Protein 3O8M (pdb70)

Solvent-accessible surface area: 19599 Å² total; per-residue (Å²): 133,96,51,109,79,9,71,78,88,20,32,116,56,3,97,42,14,49,112,76,2,90,4,60,32,110,69,0,79,50,0,7,160,37,0,41,55,11,0,69,98,2,6,28,174,208,21,35,42,1,19,0,8,14,4,5,5,11,35,117,11,71,0,161,14,95,27,74,12,2,0,0,12,1,23,38,126,36,0,31,0,0,8,0,102,8,49,23,117,90,69,73,96,51,46,69,41,131,28,215,32,52,137,148,6,85,93,16,69,19,112,97,0,5,44,28,0,0,112,2,0,79,74,0,5,71,100,104,49,101,150,46,52,130,129,78,20,23,0,0,0,0,0,8,6,0,5,46,21,97,57,1,48,1,0,53,1,58,49,1,9,22,12,7,57,0,156,37,0,60,61,85,39,0,12,76,42,0,54,114,27,1,112,152,62,129,12,51,12,65,15,9,0,3,3,9,20,0,2,0,1,0,0,0,4,24,1,55,32,111,103,7,69,0,0,2,25,1,1,59,8,3,16,0,0,0,12,5,41,13,73,37,1,82,55,11,127,65,82,28,20,170,72,8,26,89,122,20,28,0,0,0,6,0,9,3,0,2,0,0,26,77,74,122,32,14,34,74,6,118,11,8,46,58,2,16,116,111,11,59,48,76,37,51,7,6,0,6,11,1,0,0,12,64,5,2,0,3,0,1,7,14,0,0,30,36,8,63,107,67,44,41,1,1,153,130,37,103,8,64,92,0,134,107,51,67,40,1,69,20,47,13,2,22,108,0,24,92,6,108,96,155,72,10,90,62,1,29,66,19,0,75,103,64,0,87,0,99,18,80,49,23,16,16,26,2,0,61,66,2,0,55,20,2,3,42,2,0,0,32,0,3,1,0,0,1,0,0,0,0,64,51,77,52,34,176,79,4,38,0,1,1,41,14,39,2,4,74,177,14,26,32,2,77,100,67,0,12,84,0,0,46,34,10,63,112,45,135,29,162,145,65,127,95,7,48,1,30,31,36,79,23,45,42,2,16,0,1,0,0,0,0,1,0,18,5,4,58,104,24,100,98,63,70,103,28,16,4,44,118,85,107

CATH classification: 1.10.287.1250 (+2 more: 3.30.420.40, 3.40.367.20)

Foldseek 3Di:
DDQPVFDPVVVVVLVVLLVLQDQALVLLLVLLVVLLVLLLQQLAQVHHQWPFAFQLPFDADPLQFFDWAWFWAPDPQFTKIKIWTRDGRLDIDIDMDTHHDDVPNLAEALLSVLLVSLVVVVVVCCVVVVVDDPAAGEYFYADAAQFHFLFFQWGAGCDDDLQHDHPPRHRDTCSVSNVVNNVVVPHRHDHLGYDYLFLLLQRSQCSNPVQAAKRWEAASWTWIKGKDFQLSRNNCVPWADDLRDRGTITMTGRNCLFPPLVVPRDSDDVLLVVQLVPGSHRSGSSLRCLAHQQHLQQSLLVVVVVCQVVCNFLVPFDQVQSVDGSLGTLVLLQQLLVQPDPLRVVNQCVCCVRGVGHGGSSVSVSSNSSSVSSLLSNLLSSCSSVVSVCVSRVPPAGEHAYDYCCCVRRPCNQVSNLVSVCSNVVDPDDDQVPRRYHYDHTDRSSTSSSVVSSSSSVVCVVVVHGRRTPPD

B-factor: mean 18.74, std 7.19, range [4.41, 62.85]

Organism: Kluyveromyces lactis (strain ATCC 8585 / CBS 2359 / DSM 70799 / NBRC 1267 / NRRL Y-1140 / WM37) (NCBI:txid284590)

GO terms:
  GO:0008865 fructokinase activity (F, EXP)
  GO:0004340 glucokinase activity (F, EXP)
  GO:0004396 hexokinase activity (F, EXP)

Secondary structure (DSSP, 8-state):
---TTS-HHHHHHHHHHHHHH---HHHHHHHHHHHHHHHHHHHSSS--SS--EE----S---S--EEEEEEEEESSSEEEEEEEEEESSS-EEEEEEEEEPPTTGGGSBHHHHHHHHHHHHHHHHHHH-TT--SSPEEEEEEE-S-EE-SBTT--EE----TT---BT-TTSBHHHHHHHHHHHTT--EEEEEEE-HHHHHHHHHHHH-TTEEEEEEESSSEEEEEEEEGGG-GGGTTT--TTS-TT-EEEEE--GGGTTTT-SSS---HHHHHHHHHSSSTTS-HHHHHHSTTTHHHHHHHHHHHHHHTTSSSTTS--GGGGSTT-S-THHHHHHHH---TT-HHHHHHIIIII-----HHHHHHHHHHHHHHHHHHHHHHHHHHHHHHHHHT-SSEEEEEESHHHHHSTTHHHHHHHHHHHHHT----SGGG-SEEEEEPP-IIIIIHHHHHHHHHHHHHHT--SBSTT-

InterPro domains:
  IPR001312 Hexokinase [PS51748] (21-468)
  IPR001312 Hexokinase [PTHR19443] (25-475)
  IPR019807 Hexokinase, binding site [PS00378] (152-177)
  IPR022672 Hexokinase, N-terminal [PF00349] (27-220)
  IPR022673 Hexokinase, C-terminal [PF03727] (226-468)
  IPR043129 ATPase, nucleotide binding domain [SSF53067] (11-222)
  IPR043129 ATPase, nucleotide binding domain [SSF53067] (225-483)

Radius of gyration: 23.04 Å; Cα contacts (8 Å, |Δi|>4): 948; chains: 1; bounding box: 68×43×64 Å

Sequence (472 aa):
GSMADVPANLMEQIHGLETLFTVSSEKMRSIVKHFISELDKGLSKKGGNIPMIPGWVVEYPTGKETGDFLALDLGGTNLRVVLVKLGGNHDFDTTQNKYRLPDHLRTGTSEQLWSFIAKCLKEFVDEWYPDGVSEPLPLGFTFSYPASQKKINSGVLQRWTKGFDIEGVEGHDVVPMLQEQIEKLNIPINVVALINDTTGTLVASLYTDPQTKMGIIIGTGVNGAYYDVVSGIEKLEGLLPEDIGPDSPMAINCEYGSFDNEHLVVLPRTKYDVIIDEESPRPGQQAFEKMTSGYYLGEIMRLVLLDLYDSGFIFKDQDISKLKEAYVMDTSYPSKIEDDPFENLEDTDDLFKTNLNIETTVVERKLIRKLAELVGTRAARLTVCGVSAICDKRGYKTAHIAADGSVFNRYPGYKEKAAQALKDIYNWDVEKMEDHPIQLVAAEDGSGVGAAIIACLTQKRLAAGKSVGIKGE

Structure (mmCIF, N/CA/C/O backbone):
data_3O8M
#
_entry.id   3O8M
#
_cell.length_a   64.575
_cell.length_b   75.599
_cell.length_c   103.857
_cell.angle_alpha   90.00
_cell.angle_beta   90.00
_cell.angle_gamma   90.00
#
_symmetry.space_group_name_H-M   'P 21 21 21'
#
loop_
_entity.id
_entity.type
_entity.pdbx_description
1 polymer Hexokinase
2 non-polymer alpha-D-glucopyranose
3 non-polymer beta-D-glucopyranose
4 non-polymer 'CHLORIDE ION'
5 water water
#
loop_
_atom_site.group_PDB
_atom_site.id
_atom_site.type_symbol
_atom_site.label_atom_id
_atom_site.label_alt_id
_atom_site.label_comp_id
_atom_site.label_asym_id
_atom_site.label_entity_id
_atom_site.label_seq_id
_atom_site.pdbx_PDB_ins_code
_atom_site.Cartn_x
_atom_site.Cartn_y
_atom_site.Cartn_z
_atom_site.occupancy
_atom_site.B_iso_or_equiv
_atom_site.auth_seq_id
_atom_site.auth_comp_id
_atom_site.auth_asym_id
_atom_site.auth_atom_id
_atom_site.pdbx_PDB_model_num
ATOM 1 N N . GLY A 1 14 ? 16.127 53.403 -4.243 1.00 57.65 14 GLY A N 1
ATOM 2 C CA . GLY A 1 14 ? 14.724 53.861 -3.940 1.00 53.95 14 GLY A CA 1
ATOM 3 C C . GLY A 1 14 ? 13.730 52.770 -4.293 1.00 55.59 14 GLY A C 1
ATOM 4 O O . GLY A 1 14 ? 13.385 51.928 -3.423 1.00 51.75 14 GLY A O 1
ATOM 5 N N . SER A 1 15 ? 13.389 52.758 -5.606 1.00 55.27 15 SER A N 1
ATOM 6 C CA . SER A 1 15 ? 12.181 52.212 -6.246 1.00 55.15 15 SER A CA 1
ATOM 7 C C . SER A 1 15 ? 12.336 50.779 -6.849 1.00 53.04 15 SER A C 1
ATOM 8 O O . SER A 1 15 ? 13.420 50.400 -7.387 1.00 48.78 15 SER A O 1
ATOM 11 N N . MET A 1 16 ? 11.220 50.036 -6.787 1.00 45.51 16 MET A N 1
ATOM 12 C CA . MET A 1 16 ? 11.173 48.572 -6.907 1.00 39.43 16 MET A CA 1
ATOM 13 C C . MET A 1 16 ? 9.966 48.165 -7.773 1.00 39.09 16 MET A C 1
ATOM 14 O O . MET A 1 16 ? 9.495 47.021 -7.709 1.00 39.14 16 MET A O 1
ATOM 19 N N . ALA A 1 17 ? 9.479 49.076 -8.613 1.00 40.68 17 ALA A N 1
ATOM 20 C CA . ALA A 1 17 ? 8.270 48.771 -9.393 1.00 39.98 17 ALA A CA 1
ATOM 21 C C . ALA A 1 17 ? 8.377 47.515 -10.273 1.00 40.99 17 ALA A C 1
ATOM 22 O O . ALA A 1 17 ? 7.365 46.817 -10.548 1.00 38.91 17 ALA A O 1
ATOM 24 N N . ASP A 1 18 ? 9.614 47.281 -10.747 1.00 39.04 18 ASP A N 1
ATOM 25 C CA . ASP A 1 18 ? 9.950 46.218 -11.729 1.00 41.25 18 ASP A CA 1
ATOM 26 C C . ASP A 1 18 ? 10.143 44.841 -11.054 1.00 32.43 18 ASP A C 1
ATOM 27 O O . ASP A 1 18 ? 10.231 43.801 -11.720 1.00 36.87 18 ASP A O 1
ATOM 32 N N . VAL A 1 19 ? 10.173 44.838 -9.731 1.00 5.38 19 VAL A N 1
ATOM 33 C CA . VAL A 1 19 ? 10.427 43.565 -8.981 1.00 31.84 19 VAL A CA 1
ATOM 34 C C . VAL A 1 19 ? 9.101 42.777 -8.880 1.00 32.42 19 VAL A C 1
ATOM 35 O O . VAL A 1 19 ? 8.096 43.309 -8.414 1.00 33.21 19 VAL A O 1
ATOM 39 N N . PRO A 1 20 ? 9.079 41.530 -9.398 1.00 30.07 20 PRO A N 1
ATOM 40 C CA . PRO A 1 20 ? 7.817 40.766 -9.317 1.00 30.27 20 PRO A CA 1
ATOM 41 C C . PRO A 1 20 ? 7.359 40.515 -7.842 1.00 26.88 20 PRO A C 1
ATOM 42 O O . PRO A 1 20 ? 8.192 40.468 -6.938 1.00 27.42 20 PRO A O 1
ATOM 46 N N . ALA A 1 21 ? 6.042 40.412 -7.639 1.00 27.66 21 ALA A N 1
ATOM 47 C CA . ALA A 1 21 ? 5.434 40.150 -6.320 1.00 27.48 21 ALA A CA 1
ATOM 48 C C . ALA A 1 21 ? 6.017 38.960 -5.583 1.00 28.76 21 ALA A C 1
ATOM 49 O O . ALA A 1 21 ? 6.190 39.000 -4.391 1.00 26.35 21 ALA A O 1
ATOM 51 N N . ASN A 1 22 ? 6.333 37.905 -6.303 1.00 27.43 22 ASN A N 1
ATOM 52 C CA . ASN A 1 22 ? 6.986 36.699 -5.765 1.00 30.47 22 ASN A CA 1
ATOM 53 C C . ASN A 1 22 ? 8.340 36.957 -5.163 1.00 29.31 22 ASN A C 1
ATOM 54 O O . ASN A 1 22 ? 8.667 36.436 -4.102 1.00 28.46 22 ASN A O 1
ATOM 59 N N . LEU A 1 23 ? 9.168 37.795 -5.800 1.00 27.69 23 LEU A N 1
ATOM 60 C CA . LEU A 1 23 ? 10.400 38.198 -5.193 1.00 27.87 23 LEU A CA 1
ATOM 61 C C . LEU A 1 23 ? 10.255 39.294 -4.143 1.00 24.48 23 LEU A C 1
ATOM 62 O O . LEU A 1 23 ? 11.011 39.344 -3.169 1.00 24.23 23 LEU A O 1
ATOM 67 N N . MET A 1 24 ? 9.287 40.210 -4.327 1.00 25.41 24 MET A N 1
ATOM 68 C CA . MET A 1 24 ? 9.020 41.200 -3.264 1.00 25.08 24 MET A CA 1
ATOM 69 C C . MET A 1 24 ? 8.617 40.577 -1.937 1.00 24.74 24 MET A C 1
ATOM 70 O O . MET A 1 24 ? 9.015 41.087 -0.829 1.00 23.39 24 MET A O 1
ATOM 75 N N . GLU A 1 25 ? 7.857 39.492 -2.003 1.00 24.64 25 GLU A N 1
ATOM 76 C CA . GLU A 1 25 ? 7.529 38.706 -0.787 1.00 26.49 25 GLU A CA 1
ATOM 77 C C . GLU A 1 25 ? 8.759 38.230 -0.099 1.00 26.16 25 GLU A C 1
ATOM 78 O O . GLU A 1 25 ? 8.796 38.265 1.131 1.00 22.69 25 GLU A O 1
ATOM 84 N N . GLN A 1 26 ? 9.760 37.753 -0.834 1.00 5.59 26 GLN A N 1
ATOM 85 C CA . GLN A 1 26 ? 11.040 37.342 -0.189 1.00 23.44 26 GLN A CA 1
ATOM 86 C C . GLN A 1 26 ? 11.786 38.495 0.372 1.00 22.93 26 GLN A C 1
ATOM 87 O O . GLN A 1 26 ? 12.314 38.392 1.474 1.00 21.05 26 GLN A O 1
ATOM 93 N N . ILE A 1 27 ? 11.805 39.644 -0.298 1.00 21.83 27 ILE A N 1
ATOM 94 C CA . ILE A 1 27 ? 12.460 40.793 0.241 1.00 23.37 27 ILE A CA 1
ATOM 95 C C . ILE A 1 27 ? 11.755 41.268 1.499 1.00 23.56 27 ILE A C 1
ATOM 96 O O . ILE A 1 27 ? 12.417 41.503 2.514 1.00 21.49 27 ILE A O 1
ATOM 101 N N . HIS A 1 28 ? 10.425 41.270 1.488 1.00 22.34 28 HIS A N 1
ATOM 102 C CA . HIS A 1 28 ? 9.694 41.678 2.691 1.00 24.22 28 HIS A CA 1
ATOM 103 C C . HIS A 1 28 ? 9.965 40.693 3.864 1.00 21.39 28 HIS A C 1
ATOM 104 O O . HIS A 1 28 ? 10.089 41.101 5.054 1.00 21.66 28 HIS A O 1
ATOM 116 N N . GLY A 1 29 ? 10.077 39.400 3.600 1.00 21.87 29 GLY A N 1
ATOM 117 C CA . GLY A 1 29 ? 10.400 38.429 4.651 1.00 18.64 29 GLY A CA 1
ATOM 118 C C . GLY A 1 29 ? 11.770 38.702 5.234 1.00 20.90 29 GLY A C 1
ATOM 119 O O . GLY A 1 29 ? 11.964 38.652 6.461 1.00 20.41 29 GLY A O 1
ATOM 120 N N . LEU A 1 30 ? 12.767 39.007 4.400 1.00 19.48 30 LEU A N 1
ATOM 121 C CA . LEU A 1 30 ? 14.091 39.316 4.908 1.00 17.28 30 LEU A CA 1
ATOM 122 C C . LEU A 1 30 ? 14.108 40.649 5.671 1.00 17.22 30 LEU A C 1
ATOM 123 O O . LEU A 1 30 ? 14.851 40.776 6.642 1.00 17.74 30 LEU A O 1
ATOM 128 N N . GLU A 1 31 ? 13.287 41.635 5.246 1.00 19.14 31 GLU A N 1
ATOM 129 C CA . GLU A 1 31 ? 13.264 42.913 5.971 1.00 20.13 31 GLU A CA 1
ATOM 130 C C . GLU A 1 31 ? 12.741 42.628 7.342 1.00 20.68 31 GLU A C 1
ATOM 131 O O . GLU A 1 31 ? 13.325 43.118 8.343 1.00 20.94 31 GLU A O 1
ATOM 137 N N . THR A 1 32 ? 11.666 41.844 7.435 1.00 6.35 32 THR A N 1
ATOM 138 C CA . THR A 1 32 ? 11.119 41.482 8.739 1.00 21.80 32 THR A CA 1
ATOM 139 C C . THR A 1 32 ? 12.113 40.779 9.599 1.00 20.60 32 THR A C 1
ATOM 140 O O . THR A 1 32 ? 12.291 41.153 10.751 1.00 21.48 32 THR A O 1
ATOM 144 N N . LEU A 1 33 ? 12.817 39.798 9.043 1.00 17.94 33 LEU A N 1
ATOM 145 C CA . LEU A 1 33 ? 13.788 38.980 9.751 1.00 18.35 33 LEU A CA 1
ATOM 146 C C . LEU A 1 33 ? 14.987 39.803 10.265 1.00 18.35 33 LEU A C 1
ATOM 147 O O . LEU A 1 33 ? 15.500 39.528 11.369 1.00 18.10 33 LEU A O 1
ATOM 152 N N . PHE A 1 34 ? 15.425 40.829 9.542 1.00 16.43 34 PHE A N 1
ATOM 153 C CA . PHE A 1 34 ? 16.637 41.572 9.898 1.00 16.49 34 PHE A CA 1
ATOM 154 C C . PHE A 1 34 ? 16.393 42.905 10.570 1.00 17.59 34 PHE A C 1
ATOM 155 O O . PHE A 1 34 ? 17.311 43.504 11.080 1.00 18.25 34 PHE A O 1
ATOM 163 N N . THR A 1 35 ? 15.149 43.365 10.630 1.00 17.99 35 THR A N 1
ATOM 164 C CA . THR A 1 35 ? 14.885 44.717 11.216 1.00 16.31 35 THR A CA 1
ATOM 165 C C . THR A 1 35 ? 14.883 44.628 12.713 1.00 17.94 35 THR A C 1
ATOM 166 O O . THR A 1 35 ? 14.356 43.643 13.302 1.00 18.90 35 THR A O 1
ATOM 170 N N . VAL A 1 36 ? 15.553 45.587 13.367 1.00 16.34 36 VAL A N 1
ATOM 171 C CA . VAL A 1 36 ? 15.569 45.675 14.851 1.00 17.05 36 VAL A CA 1
ATOM 172 C C . VAL A 1 36 ? 14.871 46.973 15.240 1.00 16.84 36 VAL A C 1
ATOM 173 O O . VAL A 1 36 ? 15.360 48.047 14.919 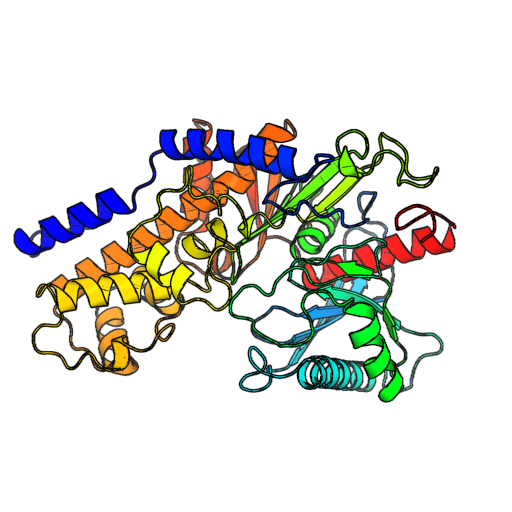1.00 17.51 36 VAL A O 1
ATOM 177 N N . SER A 1 37 ? 13.760 46.851 15.955 1.00 15.72 37 SER A N 1
ATOM 178 C CA . SER A 1 37 ? 13.004 48.021 16.384 1.00 16.08 37 SER A CA 1
ATOM 179 C C . SER A 1 37 ? 13.703 48.738 17.556 1.00 16.90 37 SER A C 1
ATOM 180 O O . SER A 1 37 ? 14.540 48.123 18.247 1.00 16.37 37 SER A O 1
ATOM 183 N N . SER A 1 38 ? 13.382 50.006 17.749 1.00 17.72 38 SER A N 1
ATOM 184 C CA . SER A 1 38 ? 13.975 50.754 18.877 1.00 16.30 38 SER A CA 1
ATOM 185 C C . SER A 1 38 ? 13.675 50.050 20.207 1.00 17.56 38 SER A C 1
ATOM 186 O O . SER A 1 38 ? 14.513 49.992 21.115 1.00 16.93 38 SER A O 1
ATOM 190 N N . GLU A 1 39 ? 12.444 49.506 20.351 1.00 18.24 39 GLU A N 1
ATOM 191 C CA . GLU A 1 39 ? 12.082 48.801 21.531 1.00 16.27 39 GLU A CA 1
ATOM 192 C C . GLU A 1 39 ? 12.915 47.509 21.689 1.00 17.19 39 GLU A C 1
ATOM 193 O O . GLU A 1 39 ? 13.342 47.189 22.793 1.00 16.82 39 GLU A O 1
ATOM 199 N N . LYS A 1 40 ? 13.170 46.810 20.569 1.00 6.47 40 LYS A N 1
ATOM 200 C CA . LYS A 1 40 ? 14.033 45.632 20.653 1.00 16.67 40 LYS A CA 1
ATOM 201 C C . LYS A 1 40 ? 15.463 46.013 21.123 1.00 15.41 40 LYS A C 1
ATOM 202 O O . LYS A 1 40 ? 16.040 45.303 21.944 1.00 15.91 40 LYS A O 1
ATOM 208 N N . MET A 1 41 ? 15.971 47.145 20.680 1.00 14.51 41 MET A N 1
ATOM 209 C CA . MET A 1 41 ? 17.294 47.548 21.196 1.00 15.19 41 MET A CA 1
ATOM 210 C C . MET A 1 41 ? 17.212 47.821 22.686 1.00 16.42 41 MET A C 1
ATOM 211 O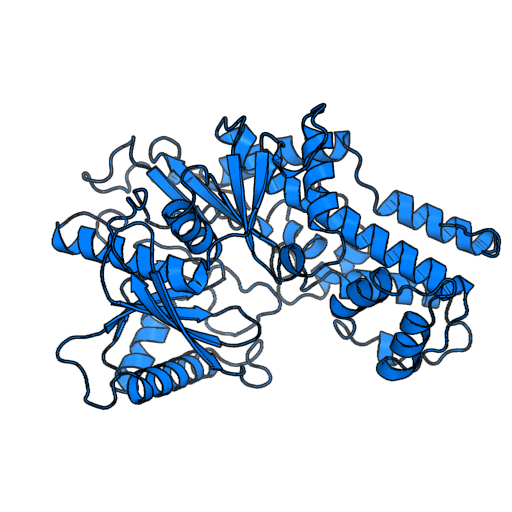 O . MET A 1 41 ? 18.121 47.405 23.399 1.00 13.92 41 MET A O 1
ATOM 216 N N . ARG A 1 42 ? 16.140 48.486 23.153 1.00 17.11 42 ARG A N 1
ATOM 217 C CA . ARG A 1 42 ? 16.099 48.747 24.576 1.00 17.91 42 ARG A CA 1
ATOM 218 C C . ARG A 1 42 ? 16.028 47.452 25.405 1.00 16.53 42 ARG A C 1
ATOM 219 O O . ARG A 1 42 ? 16.662 47.381 26.461 1.00 16.94 42 ARG A O 1
ATOM 232 N N . SER A 1 43 ? 15.260 46.452 24.960 1.00 16.60 43 SER A N 1
ATOM 233 C CA . SER A 1 43 ? 15.198 45.189 25.678 1.00 17.46 43 SER A CA 1
ATOM 234 C C . SER A 1 43 ? 16.487 44.413 25.604 1.00 14.97 43 SER A C 1
ATOM 235 O O . SER A 1 43 ? 16.896 43.824 26.605 1.00 17.03 43 SER A O 1
ATOM 239 N N . ILE A 1 44 ? 17.175 44.437 24.486 1.00 14.93 44 ILE A N 1
ATOM 240 C CA . ILE A 1 44 ? 18.523 43.812 24.402 1.00 15.24 44 ILE A CA 1
ATOM 241 C C . ILE A 1 44 ? 19.423 44.507 25.431 1.00 14.80 44 ILE A C 1
ATOM 242 O O . ILE A 1 44 ? 20.164 43.831 26.157 1.00 15.51 44 ILE A O 1
ATOM 247 N N . VAL A 1 45 ? 19.416 45.848 25.464 1.00 15.02 45 VAL A N 1
ATOM 248 C CA . VAL A 1 45 ? 20.290 46.629 26.374 1.00 14.83 45 VAL A CA 1
ATOM 249 C C . VAL A 1 45 ? 20.052 46.233 27.846 1.00 14.57 45 VAL A C 1
ATOM 250 O O . VAL A 1 45 ? 20.993 46.058 28.603 1.00 15.23 45 VAL A O 1
ATOM 254 N N . LYS A 1 46 ? 18.753 46.065 28.231 1.00 15.63 46 LYS A N 1
ATOM 255 C CA . LYS A 1 46 ? 18.449 45.638 29.604 1.00 17.15 46 LYS A CA 1
ATOM 256 C C . LYS A 1 46 ? 19.175 44.328 29.904 1.00 14.87 46 LYS A C 1
ATOM 257 O O . LYS A 1 46 ? 19.786 44.153 30.913 1.00 16.76 46 LYS A O 1
ATOM 263 N N . HIS A 1 47 ? 19.026 43.360 29.011 1.00 14.97 47 HIS A N 1
ATOM 264 C CA . HIS A 1 47 ? 19.681 42.042 29.260 1.00 15.32 47 HIS A CA 1
ATOM 265 C C . HIS A 1 47 ? 21.261 42.103 29.192 1.00 15.29 47 HIS A C 1
ATOM 266 O O . HIS A 1 47 ? 21.950 41.542 30.063 1.00 15.62 47 HIS A O 1
ATOM 273 N N . PHE A 1 48 ? 21.754 42.984 28.309 1.00 14.96 48 PHE A N 1
ATOM 274 C CA . PHE A 1 48 ? 23.205 43.201 28.160 1.00 15.08 48 PHE A CA 1
ATOM 275 C C . PHE A 1 48 ? 23.747 43.777 29.484 1.00 16.07 48 PHE A C 1
ATOM 276 O O . PHE A 1 48 ? 24.800 43.305 29.928 1.00 13.49 48 PHE A O 1
ATOM 284 N N . ILE A 1 49 ? 23.031 44.728 30.135 1.00 14.52 49 ILE A N 1
ATOM 285 C CA . ILE A 1 49 ? 23.517 45.275 31.417 1.00 17.32 49 ILE A CA 1
ATOM 286 C C . ILE A 1 49 ? 23.640 44.164 32.477 1.00 16.01 49 ILE A C 1
ATOM 287 O O . ILE A 1 49 ? 24.629 44.036 33.158 1.00 14.99 49 ILE A O 1
ATOM 292 N N . SER A 1 50 ? 22.611 43.334 32.566 1.00 14.24 50 SER A N 1
ATOM 293 C CA . SER A 1 50 ? 22.628 42.189 33.493 1.00 16.09 50 SER A CA 1
ATOM 294 C C . SER A 1 50 ? 23.822 41.238 33.251 1.00 17.29 50 SER A C 1
ATOM 295 O O . SER A 1 50 ? 24.505 40.876 34.152 1.00 15.74 50 SER A O 1
ATOM 299 N N . GLU A 1 51 ? 24.115 40.983 31.964 1.00 15.89 51 GLU A N 1
ATOM 300 C CA . GLU A 1 51 ? 25.276 40.114 31.594 1.00 13.99 51 GLU A CA 1
ATOM 301 C C . GLU A 1 51 ? 26.670 40.759 31.826 1.00 12.99 51 GLU A C 1
ATOM 302 O O . GLU A 1 51 ? 27.571 40.049 32.280 1.00 13.76 51 GLU A O 1
ATOM 308 N N . LEU A 1 52 ? 26.765 42.085 31.688 1.00 7.63 52 LEU A N 1
ATOM 309 C CA . LEU A 1 52 ? 27.984 42.836 32.061 1.00 14.84 52 LEU A CA 1
ATOM 310 C C . LEU A 1 52 ? 28.217 42.755 33.545 1.00 15.81 52 LEU A C 1
ATOM 311 O O . LEU A 1 52 ? 29.340 42.442 34.009 1.00 14.63 52 LEU A O 1
ATOM 316 N N . ASP A 1 53 ? 27.155 42.998 34.291 1.00 16.28 53 ASP A N 1
ATOM 317 C CA . ASP A 1 53 ? 27.294 42.893 35.735 1.00 18.23 53 ASP A CA 1
ATOM 318 C C . ASP A 1 53 ? 27.624 41.413 36.137 1.00 16.91 53 ASP A C 1
ATOM 319 O O . ASP A 1 53 ? 28.460 41.192 37.030 1.00 17.04 53 ASP A O 1
ATOM 324 N N . LYS A 1 54 ? 27.010 40.411 35.512 1.00 8.33 54 LYS A N 1
ATOM 325 C CA . LYS A 1 54 ? 27.283 39.009 35.865 1.00 15.47 54 LYS A CA 1
ATOM 326 C C . LYS A 1 54 ? 28.776 38.692 35.591 1.00 17.18 54 LYS A C 1
ATOM 327 O O . LYS A 1 54 ? 29.435 37.921 36.295 1.00 17.55 54 LYS A O 1
ATOM 333 N N . GLY A 1 55 ? 29.343 39.263 34.545 1.00 15.15 55 GLY A N 1
ATOM 334 C CA . GLY A 1 55 ? 30.737 38.970 34.277 1.00 16.89 55 GLY A CA 1
ATOM 335 C C . GLY A 1 55 ? 31.740 39.501 35.257 1.00 13.38 55 GLY A C 1
ATOM 336 O O . GLY A 1 55 ? 32.835 38.962 35.357 1.00 16.20 55 GLY A O 1
ATOM 337 N N . LEU A 1 56 ? 31.314 40.507 36.071 1.00 15.55 56 LEU A N 1
ATOM 338 C CA . LEU A 1 56 ? 32.137 41.102 37.127 1.00 16.98 56 LEU A CA 1
ATOM 339 C C . LEU A 1 56 ? 31.954 40.405 38.482 1.00 15.85 56 LEU A C 1
ATOM 340 O O . LEU A 1 56 ? 32.708 40.681 39.403 1.00 18.76 56 LEU A O 1
ATOM 345 N N . SER A 1 57 ? 30.941 39.554 38.532 1.00 17.71 57 SER A N 1
ATOM 346 C CA . SER A 1 57 ? 30.542 38.865 39.766 1.00 16.82 57 SER A CA 1
ATOM 347 C C . SER A 1 57 ? 31.515 37.778 40.171 1.00 17.66 57 SER A C 1
ATOM 348 O O . SER A 1 57 ? 32.324 37.293 39.379 1.00 19.39 57 SER A O 1
ATOM 351 N N . LYS A 1 58 ? 31.369 37.402 41.440 1.00 19.46 58 LYS A N 1
ATOM 352 C CA . LYS A 1 58 ? 32.220 36.377 41.992 1.00 20.69 58 LYS A CA 1
ATOM 353 C C . LYS A 1 58 ? 32.116 35.065 41.184 1.00 19.47 58 LYS A C 1
ATOM 354 O O . LYS A 1 58 ? 33.146 34.489 40.796 1.00 22.32 58 LYS A O 1
ATOM 360 N N . LYS A 1 59 ? 30.893 34.662 40.872 1.00 19.94 59 LYS A N 1
ATOM 361 C CA . LYS A 1 59 ? 30.706 33.426 40.128 1.00 21.34 59 LYS A CA 1
ATOM 362 C C . LYS A 1 59 ? 30.953 33.616 38.648 1.00 22.63 59 LYS A C 1
ATOM 363 O O . LYS A 1 59 ? 31.154 32.620 37.954 1.00 25.23 59 LYS A O 1
ATOM 369 N N . GLY A 1 60 ? 31.012 34.857 38.154 1.00 18.54 60 GLY A N 1
ATOM 370 C CA . GLY A 1 60 ? 31.241 35.108 36.752 1.00 19.16 60 GLY A CA 1
ATOM 371 C C . GLY A 1 60 ? 30.035 34.857 35.859 1.00 16.92 60 GLY A C 1
ATOM 372 O O . GLY A 1 60 ? 28.926 34.606 36.330 1.00 17.86 60 GLY A O 1
ATOM 373 N N . GLY A 1 61 ? 30.282 35.003 34.551 1.00 15.34 61 GLY A N 1
ATOM 374 C CA . GLY A 1 61 ? 29.229 34.775 33.597 1.00 16.15 61 GLY A CA 1
ATOM 375 C C . GLY A 1 61 ? 29.814 34.544 32.226 1.00 14.74 61 GLY A C 1
ATOM 376 O O . GLY A 1 61 ? 31.030 34.479 31.995 1.00 15.90 61 GLY A O 1
ATOM 377 N N . ASN A 1 62 ? 28.947 34.538 31.250 1.00 15.62 62 ASN A N 1
ATOM 378 C CA . ASN A 1 62 ? 29.435 34.311 29.880 1.00 15.64 62 ASN A CA 1
ATOM 379 C C . ASN A 1 62 ? 30.360 35.459 29.368 1.00 14.24 62 ASN A C 1
ATOM 380 O O . ASN A 1 62 ? 31.359 35.200 28.646 1.00 15.03 62 ASN A O 1
ATOM 385 N N . ILE A 1 63 ? 30.057 36.700 29.743 1.00 13.68 63 ILE A N 1
ATOM 386 C CA . ILE A 1 63 ? 30.893 37.834 29.226 1.00 12.59 63 ILE A CA 1
ATOM 387 C C . ILE A 1 63 ? 32.168 37.920 30.114 1.00 15.26 63 ILE A C 1
ATOM 388 O O . ILE A 1 63 ? 32.090 38.013 31.344 1.00 15.11 63 ILE A O 1
ATOM 393 N N . PRO A 1 64 ? 33.384 37.829 29.511 1.00 12.68 64 PRO A N 1
ATOM 394 C CA . PRO A 1 64 ? 34.587 37.740 30.342 1.00 13.60 64 PRO A CA 1
ATOM 395 C C . PRO A 1 64 ? 34.890 38.935 31.310 1.00 14.44 64 PRO A C 1
ATOM 396 O O . PRO A 1 64 ? 35.390 38.692 32.377 1.00 13.22 64 PRO A O 1
ATOM 400 N N . MET A 1 65 ? 34.576 40.159 30.917 1.00 13.76 65 MET A N 1
ATOM 401 C CA . MET A 1 65 ? 34.838 41.347 31.742 1.00 11.99 65 MET A CA 1
ATOM 402 C C . MET A 1 65 ? 36.218 41.312 32.430 1.00 12.88 65 MET A C 1
ATOM 403 O O . MET A 1 65 ? 36.333 41.256 33.701 1.00 13.80 65 MET A O 1
ATOM 408 N N . ILE A 1 66 ? 37.252 41.416 31.580 1.00 11.97 66 ILE A N 1
ATOM 409 C CA . ILE A 1 66 ? 38.627 41.088 32.051 1.00 13.16 66 ILE A CA 1
ATOM 410 C C . ILE A 1 66 ? 39.342 42.435 32.496 1.00 13.49 66 ILE A C 1
ATOM 411 O O . ILE A 1 66 ? 39.477 43.358 31.743 1.00 13.76 66 ILE A O 1
ATOM 416 N N . PRO A 1 67 ? 39.776 42.523 33.791 1.00 14.27 67 PRO A N 1
ATOM 417 C CA . PRO A 1 67 ? 40.514 43.707 34.224 1.00 14.89 67 PRO A CA 1
ATOM 418 C C . PRO A 1 67 ? 41.762 43.848 33.452 1.00 15.27 67 PRO A C 1
ATOM 419 O O . PRO A 1 67 ? 42.480 42.859 33.256 1.00 15.78 67 PRO A O 1
ATOM 423 N N . GLY A 1 68 ? 42.079 45.081 33.026 1.00 12.51 68 GLY A N 1
ATOM 424 C CA . GLY A 1 68 ? 43.313 45.278 32.245 1.00 13.12 68 GLY A CA 1
ATOM 425 C C . GLY A 1 68 ? 44.463 45.935 32.997 1.00 14.02 68 GLY A C 1
ATOM 426 O O . GLY A 1 68 ? 45.526 46.188 32.331 1.00 15.35 68 GLY A O 1
ATOM 427 N N . TRP A 1 69 ? 44.307 46.154 34.312 1.00 15.14 69 TRP A N 1
ATOM 428 C CA . TRP A 1 69 ? 45.419 46.672 35.158 1.00 16.27 69 TRP A CA 1
ATOM 429 C C . TRP A 1 69 ? 45.925 47.999 34.734 1.00 17.96 69 TRP A C 1
ATOM 430 O O . TRP A 1 69 ? 47.119 48.263 34.981 1.00 17.95 69 TRP A O 1
ATOM 441 N N . VAL A 1 70 ? 45.064 48.806 34.114 1.00 15.00 70 VAL A N 1
ATOM 442 C CA . VAL A 1 70 ? 45.263 50.259 33.953 1.00 15.72 70 VAL A CA 1
ATOM 443 C C . VAL A 1 70 ? 44.376 50.908 35.028 1.00 18.23 70 VAL A C 1
ATOM 444 O O . VAL A 1 70 ? 43.130 50.884 34.972 1.00 15.97 70 VAL A O 1
ATOM 448 N N . VAL A 1 71 ? 45.032 51.475 36.039 1.00 15.64 71 VAL A N 1
ATOM 449 C CA . VAL A 1 71 ? 44.364 51.884 37.289 1.00 16.06 71 VAL A CA 1
ATOM 450 C C . VAL A 1 71 ? 44.404 53.408 37.433 1.00 18.66 71 VAL A C 1
ATOM 451 O O . VAL A 1 71 ? 44.292 53.939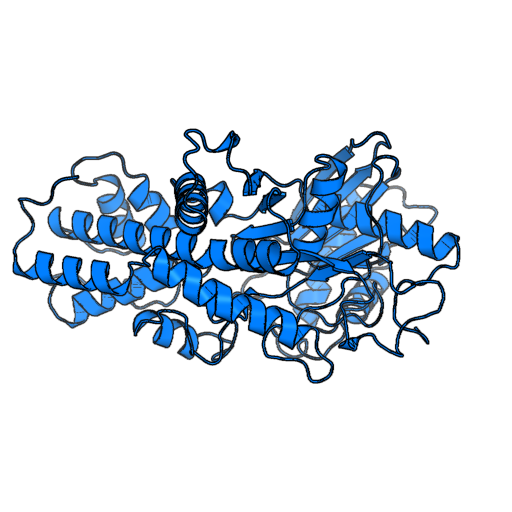 38.565 1.00 19.65 71 VAL A O 1
ATOM 455 N N . GLU A 1 72 ? 44.520 54.130 36.318 1.00 15.25 72 GLU A N 1
ATOM 456 C CA . GLU A 1 72 ? 44.575 55.563 36.288 1.00 17.77 72 GLU A CA 1
ATOM 457 C C . GLU A 1 72 ? 44.268 56.075 34.910 1.00 15.16 72 GLU A C 1
ATOM 458 O O . GLU A 1 72 ? 44.244 55.259 33.979 1.00 15.32 72 GLU A O 1
ATOM 464 N N . TYR A 1 73 ? 43.983 57.362 34.800 1.00 10.48 73 TYR A N 1
ATOM 465 C CA . TYR A 1 73 ? 43.858 58.049 33.493 1.00 17.06 73 TYR A CA 1
ATOM 466 C C . TYR A 1 73 ? 45.173 58.690 33.086 1.00 19.47 73 TYR A C 1
ATOM 467 O O . TYR A 1 73 ? 45.919 59.193 33.923 1.00 20.32 73 TYR A O 1
ATOM 476 N N . PRO A 1 74 ? 45.482 58.667 31.783 1.00 18.24 74 PRO A N 1
ATOM 477 C CA . PRO A 1 74 ? 46.680 59.360 31.283 1.00 18.56 74 PRO A CA 1
ATOM 478 C C . PRO A 1 74 ? 46.485 60.835 31.478 1.00 20.12 74 PRO A C 1
ATOM 479 O O . PRO A 1 74 ? 45.325 61.303 31.272 1.00 26.25 74 PRO A O 1
ATOM 483 N N . THR A 1 75 ? 47.523 61.584 31.825 1.00 18.72 75 THR A N 1
ATOM 484 C CA . THR A 1 75 ? 47.382 63.023 32.144 1.00 20.16 75 THR A CA 1
ATOM 485 C C . THR A 1 75 ? 47.667 63.878 30.955 1.00 23.67 75 THR A C 1
ATOM 486 O O . THR A 1 75 ? 47.420 65.103 30.984 1.00 25.70 75 THR A O 1
ATOM 490 N N . GLY A 1 76 ? 48.249 63.270 29.906 1.00 21.27 76 GLY A N 1
ATOM 491 C CA . GLY A 1 76 ? 48.788 64.033 28.816 1.00 23.40 76 GLY A CA 1
ATOM 492 C C . GLY A 1 76 ? 50.229 64.405 28.994 1.00 19.55 76 GLY A C 1
ATOM 493 O O . GLY A 1 76 ? 50.856 64.888 28.023 1.00 18.59 76 GLY A O 1
ATOM 494 N N . LYS A 1 77 ? 50.843 64.174 30.173 1.00 19.31 77 LYS A N 1
ATOM 495 C CA . LYS A 1 77 ? 52.209 64.612 30.415 1.00 20.63 77 LYS A CA 1
ATOM 496 C C . LYS A 1 77 ? 53.202 63.423 30.220 1.00 16.41 77 LYS A C 1
ATOM 497 O O . LYS A 1 77 ? 54.451 63.563 30.393 1.00 21.43 77 LYS A O 1
ATOM 503 N N . GLU A 1 78 ? 52.687 62.249 29.851 1.00 16.44 78 GLU A N 1
ATOM 504 C CA . GLU A 1 78 ? 53.483 61.048 29.541 1.00 16.31 78 GLU A CA 1
ATOM 505 C C . GLU A 1 78 ? 54.457 61.354 28.438 1.00 18.06 78 GLU A C 1
ATOM 506 O O . GLU A 1 78 ? 54.077 62.014 27.429 1.00 19.79 78 GLU A O 1
ATOM 512 N N . THR A 1 79 ? 55.713 60.960 28.665 1.00 8.02 79 THR A N 1
ATOM 513 C CA . THR A 1 79 ? 56.857 61.264 27.768 1.00 19.90 79 THR A CA 1
ATOM 514 C C . THR A 1 79 ? 57.712 60.023 27.522 1.00 18.28 79 THR A C 1
ATOM 515 O O . THR A 1 79 ? 57.846 59.211 28.394 1.00 23.19 79 THR A O 1
ATOM 521 N N . GLY A 1 80 ? 58.293 59.918 26.339 1.00 19.50 80 GLY A N 1
ATOM 522 C CA . GLY A 1 80 ? 59.322 58.937 26.058 1.00 19.27 80 GLY A CA 1
ATOM 523 C C . GLY A 1 80 ? 59.009 58.120 24.828 1.00 18.73 80 GLY A C 1
ATOM 524 O O . GLY A 1 80 ? 57.871 58.138 24.305 1.00 17.70 80 GLY A O 1
ATOM 525 N N . ASP A 1 81 ? 59.995 57.373 24.411 1.00 17.30 81 ASP A N 1
ATOM 526 C CA . ASP A 1 81 ? 59.868 56.442 23.266 1.00 17.74 81 ASP A CA 1
ATOM 527 C C . ASP A 1 81 ? 59.604 55.005 23.619 1.00 15.84 81 ASP A C 1
ATOM 528 O O . ASP A 1 81 ? 60.198 54.473 24.544 1.00 17.41 81 ASP A O 1
ATOM 533 N N . PHE A 1 82 ? 58.642 54.361 22.925 1.00 7.19 82 PHE A N 1
ATOM 534 C CA . PHE A 1 82 ? 58.200 53.023 23.277 1.00 17.07 82 PHE A CA 1
ATOM 535 C C . PHE A 1 82 ? 58.001 52.270 21.989 1.00 19.08 82 PHE A C 1
ATOM 536 O O . PHE A 1 82 ? 57.783 52.886 20.926 1.00 19.16 82 PHE A O 1
ATOM 544 N N . LEU A 1 83 ? 58.069 50.938 22.044 1.00 15.26 83 LEU A N 1
ATOM 545 C CA . LEU A 1 83 ? 57.621 50.091 20.944 1.00 17.05 83 LEU A CA 1
ATOM 546 C C . LEU A 1 83 ? 56.214 49.588 21.216 1.00 14.96 83 LEU A C 1
ATOM 547 O O . LEU A 1 83 ? 55.857 49.362 22.364 1.00 15.50 83 LEU A O 1
ATOM 552 N N . ALA A 1 84 ? 55.401 49.461 20.165 1.00 13.91 84 ALA A N 1
ATOM 553 C CA . ALA A 1 84 ? 54.128 48.713 20.300 1.00 13.16 84 ALA A CA 1
ATOM 554 C C . ALA A 1 84 ? 54.167 47.570 19.263 1.00 13.40 84 ALA A C 1
ATOM 555 O O . ALA A 1 84 ? 54.542 47.735 18.076 1.00 15.98 84 ALA A O 1
ATOM 557 N N . LEU A 1 85 ? 53.700 46.410 19.711 1.00 14.25 85 LEU A N 1
ATOM 558 C CA . LEU A 1 85 ? 53.491 45.268 18.852 1.00 14.72 85 LEU A CA 1
ATOM 559 C C . LEU A 1 85 ? 51.994 44.983 18.726 1.00 16.56 85 LEU A C 1
ATOM 560 O O . LEU A 1 85 ? 51.317 44.813 19.728 1.00 16.01 85 LEU A O 1
ATOM 565 N N . ASP A 1 86 ? 51.458 45.013 17.518 1.00 15.81 86 ASP A N 1
ATOM 566 C CA . ASP A 1 86 ? 50.018 44.953 17.321 1.00 14.96 86 ASP A CA 1
ATOM 567 C C . ASP A 1 86 ? 49.735 43.631 16.540 1.00 15.87 86 ASP A C 1
ATOM 568 O O . ASP A 1 86 ? 49.994 43.510 15.299 1.00 15.28 86 ASP A O 1
ATOM 573 N N . LEU A 1 87 ? 49.180 42.645 17.254 1.00 6.77 87 LEU A N 1
ATOM 574 C CA . LEU A 1 87 ? 48.624 41.436 16.638 1.00 15.12 87 LEU A CA 1
ATOM 575 C C . LEU A 1 87 ? 47.096 41.587 16.561 1.00 15.93 87 LEU A C 1
ATOM 576 O O . LEU A 1 87 ? 46.412 41.598 17.595 1.00 15.30 87 LEU A O 1
ATOM 581 N N . GLY A 1 88 ? 46.624 41.667 15.293 1.00 18.27 88 GLY A N 1
ATOM 582 C CA . GLY A 1 88 ? 45.178 41.520 14.952 1.00 17.82 88 GLY A CA 1
ATOM 583 C C . GLY A 1 88 ? 44.699 42.354 13.750 1.00 23.03 88 GLY A C 1
ATOM 584 O O . GLY A 1 88 ? 43.526 42.209 13.316 1.00 24.34 88 GLY A O 1
ATOM 585 N N . GLY A 1 89 ? 45.521 43.260 13.226 1.00 21.76 89 GLY A N 1
ATOM 586 C CA . GLY A 1 89 ? 45.197 43.866 11.888 1.00 18.19 89 GLY A CA 1
ATOM 587 C C . GLY A 1 89 ? 45.308 42.894 10.719 1.00 19.62 89 GLY A C 1
ATOM 588 O O . GLY A 1 89 ? 45.657 41.724 10.876 1.00 24.09 89 GLY A O 1
ATOM 589 N N . THR A 1 90 ? 45.144 43.389 9.499 1.00 22.36 90 THR A N 1
ATOM 590 C CA . THR A 1 90 ? 45.237 42.517 8.276 1.00 23.13 90 THR A CA 1
ATOM 591 C C . THR A 1 90 ? 46.690 41.986 8.185 1.00 24.31 90 THR A C 1
ATOM 592 O O . THR A 1 90 ? 46.954 40.851 7.797 1.00 27.23 90 THR A O 1
ATOM 596 N N . ASN A 1 91 ? 47.611 42.865 8.619 1.00 25.27 91 ASN A N 1
ATOM 597 C CA . ASN A 1 91 ? 49.019 42.627 8.798 1.00 22.56 91 ASN A CA 1
ATOM 598 C C . ASN A 1 91 ? 49.419 42.639 10.325 1.00 20.49 91 ASN A C 1
ATOM 599 O O . ASN A 1 91 ? 48.713 43.211 11.135 1.00 24.72 91 ASN A O 1
ATOM 604 N N . LEU A 1 92 ? 50.533 41.957 10.702 1.00 19.64 92 LEU A N 1
ATOM 605 C CA . LEU A 1 92 ? 51.230 42.253 12.000 1.00 19.49 92 LEU A CA 1
ATOM 606 C C . LEU A 1 92 ? 51.824 43.704 11.884 1.00 17.31 92 LEU A C 1
ATOM 607 O O . LEU A 1 92 ? 52.287 44.137 10.827 1.00 20.13 92 LEU A O 1
ATOM 612 N N . ARG A 1 93 ? 51.770 44.494 12.943 1.00 16.19 93 ARG A N 1
ATOM 613 C CA . ARG A 1 93 ? 52.349 45.846 12.865 1.00 16.84 93 ARG A CA 1
ATOM 614 C C . ARG A 1 93 ? 53.252 46.111 14.058 1.00 15.26 93 ARG A C 1
ATOM 615 O O . ARG A 1 93 ? 52.948 45.655 15.206 1.00 16.67 93 ARG A O 1
ATOM 623 N N . VAL A 1 94 ? 54.373 46.772 13.806 1.00 14.64 94 VAL A N 1
ATOM 624 C CA . VAL A 1 94 ? 55.300 47.195 14.843 1.00 16.07 94 VAL A CA 1
ATOM 625 C C . VAL A 1 94 ? 55.428 48.679 14.712 1.00 14.51 94 VAL A C 1
ATOM 626 O O . VAL A 1 94 ? 55.577 49.213 13.625 1.00 15.56 94 VAL A O 1
ATOM 630 N N . VAL A 1 95 ? 55.309 49.346 15.845 1.00 15.89 95 VAL A N 1
ATOM 631 C CA . VAL A 1 95 ? 55.274 50.810 15.863 1.00 14.64 95 VAL A CA 1
ATOM 632 C C . VAL A 1 95 ? 56.323 51.360 16.842 1.00 14.44 95 VAL A C 1
ATOM 633 O O . VAL A 1 95 ? 56.475 50.815 17.935 1.00 16.36 95 VAL A O 1
ATOM 637 N N . LEU A 1 96 ? 57.010 52.458 16.471 1.00 14.56 96 LEU A N 1
ATOM 638 C CA . LEU A 1 96 ? 57.857 53.210 17.368 1.00 15.15 96 LEU A CA 1
ATOM 639 C C . LEU A 1 96 ? 57.024 54.471 17.734 1.00 14.69 96 LEU A C 1
ATOM 640 O O . LEU A 1 96 ? 56.591 55.168 16.831 1.00 15.48 96 LEU A O 1
ATOM 645 N N . VAL A 1 97 ? 56.672 54.647 19.016 1.00 15.16 97 VAL A N 1
ATOM 646 C CA . VAL A 1 97 ? 55.803 55.696 19.461 1.00 13.72 97 VAL A CA 1
ATOM 647 C C . VAL A 1 97 ? 56.603 56.656 20.327 1.00 15.63 97 VAL A C 1
ATOM 648 O O . VAL A 1 97 ? 57.344 56.260 21.233 1.00 15.97 97 VAL A O 1
ATOM 652 N N . LYS A 1 98 ? 56.587 57.914 19.955 1.00 16.55 98 LYS A N 1
ATOM 653 C CA . LYS A 1 98 ? 57.287 58.991 20.704 1.00 14.73 98 LYS A CA 1
ATOM 654 C C . LYS A 1 98 ? 56.233 59.866 21.440 1.00 16.45 98 LYS A C 1
ATOM 655 O O . LYS A 1 98 ? 55.522 60.682 20.839 1.00 17.34 98 LYS A O 1
ATOM 661 N N . LEU A 1 99 ? 56.090 59.694 22.753 1.00 16.14 99 LEU A N 1
ATOM 662 C CA . LEU A 1 99 ? 55.142 60.564 23.504 1.00 15.33 99 LEU A CA 1
ATOM 663 C C . LEU A 1 99 ? 55.781 61.871 23.848 1.00 16.69 99 LEU A C 1
ATOM 664 O O . LEU A 1 99 ? 56.913 61.883 24.365 1.00 18.51 99 LEU A O 1
ATOM 669 N N . GLY A 1 100 ? 55.014 62.949 23.616 1.00 18.05 100 GLY A N 1
ATOM 670 C CA . GLY A 1 100 ? 55.522 64.325 23.633 1.00 20.51 100 GLY A CA 1
ATOM 671 C C . GLY A 1 100 ? 55.328 65.099 24.921 1.00 21.05 100 GLY A C 1
ATOM 672 O O . GLY A 1 100 ? 55.937 66.164 25.082 1.00 22.87 100 GLY A O 1
ATOM 673 N N . GLY A 1 101 ? 54.471 64.610 25.789 1.00 21.93 101 GLY A N 1
ATOM 674 C CA . GLY A 1 101 ? 54.344 65.244 27.102 1.00 21.84 101 GLY A CA 1
ATOM 675 C C . GLY A 1 101 ? 53.386 66.429 27.172 1.00 23.26 101 GLY A C 1
ATOM 676 O O . GLY A 1 101 ? 53.280 67.010 28.237 1.00 22.31 101 GLY A O 1
ATOM 677 N N . ASN A 1 102 ? 52.671 66.808 26.069 1.00 22.78 102 ASN A N 1
ATOM 678 C CA . ASN A 1 102 ? 51.495 67.723 26.143 1.00 20.44 102 ASN A CA 1
ATOM 679 C C . ASN A 1 102 ? 50.356 67.204 25.232 1.00 20.46 102 ASN A C 1
ATOM 680 O O . ASN A 1 102 ? 49.973 67.887 24.269 1.00 21.55 102 ASN A O 1
ATOM 685 N N . HIS A 1 103 ? 49.895 65.995 25.577 1.00 15.87 103 HIS A N 1
ATOM 686 C CA . HIS A 1 103 ? 48.800 65.352 24.841 1.00 16.59 103 HIS A CA 1
ATOM 687 C C . HIS A 1 103 ? 49.139 65.118 23.329 1.00 19.20 103 HIS A C 1
ATOM 688 O O . HIS A 1 103 ? 48.248 65.087 22.495 1.00 19.67 103 HIS A O 1
ATOM 695 N N . ASP A 1 104 ? 50.402 64.975 23.031 1.00 20.87 104 ASP A N 1
ATOM 696 C CA . ASP A 1 104 ? 50.915 64.942 21.662 1.00 21.13 104 ASP A CA 1
ATOM 697 C C . ASP A 1 104 ? 51.792 63.694 21.512 1.00 19.09 104 ASP A C 1
ATOM 698 O O . ASP A 1 104 ? 52.261 63.058 22.467 1.00 17.43 104 ASP A O 1
ATOM 703 N N . PHE A 1 105 ? 51.973 63.293 20.251 1.00 8.25 105 PHE A N 1
ATOM 704 C CA . PHE A 1 105 ? 52.807 62.092 20.020 1.00 17.46 105 PHE A CA 1
ATOM 705 C C . PHE A 1 105 ? 53.225 62.149 18.546 1.00 16.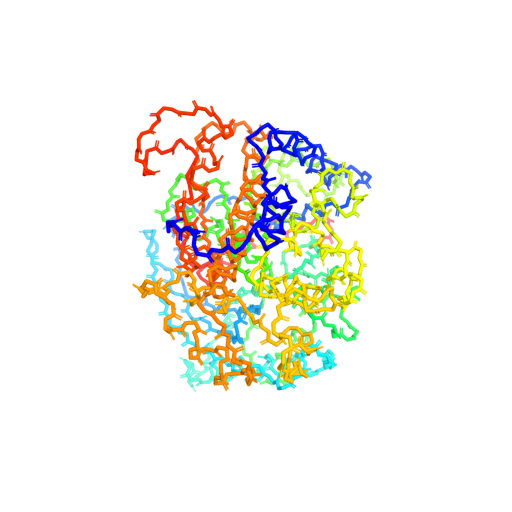32 105 PHE A C 1
ATOM 706 O O . PHE A 1 105 ? 52.744 62.961 17.752 1.00 16.35 105 PHE A O 1
ATOM 714 N N . ASP A 1 106 ? 54.156 61.239 18.204 1.00 14.97 106 ASP A N 1
ATOM 715 C CA . ASP A 1 106 ? 54.416 60.966 16.803 1.00 16.15 106 ASP A CA 1
ATOM 716 C C . ASP A 1 106 ? 54.708 59.466 16.724 1.00 17.45 106 ASP A C 1
ATOM 717 O O . ASP A 1 106 ? 55.010 58.839 17.742 1.00 16.72 106 ASP A O 1
ATOM 722 N N . THR A 1 107 ? 54.539 58.903 15.514 1.00 7.30 107 THR A N 1
ATOM 723 C CA . THR A 1 107 ? 54.798 57.450 15.322 1.00 16.60 107 THR A CA 1
ATOM 724 C C . THR A 1 107 ? 55.402 57.170 13.935 1.00 17.06 107 THR A C 1
ATOM 725 O O . THR A 1 107 ? 55.211 57.922 12.970 1.00 17.67 107 THR A O 1
ATOM 729 N N . THR A 1 108 ? 56.138 56.059 13.853 1.00 17.15 108 THR A N 1
ATOM 730 C CA . THR A 1 108 ? 56.462 55.470 12.551 1.00 17.73 108 THR A CA 1
ATOM 731 C C . THR A 1 108 ? 56.282 53.928 12.742 1.00 16.58 108 THR A C 1
ATOM 732 O O . THR A 1 108 ? 56.383 53.429 13.885 1.00 16.24 108 THR A O 1
ATOM 736 N N . GLN A 1 109 ? 56.001 53.244 11.650 1.00 16.95 109 GLN A N 1
ATOM 737 C CA . GLN A 1 109 ? 55.563 51.827 11.739 1.00 15.93 109 GLN A CA 1
ATOM 738 C C . GLN A 1 109 ? 55.935 51.026 10.486 1.00 17.28 109 GLN A C 1
ATOM 739 O O . GLN A 1 109 ? 56.191 51.574 9.394 1.00 19.77 109 GLN A O 1
ATOM 745 N N . ASN A 1 110 ? 55.997 49.704 10.698 1.00 18.23 110 ASN A N 1
ATOM 746 C CA . ASN A 1 110 ? 56.056 48.804 9.578 1.00 17.39 110 ASN A CA 1
ATOM 747 C C . ASN A 1 110 ? 54.953 47.750 9.761 1.00 18.25 110 ASN A C 1
ATOM 748 O O . ASN A 1 110 ? 54.549 47.413 10.887 1.00 17.34 110 ASN A O 1
ATOM 753 N N . LYS A 1 111 ? 54.487 47.206 8.658 1.00 19.81 111 LYS A N 1
ATOM 754 C CA . LYS A 1 111 ? 53.460 46.188 8.561 1.00 19.22 111 LYS A CA 1
ATOM 755 C C . LYS A 1 111 ? 54.103 44.976 7.927 1.00 20.43 111 LYS A C 1
ATOM 756 O O . LYS A 1 111 ? 54.960 45.080 7.031 1.00 23.74 111 LYS A O 1
ATOM 762 N N . TYR A 1 112 ? 53.703 43.819 8.465 1.00 20.32 112 TYR A N 1
ATOM 763 C CA . TYR A 1 112 ? 54.252 42.543 8.021 1.00 20.88 112 TYR A CA 1
ATOM 764 C C . TYR A 1 112 ? 53.147 41.564 7.635 1.00 21.91 112 TYR A C 1
ATOM 765 O O . TYR A 1 112 ? 52.299 41.288 8.481 1.00 23.20 112 TYR A O 1
ATOM 774 N N . ARG A 1 113 ? 53.182 41.082 6.378 1.00 23.60 113 ARG A N 1
ATOM 775 C CA . ARG A 1 113 ? 52.120 40.191 5.888 1.00 28.74 113 ARG A CA 1
ATOM 776 C C . ARG A 1 113 ? 52.112 38.892 6.713 1.00 19.81 113 ARG A C 1
ATOM 777 O O . ARG A 1 113 ? 53.150 38.295 6.918 1.00 22.55 113 ARG A O 1
ATOM 785 N N . LEU A 1 114 ? 50.963 38.488 7.187 1.00 23.99 114 LEU A N 1
ATOM 786 C CA . LEU A 1 114 ? 50.884 37.206 7.904 1.00 25.55 114 LEU A CA 1
ATOM 787 C C . LEU A 1 114 ? 51.155 36.006 6.992 1.00 28.85 114 LEU A C 1
ATOM 788 O O . LEU A 1 114 ? 50.752 35.977 5.833 1.00 28.92 114 LEU A O 1
ATOM 793 N N . PRO A 1 115 ? 51.856 34.976 7.496 1.00 25.87 115 PRO A N 1
ATOM 794 C CA . PRO A 1 115 ? 52.086 33.776 6.777 1.00 30.06 115 PRO A CA 1
ATOM 795 C C . PRO A 1 115 ? 50.770 33.206 6.269 1.00 29.89 115 PRO A C 1
ATOM 796 O O . PRO A 1 115 ? 49.699 33.370 6.925 1.00 26.87 115 PRO A O 1
ATOM 800 N N . ASP A 1 116 ? 50.907 32.451 5.165 1.00 31.32 116 ASP A N 1
ATOM 801 C CA . ASP A 1 116 ? 49.722 31.775 4.639 1.00 36.97 116 ASP A CA 1
ATOM 802 C C . ASP A 1 116 ? 49.343 30.801 5.775 1.00 33.48 116 ASP A C 1
ATOM 803 O O . ASP A 1 116 ? 50.228 30.068 6.311 1.00 35.92 116 ASP A O 1
ATOM 808 N N . HIS A 1 117 ? 48.049 30.744 6.041 1.00 12.57 117 HIS A N 1
ATOM 809 C CA . HIS A 1 117 ? 47.417 29.761 6.944 1.00 32.25 117 HIS A CA 1
ATOM 810 C C . HIS A 1 117 ? 47.851 29.865 8.401 1.00 31.14 117 HIS A C 1
ATOM 811 O O . HIS A 1 117 ? 47.746 28.884 9.184 1.00 26.89 117 HIS A O 1
ATOM 818 N N . LEU A 1 118 ? 48.310 31.070 8.750 1.00 25.76 118 LEU A N 1
ATOM 819 C CA . LEU A 1 118 ? 48.715 31.385 10.116 1.00 27.24 118 LEU A CA 1
ATOM 820 C C . LEU A 1 118 ? 47.609 30.970 11.063 1.00 21.78 118 LEU A C 1
ATOM 821 O O . LEU A 1 118 ? 47.916 30.396 12.143 1.00 22.45 118 LEU A O 1
ATOM 826 N N . ARG A 1 119 ? 46.384 31.355 10.740 1.00 24.82 119 ARG A N 1
ATOM 827 C CA . ARG A 1 119 ? 45.222 31.037 11.585 1.00 21.47 119 ARG A CA 1
ATOM 828 C C . ARG A 1 119 ? 45.024 29.557 11.892 1.00 26.14 119 ARG A C 1
ATOM 829 O O . ARG A 1 119 ? 44.342 29.245 12.840 1.00 22.25 119 ARG A O 1
ATOM 837 N N . THR A 1 120 ? 45.545 28.635 11.107 1.00 20.31 120 THR A N 1
ATOM 838 C CA . THR A 1 120 ? 45.333 27.191 11.359 1.00 19.92 120 THR A CA 1
ATOM 839 C C . THR A 1 120 ? 46.670 26.520 11.522 1.00 20.58 120 THR A C 1
ATOM 840 O O . THR A 1 120 ? 46.785 25.299 11.482 1.00 22.95 120 THR A O 1
ATOM 844 N N . GLY A 1 121 ? 47.706 27.344 11.685 1.00 20.81 121 GLY A N 1
ATOM 845 C CA . GLY A 1 121 ? 49.111 26.871 11.908 1.00 22.81 121 GLY A CA 1
ATOM 846 C C . GLY A 1 121 ? 49.401 26.513 13.383 1.00 23.08 121 GLY A C 1
ATOM 847 O O . GLY A 1 121 ? 48.503 26.249 14.202 1.00 21.64 121 GLY A O 1
ATOM 848 N N . THR A 1 122 ? 50.719 26.369 13.713 1.00 22.74 122 THR A N 1
ATOM 849 C CA . THR A 1 122 ? 51.083 25.993 15.087 1.00 22.28 122 THR A CA 1
ATOM 850 C C . THR A 1 122 ? 51.429 27.193 15.941 1.00 22.82 122 THR A C 1
ATOM 851 O O . THR A 1 122 ? 51.696 28.292 15.391 1.00 19.77 122 THR A O 1
ATOM 855 N N . SER A 1 123 ? 51.453 27.013 17.267 1.00 18.76 123 SER A N 1
ATOM 856 C CA . SER A 1 123 ? 51.927 28.054 18.157 1.00 19.70 123 SER A CA 1
ATOM 857 C C . SER A 1 123 ? 53.364 28.443 17.773 1.00 16.68 123 SER A C 1
ATOM 858 O O . SER A 1 123 ? 53.687 29.648 17.756 1.00 19.73 123 SER A O 1
ATOM 862 N N . GLU A 1 124 ? 54.219 27.445 17.553 1.00 20.67 124 GLU A N 1
ATOM 863 C CA . GLU A 1 124 ? 55.606 27.771 17.244 1.00 21.34 124 GLU A CA 1
ATOM 864 C C . GLU A 1 124 ? 55.705 28.656 15.988 1.00 22.91 124 GLU A C 1
ATOM 865 O O . GLU A 1 124 ? 56.491 29.602 15.980 1.00 20.74 124 GLU A O 1
ATOM 875 N N . GLN A 1 125 ? 54.922 28.400 14.929 1.00 9.46 125 GLN A N 1
ATOM 876 C CA . GLN A 1 125 ? 54.878 29.260 13.774 1.00 19.98 125 GLN A CA 1
ATOM 877 C C . GLN A 1 125 ? 54.543 30.655 14.117 1.00 21.45 125 GLN A C 1
ATOM 878 O O . GLN A 1 125 ? 55.252 31.597 13.672 1.00 21.39 125 GLN A O 1
ATOM 884 N N . LEU A 1 126 ? 53.503 30.849 14.928 1.00 18.86 126 LEU A N 1
ATOM 885 C CA . LEU A 1 126 ? 53.046 32.189 15.269 1.00 18.20 126 LEU A CA 1
ATOM 886 C C . LEU A 1 126 ? 54.138 33.003 16.006 1.00 17.39 126 LEU A C 1
ATOM 887 O O . LEU A 1 126 ? 54.420 34.171 15.649 1.00 18.02 126 LEU A O 1
ATOM 892 N N . TRP A 1 127 ? 54.695 32.423 17.053 1.00 16.74 127 TRP A N 1
ATOM 893 C CA . TRP A 1 127 ? 55.660 33.216 17.926 1.00 18.51 127 TRP A CA 1
ATOM 894 C C . TRP A 1 127 ? 56.978 33.398 17.170 1.00 18.31 127 TRP A C 1
ATOM 895 O O . TRP A 1 127 ? 57.623 34.433 17.321 1.00 17.97 127 TRP A O 1
ATOM 906 N N . SER A 1 128 ? 57.384 32.470 16.323 1.00 18.20 128 SER A N 1
ATOM 907 C CA . SER A 1 128 ? 58.596 32.613 15.533 1.00 19.06 128 SER A CA 1
ATOM 908 C C . SER A 1 128 ? 58.430 33.732 14.502 1.00 18.66 128 SER A C 1
ATOM 909 O O . SER A 1 128 ? 59.335 34.574 14.328 1.00 20.25 128 SER A O 1
ATOM 914 N N . PHE A 1 129 ? 57.241 33.846 13.889 1.00 17.48 129 PHE A N 1
ATOM 915 C CA . PHE A 1 129 ? 56.940 34.870 12.859 1.00 17.11 129 PHE A CA 1
ATOM 916 C C . PHE A 1 129 ? 56.974 36.219 13.597 1.00 17.64 129 PHE A C 1
ATOM 917 O O . PHE A 1 129 ? 57.692 37.182 13.125 1.00 18.84 129 PHE A O 1
ATOM 925 N N . ILE A 1 130 ? 56.291 36.296 14.724 1.00 16.37 130 ILE A N 1
ATOM 926 C CA . ILE A 1 130 ? 56.273 37.592 15.419 1.00 16.16 130 ILE A CA 1
ATOM 927 C C . ILE A 1 130 ? 57.698 38.050 15.800 1.00 17.20 130 ILE A C 1
ATOM 928 O O . ILE A 1 130 ? 58.008 39.300 15.611 1.00 17.57 130 ILE A O 1
ATOM 933 N N . ALA A 1 131 ? 58.507 37.152 16.388 1.00 18.80 131 ALA A N 1
ATOM 934 C CA . ALA A 1 131 ? 59.857 37.593 16.823 1.00 19.28 131 ALA A CA 1
ATOM 935 C C . ALA A 1 131 ? 60.684 37.984 15.614 1.00 17.56 131 ALA A C 1
ATOM 936 O O . ALA A 1 131 ? 61.472 38.933 15.690 1.00 19.51 131 ALA A O 1
ATOM 938 N N . LYS A 1 132 ? 60.541 37.276 14.485 1.00 18.50 132 LYS A N 1
ATOM 939 C CA . LYS A 1 132 ? 61.251 37.648 13.270 1.00 21.75 132 LYS A CA 1
ATOM 940 C C . LYS A 1 132 ? 60.938 39.082 12.873 1.00 20.53 132 LYS A C 1
ATOM 941 O O . LYS A 1 132 ? 61.867 39.798 12.458 1.00 19.09 132 LYS A O 1
ATOM 947 N N . CYS A 1 133 ? 59.663 39.496 12.912 1.00 18.26 133 CYS A N 1
ATOM 948 C CA . CYS A 1 133 ? 59.283 40.838 12.546 1.00 18.39 133 CYS A CA 1
ATOM 949 C C . CYS A 1 133 ? 59.845 41.869 13.552 1.00 18.18 133 CYS A C 1
ATOM 950 O O . CYS A 1 133 ? 60.367 42.937 13.130 1.00 18.89 133 CYS A O 1
ATOM 953 N N . LEU A 1 134 ? 59.729 41.561 14.849 1.00 17.38 134 LEU A N 1
ATOM 954 C CA . LEU A 1 134 ? 60.376 42.439 15.856 1.00 18.26 134 LEU A CA 1
ATOM 955 C C . LEU A 1 134 ? 61.835 42.664 15.662 1.00 18.07 134 LEU A C 1
ATOM 956 O O . LEU A 1 134 ? 62.311 43.833 15.684 1.00 19.28 134 LEU A O 1
ATOM 961 N N . LYS A 1 135 ? 62.634 41.624 15.424 1.00 17.82 135 LYS A N 1
ATOM 962 C CA . LYS A 1 135 ? 64.026 41.814 15.136 1.00 20.89 135 LYS A CA 1
ATOM 963 C C . LYS A 1 135 ? 64.235 42.671 13.843 1.00 18.98 135 LYS A C 1
ATOM 964 O O . LYS A 1 135 ? 65.139 43.530 13.845 1.00 20.74 135 LYS A O 1
ATOM 970 N N . GLU A 1 136 ? 63.403 42.490 12.810 1.00 19.73 136 GLU A N 1
ATOM 971 C CA . GLU A 1 136 ? 63.586 43.300 11.556 1.00 21.21 136 GLU A CA 1
ATOM 972 C C . GLU A 1 136 ? 63.410 44.789 11.895 1.00 19.84 136 GLU A C 1
ATOM 973 O O . GLU A 1 136 ? 64.202 45.572 11.470 1.00 20.72 136 GLU A O 1
ATOM 983 N N . PHE A 1 137 ? 62.350 45.082 12.648 1.00 9.99 137 PHE A N 1
ATOM 984 C CA . PHE A 1 137 ? 62.068 46.444 13.050 1.00 16.36 137 PHE A CA 1
ATOM 985 C C . PHE A 1 137 ? 63.186 47.069 13.939 1.00 18.23 137 PHE A C 1
ATOM 986 O O . PHE A 1 137 ? 63.617 48.220 13.700 1.00 20.40 137 PHE A O 1
ATOM 994 N N . VAL A 1 138 ? 63.624 46.352 14.987 1.00 19.12 138 VAL A N 1
ATOM 995 C CA . VAL A 1 138 ? 64.656 46.877 15.861 1.00 19.23 138 VAL A CA 1
ATOM 996 C C . VAL A 1 138 ? 65.978 47.102 15.109 1.00 21.98 138 VAL A C 1
ATOM 997 O O . VAL A 1 138 ? 66.653 48.155 15.289 1.00 20.19 138 VAL A O 1
ATOM 1001 N N . ASP A 1 139 ? 66.331 46.185 14.215 1.00 20.57 139 ASP A N 1
ATOM 1002 C CA . ASP A 1 139 ? 67.553 46.314 13.441 1.00 20.23 139 ASP A CA 1
ATOM 1003 C C . ASP A 1 139 ? 67.461 47.531 12.503 1.00 20.60 139 ASP A C 1
ATOM 1004 O O . ASP A 1 139 ? 68.495 48.157 12.229 1.00 22.48 139 ASP A O 1
ATOM 1009 N N . GLU A 1 140 ? 66.272 47.864 12.031 1.00 7.93 140 GLU A N 1
ATOM 1010 C CA . GLU A 1 140 ? 66.111 48.935 11.021 1.00 22.22 140 GLU A CA 1
ATOM 1011 C C . GLU A 1 140 ? 66.194 50.256 11.799 1.00 20.28 140 GLU A C 1
ATOM 1012 O O . GLU A 1 140 ? 66.923 51.186 11.353 1.00 23.51 140 GLU A O 1
ATOM 1018 N N . TRP A 1 141 ? 65.478 50.334 12.925 1.00 7.39 141 TRP A N 1
ATOM 1019 C CA . TRP A 1 141 ? 65.346 51.655 13.671 1.00 21.12 141 TRP A CA 1
ATOM 1020 C C . TRP A 1 141 ? 66.411 51.911 14.724 1.00 23.14 141 TRP A C 1
ATOM 1021 O O . TRP A 1 141 ? 66.698 53.055 15.056 1.00 22.48 141 TRP A O 1
ATOM 1032 N N . TYR A 1 142 ? 67.063 50.814 15.181 1.00 18.44 142 TYR A N 1
ATOM 1033 C CA . TYR A 1 142 ? 68.218 50.938 16.140 1.00 18.20 142 TYR A CA 1
ATOM 1034 C C . TYR A 1 142 ? 69.407 50.141 15.620 1.00 24.49 142 TYR A C 1
ATOM 1035 O O . TYR A 1 142 ? 69.899 49.206 16.292 1.00 23.81 142 TYR A O 1
ATOM 1044 N N . PRO A 1 143 ? 69.874 50.452 14.427 1.00 23.79 143 PRO A N 1
ATOM 1045 C CA . PRO A 1 143 ? 70.956 49.670 13.831 1.00 23.55 143 PRO A CA 1
ATOM 1046 C C . PRO A 1 143 ? 72.237 49.682 14.641 1.00 25.31 143 PRO A C 1
ATOM 1047 O O . PRO A 1 143 ? 73.039 48.786 14.427 1.00 28.36 143 PRO A O 1
ATOM 1051 N N . ASP A 1 144 ? 72.470 50.711 15.507 1.00 22.68 144 ASP A N 1
ATOM 1052 C CA . ASP A 1 144 ? 73.676 50.829 16.348 1.00 24.18 144 ASP A CA 1
ATOM 1053 C C . ASP A 1 144 ? 73.457 50.146 17.704 1.00 20.37 144 ASP A C 1
ATOM 1054 O O . ASP A 1 144 ? 74.398 50.153 18.505 1.00 23.44 144 ASP A O 1
ATOM 1059 N N . GLY A 1 145 ? 72.362 49.474 17.896 1.00 4.81 145 GLY A N 1
ATOM 1060 C CA . GLY A 1 145 ? 72.094 48.778 19.184 1.00 25.61 145 GLY A CA 1
ATOM 1061 C C . GLY A 1 145 ? 71.546 49.767 20.175 1.00 26.13 145 GLY A C 1
ATOM 1062 O O . GLY A 1 145 ? 71.287 50.904 19.814 1.00 27.65 145 GLY A O 1
ATOM 1063 N N . VAL A 1 146 ? 71.281 49.286 21.391 1.00 28.18 146 VAL A N 1
ATOM 1064 C CA . VAL A 1 146 ? 70.688 50.104 22.505 1.00 24.30 146 VAL A CA 1
ATOM 1065 C C . VAL A 1 146 ? 71.377 49.739 23.823 1.00 25.74 146 VAL A C 1
ATOM 1066 O O . VAL A 1 146 ? 71.830 48.588 24.001 1.00 25.36 146 VAL A O 1
ATOM 1070 N N . SER A 1 147 ? 71.426 50.715 24.740 1.00 29.89 147 SER A N 1
ATOM 1071 C CA . SER A 1 147 ? 72.133 50.590 26.039 1.00 31.80 147 SER A CA 1
ATOM 1072 C C . SER A 1 147 ? 71.280 49.863 27.115 1.00 32.81 147 SER A C 1
ATOM 1073 O O . SER A 1 147 ? 71.795 49.305 28.110 1.00 38.69 147 SER A O 1
ATOM 1076 N N . GLU A 1 148 ? 69.993 49.835 26.852 1.00 27.86 148 GLU A N 1
ATOM 1077 C CA . GLU A 1 148 ? 69.012 49.212 27.717 1.00 29.11 148 GLU A CA 1
ATOM 1078 C C . GLU A 1 148 ? 67.845 48.718 26.871 1.00 21.01 148 GLU A C 1
ATOM 1079 O O . GLU A 1 148 ? 67.538 49.229 25.777 1.00 23.51 148 GLU A O 1
ATOM 1085 N N . PRO A 1 149 ? 67.149 47.697 27.384 1.00 10.21 149 PRO A N 1
ATOM 1086 C CA . PRO A 1 149 ? 66.092 47.028 26.648 1.00 21.62 149 PRO A CA 1
ATOM 1087 C C . PRO A 1 149 ? 65.002 48.066 26.288 1.00 21.58 149 PRO A C 1
ATOM 1088 O O . PRO A 1 149 ? 64.725 48.995 27.073 1.00 22.53 149 PRO A O 1
ATOM 1092 N N . LEU A 1 150 ? 64.465 47.970 25.072 1.00 18.09 150 LEU A N 1
ATOM 1093 C CA . LEU A 1 150 ? 63.428 48.900 24.620 1.00 18.84 150 LEU A CA 1
ATOM 1094 C C . LEU A 1 150 ? 62.111 48.461 25.289 1.00 17.89 150 LEU A C 1
ATOM 1095 O O . LEU A 1 150 ? 61.693 47.336 25.130 1.00 17.68 150 LEU A O 1
ATOM 1100 N N . PRO A 1 151 ? 61.383 49.401 25.905 1.00 17.42 151 PRO A N 1
ATOM 1101 C CA . PRO A 1 151 ? 60.089 49.013 26.523 1.00 16.75 151 PRO A CA 1
ATOM 1102 C C . PRO A 1 151 ? 59.038 48.870 25.470 1.00 15.50 151 PRO A C 1
ATOM 1103 O O . PRO A 1 151 ? 58.874 49.781 24.650 1.00 17.03 151 PRO A O 1
ATOM 1107 N N . LEU A 1 152 ? 58.292 47.777 25.555 1.00 14.53 152 LEU A N 1
ATOM 1108 C CA . LEU A 1 152 ? 57.270 47.462 24.567 1.00 13.03 152 LEU A CA 1
ATOM 1109 C C . LEU A 1 152 ? 55.906 47.178 25.171 1.00 13.44 152 LEU A C 1
ATOM 1110 O O . LEU A 1 152 ? 55.807 46.450 26.196 1.00 14.52 152 LEU A O 1
ATOM 1115 N N . GLY A 1 153 ? 54.855 47.685 24.565 1.00 12.73 153 GLY A N 1
ATOM 1116 C CA . GLY A 1 153 ? 53.505 47.229 24.892 1.00 13.46 153 GLY A CA 1
ATOM 1117 C C . GLY A 1 153 ? 53.004 46.309 23.814 1.00 13.52 153 GLY A C 1
ATOM 1118 O O . GLY A 1 153 ? 53.174 46.631 22.620 1.00 13.33 153 GLY A O 1
ATOM 1119 N N . PHE A 1 154 ? 52.449 45.152 24.194 1.00 12.68 154 PHE A N 1
ATOM 1120 C CA . PHE A 1 154 ? 51.951 44.188 23.224 1.00 11.87 154 PHE A CA 1
ATOM 1121 C C . PHE A 1 154 ? 50.431 44.196 23.193 1.00 11.95 154 PHE A C 1
ATOM 1122 O O . PHE A 1 154 ? 49.742 43.769 24.166 1.00 12.99 154 PHE A O 1
ATOM 1130 N N . THR A 1 155 ? 49.922 44.642 22.071 1.00 12.03 155 THR A N 1
ATOM 1131 C CA . THR A 1 155 ? 48.472 44.574 21.824 1.00 11.52 155 THR A CA 1
ATOM 1132 C C . THR A 1 155 ? 48.182 43.210 21.237 1.00 11.42 155 THR A C 1
ATOM 1133 O O . THR A 1 155 ? 48.497 42.911 20.051 1.00 13.42 155 THR A O 1
ATOM 1137 N N . PHE A 1 156 ? 47.465 42.455 22.079 1.00 10.84 156 PHE A N 1
ATOM 1138 C CA . PHE A 1 156 ? 47.009 41.066 21.702 1.00 11.74 156 PHE A CA 1
ATOM 1139 C C . PHE A 1 156 ? 45.491 41.182 21.583 1.00 11.16 156 PHE A C 1
ATOM 1140 O O . PHE A 1 156 ? 44.817 41.218 22.591 1.00 11.79 156 PHE A O 1
ATOM 1148 N N . SER A 1 157 ? 44.998 41.213 20.330 1.00 11.31 157 SER A N 1
ATOM 1149 C CA . SER A 1 157 ? 43.579 41.523 20.082 1.00 10.83 157 SER A CA 1
ATOM 1150 C C . SER A 1 157 ? 42.638 40.313 20.216 1.00 11.55 157 SER A C 1
ATOM 1151 O O . SER A 1 157 ? 41.840 40.084 19.333 1.00 12.20 157 SER A O 1
ATOM 1155 N N . TYR A 1 158 ? 42.784 39.568 21.323 1.00 10.18 158 TYR A N 1
ATOM 1156 C CA . TYR A 1 158 ? 42.059 38.331 21.647 1.00 12.11 158 TYR A CA 1
ATOM 1157 C C . TYR A 1 158 ? 41.856 38.317 23.151 1.00 12.08 158 TYR A C 1
ATOM 1158 O O . TYR A 1 158 ? 42.593 38.963 23.843 1.00 12.92 158 TYR A O 1
ATOM 1167 N N . PRO A 1 159 ? 40.892 37.558 23.642 1.00 10.72 159 PRO A N 1
ATOM 1168 C CA . PRO A 1 159 ? 40.589 37.602 25.085 1.00 11.45 159 PRO A CA 1
ATOM 1169 C C . PRO A 1 159 ? 41.668 36.883 25.913 1.00 12.52 159 PRO A C 1
ATOM 1170 O O . PRO A 1 159 ? 42.023 35.731 25.603 1.00 11.84 159 PRO A O 1
ATOM 1174 N N . ALA A 1 160 ? 42.288 37.623 26.828 1.00 11.87 160 ALA A N 1
ATOM 1175 C CA . ALA A 1 160 ? 43.379 36.995 27.656 1.00 13.34 160 ALA A CA 1
ATOM 1176 C C . ALA A 1 160 ? 43.264 37.370 29.103 1.00 13.24 160 ALA A C 1
ATOM 1177 O O . ALA A 1 160 ? 43.153 38.601 29.492 1.00 14.88 160 ALA A O 1
ATOM 1179 N N . SER A 1 161 ? 43.186 36.334 29.951 1.00 13.46 161 SER A N 1
ATOM 1180 C CA . SER A 1 161 ? 43.049 36.540 31.408 1.00 11.85 161 SER A CA 1
ATOM 1181 C C . SER A 1 161 ? 44.363 37.159 31.872 1.00 14.13 161 SER A C 1
ATOM 1182 O O . SER A 1 161 ? 45.466 36.730 31.417 1.00 15.18 161 SER A O 1
ATOM 1185 N N . GLN A 1 162 ? 44.318 38.179 32.733 1.00 14.01 162 GLN A N 1
ATOM 1186 C CA . GLN A 1 162 ? 45.568 38.874 33.214 1.00 13.66 162 GLN A CA 1
ATOM 1187 C C . GLN A 1 162 ? 45.599 38.895 34.763 1.00 13.73 162 GLN A C 1
ATOM 1188 O O . GLN A 1 162 ? 44.930 39.750 35.382 1.00 17.78 162 GLN A O 1
ATOM 1194 N N . LYS A 1 163 ? 46.465 38.088 35.363 1.00 16.42 163 LYS A N 1
ATOM 1195 C CA . LYS A 1 163 ? 46.652 38.161 36.798 1.00 16.43 163 LYS A CA 1
ATOM 1196 C C . LYS A 1 163 ? 47.574 39.382 37.087 1.00 19.15 163 LYS A C 1
ATOM 1197 O O . LYS A 1 163 ? 47.708 39.779 38.194 1.00 17.82 163 LYS A O 1
ATOM 1203 N N . LYS A 1 164 ? 48.276 39.889 36.076 1.00 16.64 164 LYS A N 1
ATOM 1204 C CA . LYS A 1 164 ? 49.206 41.029 36.215 1.00 16.65 164 LYS A CA 1
ATOM 1205 C C . LYS A 1 164 ? 49.250 41.558 34.777 1.00 15.06 164 LYS A C 1
ATOM 1206 O O . LYS A 1 164 ? 48.930 40.840 33.791 1.00 15.58 164 LYS A O 1
ATOM 1212 N N . ILE A 1 165 ? 49.746 42.762 34.600 1.00 15.35 165 ILE A N 1
ATOM 1213 C CA . ILE A 1 165 ? 49.606 43.353 33.255 1.00 14.21 165 ILE A CA 1
ATOM 1214 C C . ILE A 1 165 ? 50.532 42.778 32.191 1.00 13.87 165 ILE A C 1
ATOM 1215 O O . ILE A 1 165 ? 50.202 42.823 31.003 1.00 14.12 165 ILE A O 1
ATOM 1220 N N . ASN A 1 166 ? 51.645 42.170 32.650 1.00 13.92 166 ASN A N 1
ATOM 1221 C CA . ASN A 1 166 ? 52.529 41.516 31.649 1.00 16.85 166 ASN A CA 1
ATOM 1222 C C . ASN A 1 166 ? 52.280 40.016 31.584 1.00 17.11 166 ASN A C 1
ATOM 1223 O O . ASN A 1 166 ? 53.217 39.253 31.502 1.00 18.78 166 ASN A O 1
ATOM 1228 N N . SER A 1 167 ? 51.029 39.595 31.607 1.00 17.32 167 SER A N 1
ATOM 1229 C CA . SER A 1 167 ? 50.662 38.173 31.446 1.00 15.49 167 SER A CA 1
ATOM 1230 C C . SER A 1 167 ? 49.371 38.198 30.673 1.00 16.53 167 SER A C 1
ATOM 1231 O O . SER A 1 167 ? 48.571 39.165 30.755 1.00 18.34 167 SER A O 1
ATOM 1235 N N . GLY A 1 168 ? 49.134 37.161 29.899 1.00 14.01 168 GLY A N 1
ATOM 1236 C CA . GLY A 1 168 ? 47.877 37.097 29.177 1.00 14.53 168 GLY A CA 1
ATOM 1237 C C . GLY A 1 168 ? 47.590 35.666 28.785 1.00 13.97 168 GLY A C 1
ATOM 1238 O O . GLY A 1 168 ? 48.160 35.138 27.827 1.00 14.90 168 GLY A O 1
ATOM 1239 N N . VAL A 1 169 ? 46.614 35.024 29.456 1.00 13.36 169 VAL A N 1
ATOM 1240 C CA . VAL A 1 169 ? 46.326 33.621 29.170 1.00 13.28 169 VAL A CA 1
ATOM 1241 C C . VAL A 1 169 ? 45.148 33.533 28.244 1.00 14.50 169 VAL A C 1
ATOM 1242 O O . VAL A 1 169 ? 44.042 34.023 28.551 1.00 14.18 169 VAL A O 1
ATOM 1246 N N . LEU A 1 170 ? 45.424 33.081 27.018 1.00 13.13 170 LEU A N 1
ATOM 1247 C CA . LEU A 1 170 ? 44.376 33.171 25.951 1.00 11.82 170 LEU A CA 1
ATOM 1248 C C . LEU A 1 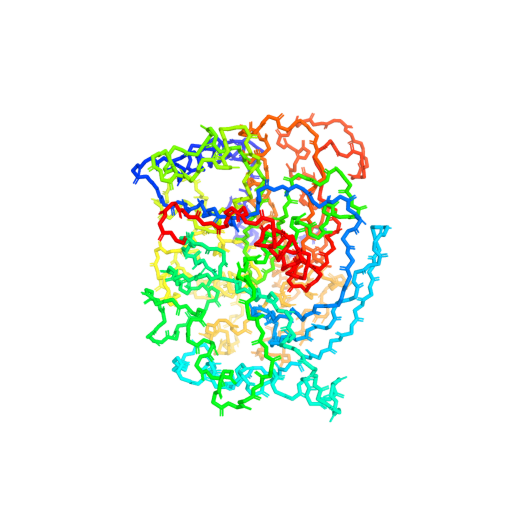170 ? 43.104 32.363 26.382 1.00 12.20 170 LEU A C 1
ATOM 1249 O O . LEU A 1 170 ? 43.191 31.228 26.749 1.00 14.72 170 LEU A O 1
ATOM 1254 N N . GLN A 1 171 ? 41.928 33.009 26.330 1.00 12.19 171 GLN A N 1
ATOM 1255 C CA . GLN A 1 171 ? 40.718 32.279 26.708 1.00 12.10 171 GLN A CA 1
ATOM 1256 C C . GLN A 1 171 ? 40.135 31.482 25.513 1.00 12.98 171 GLN A C 1
ATOM 1257 O O . GLN A 1 171 ? 39.639 30.349 25.745 1.00 14.47 171 GLN A O 1
ATOM 1263 N N . ARG A 1 172 ? 40.069 32.116 24.332 1.00 14.64 172 ARG A N 1
ATOM 1264 C CA . ARG A 1 172 ? 39.479 31.408 23.189 1.00 13.02 172 ARG A CA 1
ATOM 1265 C C . ARG A 1 172 ? 40.006 32.223 21.990 1.00 11.96 172 ARG A C 1
ATOM 1266 O O . ARG A 1 172 ? 40.124 33.425 22.055 1.00 12.20 172 ARG A O 1
ATOM 1274 N N . TRP A 1 173 ? 40.293 31.504 20.901 1.00 11.84 173 TRP A N 1
ATOM 1275 C CA . TRP A 1 173 ? 40.539 32.174 19.618 1.00 11.58 173 TRP A CA 1
ATOM 1276 C C . TRP A 1 173 ? 39.199 32.698 19.067 1.00 12.11 173 TRP A C 1
ATOM 1277 O O . TRP A 1 173 ? 38.166 32.010 19.134 1.00 12.96 173 TRP A O 1
ATOM 1288 N N . THR A 1 174 ? 39.251 33.896 18.493 1.00 12.07 174 THR A N 1
ATOM 1289 C CA . THR A 1 174 ? 38.087 34.535 17.872 1.00 12.80 174 THR A CA 1
ATOM 1290 C C . THR A 1 174 ? 38.467 34.923 16.436 1.00 12.15 174 THR A C 1
ATOM 1291 O O . THR A 1 174 ? 39.651 34.794 15.977 1.00 13.19 174 THR A O 1
ATOM 1295 N N . LYS A 1 175 ? 37.440 35.393 15.706 1.00 11.06 175 LYS A N 1
ATOM 1296 C CA . LYS A 1 175 ? 37.677 35.973 14.354 1.00 12.04 175 LYS A CA 1
ATOM 1297 C C . LYS A 1 175 ? 38.305 34.948 13.384 1.00 12.49 175 LYS A C 1
ATOM 1298 O O . LYS A 1 175 ? 39.261 35.250 12.673 1.00 14.63 175 LYS A O 1
ATOM 1304 N N . GLY A 1 176 ? 37.908 33.665 13.447 1.00 12.85 176 GLY A N 1
ATOM 1305 C CA . GLY A 1 176 ? 38.480 32.699 12.534 1.00 14.83 176 GLY A CA 1
ATOM 1306 C C . GLY A 1 176 ? 39.775 31.986 12.993 1.00 13.90 176 GLY A C 1
ATOM 1307 O O . GLY A 1 176 ? 40.182 31.087 12.349 1.00 14.97 176 GLY A O 1
ATOM 1308 N N . PHE A 1 177 ? 40.478 32.498 14.052 1.00 13.87 177 PHE A N 1
ATOM 1309 C CA . PHE A 1 177 ? 41.681 31.830 14.470 1.00 13.47 177 PHE A CA 1
ATOM 1310 C C . PHE A 1 177 ? 41.468 30.487 15.064 1.00 12.84 177 PHE A C 1
ATOM 1311 O O . PHE A 1 177 ? 40.392 30.170 15.587 1.00 15.76 177 PHE A O 1
ATOM 1319 N N . ASP A 1 178 ? 42.467 29.628 14.834 1.00 14.90 178 ASP A N 1
ATOM 1320 C CA . ASP A 1 178 ? 42.318 28.202 15.276 1.00 13.58 178 ASP A CA 1
ATOM 1321 C C . ASP A 1 178 ? 43.702 27.547 15.411 1.00 15.07 178 ASP A C 1
ATOM 1322 O O . ASP A 1 178 ? 43.913 26.478 14.821 1.00 17.60 178 ASP A O 1
ATOM 1327 N N . ILE A 1 179 ? 44.562 28.234 16.193 1.00 8.59 179 ILE A N 1
ATOM 1328 C CA . ILE A 1 179 ? 46.001 27.800 16.328 1.00 15.06 179 ILE A CA 1
ATOM 1329 C C . ILE A 1 179 ? 46.052 26.811 17.536 1.00 18.84 179 ILE A C 1
ATOM 1330 O O . ILE A 1 179 ? 45.796 27.241 18.654 1.00 15.26 179 ILE A O 1
ATOM 1335 N N . GLU A 1 180 ? 46.414 25.550 17.325 1.00 18.49 180 GLU A N 1
ATOM 1336 C CA . GLU A 1 180 ? 46.526 24.576 18.457 1.00 22.79 180 GLU A CA 1
ATOM 1337 C C . GLU A 1 180 ? 47.608 25.010 19.489 1.00 20.51 180 GLU A C 1
ATOM 1338 O O . GLU A 1 180 ? 48.589 25.635 19.145 1.00 21.65 180 GLU A O 1
ATOM 1344 N N . GLY A 1 181 ? 47.354 24.726 20.765 1.00 8.78 181 GLY A N 1
ATOM 1345 C CA . GLY A 1 181 ? 48.441 24.846 21.735 1.00 19.49 181 GLY A CA 1
ATOM 1346 C C . GLY A 1 181 ? 48.538 26.255 22.341 1.00 19.20 181 GLY A C 1
ATOM 1347 O O . GLY A 1 181 ? 49.579 26.575 22.920 1.00 19.14 181 GLY A O 1
ATOM 1348 N N . VAL A 1 182 ? 47.560 27.131 22.105 1.00 15.24 182 VAL A N 1
ATOM 1349 C CA . VAL A 1 182 ? 47.640 28.462 22.653 1.00 14.98 182 VAL A CA 1
ATOM 1350 C C . VAL A 1 182 ? 46.523 28.773 23.645 1.00 14.08 182 VAL A C 1
ATOM 1351 O O . VAL A 1 182 ? 46.737 29.407 24.685 1.00 14.81 182 VAL A O 1
ATOM 1355 N N . GLU A 1 183 ? 45.287 28.284 23.347 1.00 15.10 183 GLU A N 1
ATOM 1356 C CA . GLU A 1 183 ? 44.198 28.544 24.310 1.00 15.15 183 GLU A CA 1
ATOM 1357 C C . GLU A 1 183 ? 44.607 27.845 25.638 1.00 13.55 183 GLU A C 1
ATOM 1358 O O . GLU A 1 183 ? 44.998 26.651 25.676 1.00 15.53 183 GLU A O 1
ATOM 1364 N N . GLY A 1 184 ? 44.428 28.600 26.758 1.00 7.01 184 GLY A N 1
ATOM 1365 C CA . GLY A 1 184 ? 44.846 28.131 28.062 1.00 12.96 184 GLY A CA 1
ATOM 1366 C C . GLY A 1 184 ? 46.309 28.329 28.439 1.00 15.50 184 GLY A C 1
ATOM 1367 O O . GLY A 1 184 ? 46.722 27.855 29.511 1.00 15.95 184 GLY A O 1
ATOM 1368 N N . HIS A 1 185 ? 47.040 28.997 27.557 1.00 15.26 185 HIS A N 1
ATOM 1369 C CA . HIS A 1 185 ? 48.504 29.286 27.726 1.00 16.12 185 HIS A CA 1
ATOM 1370 C C . HIS A 1 185 ? 48.741 30.744 27.836 1.00 14.75 185 HIS A C 1
ATOM 1371 O O . HIS A 1 185 ? 48.057 31.554 27.209 1.00 13.99 185 HIS A O 1
ATOM 1378 N N . ASP A 1 186 ? 49.698 31.080 28.705 1.00 16.32 186 ASP A N 1
ATOM 1379 C CA . ASP A 1 186 ? 50.188 32.452 28.826 1.00 15.69 186 ASP A CA 1
ATOM 1380 C C . ASP A 1 186 ? 51.088 32.854 27.581 1.00 14.41 186 ASP A C 1
ATOM 1381 O O . ASP A 1 186 ? 52.177 32.296 27.333 1.00 16.53 186 ASP A O 1
ATOM 1386 N N . VAL A 1 187 ? 50.585 33.791 26.812 1.00 7.56 187 VAL A N 1
ATOM 1387 C CA . VAL A 1 187 ? 51.274 34.146 25.582 1.00 15.66 187 VAL A CA 1
ATOM 1388 C C . VAL A 1 187 ? 52.480 35.016 25.838 1.00 15.61 187 VAL A C 1
ATOM 1389 O O . VAL A 1 187 ? 53.288 35.083 24.965 1.00 16.62 187 VAL A O 1
ATOM 1393 N N . VAL A 1 188 ? 52.582 35.739 26.956 1.00 15.49 188 VAL A N 1
ATOM 1394 C CA . VAL A 1 188 ? 53.731 36.617 27.134 1.00 13.77 188 VAL A CA 1
ATOM 1395 C C . VAL A 1 188 ? 55.023 35.734 27.216 1.00 15.53 188 VAL A C 1
ATOM 1396 O O . VAL A 1 188 ? 55.987 36.077 26.533 1.00 16.04 188 VAL A O 1
ATOM 1400 N N . PRO A 1 189 ? 55.061 34.630 28.017 1.00 15.30 189 PRO A N 1
ATOM 1401 C CA . PRO A 1 189 ? 56.256 33.840 27.973 1.00 16.75 189 PRO A CA 1
ATOM 1402 C C . PRO A 1 189 ? 56.520 33.216 26.630 1.00 18.49 189 PRO A C 1
ATOM 1403 O O . PRO A 1 189 ? 57.735 33.024 26.295 1.00 17.88 189 PRO A O 1
ATOM 1407 N N . MET A 1 190 ? 55.459 32.901 25.863 1.00 17.11 190 MET A N 1
ATOM 1408 C CA . MET A 1 190 ? 55.633 32.336 24.538 1.00 17.83 190 MET A CA 1
ATOM 1409 C C . MET A 1 190 ? 56.363 33.342 23.587 1.00 18.61 190 MET A C 1
ATOM 1410 O O . MET A 1 190 ? 57.329 32.981 22.867 1.00 20.56 190 MET A O 1
ATOM 1415 N N . LEU A 1 191 ? 55.965 34.610 23.692 1.00 17.55 191 LEU A N 1
ATOM 1416 C CA . LEU A 1 191 ? 56.616 35.690 22.946 1.00 17.25 191 LEU A CA 1
ATOM 1417 C C . LEU A 1 191 ? 58.060 35.925 23.478 1.00 17.86 191 LEU A C 1
ATOM 1418 O O . LEU A 1 191 ? 59.048 36.003 22.669 1.00 18.80 191 LEU A O 1
ATOM 1423 N N . GLN A 1 192 ? 58.197 36.068 24.792 1.00 18.53 192 GLN A N 1
ATOM 1424 C CA . GLN A 1 192 ? 59.508 36.288 25.395 1.00 17.04 192 GLN A CA 1
ATOM 1425 C C . GLN A 1 192 ? 60.568 35.265 25.019 1.00 20.19 192 GLN A C 1
ATOM 1426 O O . GLN A 1 192 ? 61.739 35.662 24.769 1.00 20.72 192 GLN A O 1
ATOM 1432 N N . GLU A 1 193 ? 60.223 33.959 24.980 1.00 20.32 193 GLU A N 1
ATOM 1433 C CA . GLU A 1 193 ? 61.199 32.904 24.593 1.00 20.66 193 GLU A CA 1
ATOM 1434 C C . GLU A 1 193 ? 61.748 33.137 23.171 1.00 21.16 193 GLU A C 1
ATOM 1435 O O . GLU A 1 193 ? 62.958 32.963 22.933 1.00 21.57 193 GLU A O 1
ATOM 1441 N N . GLN A 1 194 ? 60.906 33.561 22.251 1.00 8.27 194 GLN A N 1
ATOM 1442 C CA . GLN A 1 194 ? 61.316 33.824 20.837 1.00 19.42 194 GLN A CA 1
ATOM 1443 C C . GLN A 1 194 ? 62.097 35.132 20.702 1.00 19.04 194 GLN A C 1
ATOM 1444 O O . GLN A 1 194 ? 63.078 35.149 19.953 1.00 20.47 194 GLN A O 1
ATOM 1450 N N . ILE A 1 195 ? 61.698 36.137 21.469 1.00 19.31 195 ILE A N 1
ATOM 1451 C CA . ILE A 1 195 ? 62.530 37.396 21.588 1.00 17.64 195 ILE A CA 1
ATOM 1452 C C . ILE A 1 195 ? 63.937 37.037 22.061 1.00 20.37 195 ILE A C 1
ATOM 1453 O O . ILE A 1 195 ? 64.961 37.505 21.506 1.00 20.17 195 ILE A O 1
ATOM 1458 N N . GLU A 1 196 ? 64.057 36.177 23.077 1.00 21.65 196 GLU A N 1
ATOM 1459 C CA . GLU A 1 196 ? 65.378 35.821 23.624 1.00 23.44 196 GLU A CA 1
ATOM 1460 C C . GLU A 1 196 ? 66.186 35.038 22.615 1.00 21.95 196 GLU A C 1
ATOM 1461 O O . GLU A 1 196 ? 67.424 35.156 22.497 1.00 22.83 196 GLU A O 1
ATOM 1467 N N . LYS A 1 197 ? 65.495 34.166 21.867 1.00 9.48 197 LYS A N 1
ATOM 1468 C CA . LYS A 1 197 ? 66.223 33.282 20.940 1.00 22.15 197 LYS A CA 1
ATOM 1469 C C . LYS A 1 197 ? 66.914 34.085 19.821 1.00 23.69 197 LYS A C 1
ATOM 1470 O O . LYS A 1 197 ? 67.991 33.710 19.369 1.00 25.57 197 LYS A O 1
ATOM 1476 N N . LEU A 1 198 ? 66.284 35.187 19.428 1.00 21.54 198 LEU A N 1
ATOM 1477 C CA . LEU A 1 198 ? 66.819 36.109 18.414 1.00 21.96 198 LEU A CA 1
ATOM 1478 C C . LEU A 1 198 ? 67.629 37.244 19.070 1.00 23.77 198 LEU A C 1
ATOM 1479 O O . LEU A 1 198 ? 68.137 38.129 18.350 1.00 24.88 198 LEU A O 1
ATOM 1484 N N . ASN A 1 199 ? 67.821 37.210 20.415 1.00 23.58 199 ASN A N 1
ATOM 1485 C CA . ASN A 1 199 ? 68.654 38.212 21.146 1.00 21.54 199 ASN A CA 1
ATOM 1486 C C . ASN A 1 199 ? 68.150 39.639 20.855 1.00 24.02 199 ASN A C 1
ATOM 1487 O O . ASN A 1 199 ? 68.987 40.522 20.659 1.00 22.96 199 ASN A O 1
ATOM 1492 N N . ILE A 1 200 ? 66.836 39.882 20.841 1.00 21.93 200 ILE A N 1
ATOM 1493 C CA . ILE A 1 200 ? 66.310 41.229 20.535 1.00 19.99 200 ILE A CA 1
ATOM 1494 C C . ILE A 1 200 ? 66.236 41.949 21.907 1.00 20.53 200 ILE A C 1
ATOM 1495 O O . ILE A 1 200 ? 65.668 41.377 22.879 1.00 21.82 200 ILE A O 1
ATOM 1500 N N . PRO A 1 201 ? 66.760 43.204 21.995 1.00 22.01 201 PRO A N 1
ATOM 1501 C CA . PRO A 1 201 ? 66.780 43.875 23.310 1.00 20.69 201 PRO A CA 1
ATOM 1502 C C . PRO A 1 201 ? 65.469 44.557 23.617 1.00 19.54 201 PRO A C 1
ATOM 1503 O O . PRO A 1 201 ? 65.342 45.759 23.488 1.00 20.20 201 PRO A O 1
ATOM 1507 N N . ILE A 1 202 ? 64.473 43.758 23.981 1.00 20.04 202 ILE A N 1
ATOM 1508 C CA . ILE A 1 202 ? 63.084 44.195 24.211 1.00 17.80 202 ILE A CA 1
ATOM 1509 C C . ILE A 1 202 ? 62.643 43.789 25.605 1.00 21.55 202 ILE A C 1
ATOM 1510 O O . ILE A 1 202 ? 62.924 42.672 26.055 1.00 22.51 202 ILE A O 1
ATOM 1515 N N . ASN A 1 203 ? 62.063 44.739 26.325 1.00 16.95 203 ASN A N 1
ATOM 1516 C CA . ASN A 1 203 ? 61.420 44.534 27.624 1.00 21.01 203 ASN A CA 1
ATOM 1517 C C . ASN A 1 203 ? 59.881 44.552 27.392 1.00 19.49 203 ASN A C 1
ATOM 1518 O O . ASN A 1 203 ? 59.331 45.616 27.092 1.00 19.44 203 ASN A O 1
ATOM 1523 N N . VAL A 1 204 ? 59.161 43.430 27.462 1.00 17.24 204 VAL A N 1
ATOM 1524 C CA . VAL A 1 204 ? 57.701 43.428 27.319 1.00 16.90 204 VAL A CA 1
ATOM 1525 C C . VAL A 1 204 ? 57.042 43.895 28.592 1.00 17.97 204 VAL A C 1
ATOM 1526 O O . VAL A 1 204 ? 57.039 43.142 29.606 1.00 23.03 204 VAL A O 1
ATOM 1530 N N . VAL A 1 205 ? 56.667 45.169 28.636 1.00 14.33 205 VAL A N 1
ATOM 1531 C CA . VAL A 1 205 ? 56.230 45.828 29.853 1.00 15.35 205 VAL A CA 1
ATOM 1532 C C . VAL A 1 205 ? 54.778 45.443 30.151 1.00 15.72 205 VAL A C 1
ATOM 1533 O O . VAL A 1 205 ? 54.411 45.206 31.324 1.00 16.75 205 VAL A O 1
ATOM 1537 N N . ALA A 1 206 ? 53.991 45.310 29.110 1.00 13.71 206 ALA A N 1
ATOM 1538 C CA . ALA A 1 206 ? 52.509 45.107 29.278 1.00 13.55 206 ALA A CA 1
ATOM 1539 C C . ALA A 1 206 ? 51.921 44.396 28.097 1.00 13.45 206 ALA A C 1
ATOM 1540 O O . ALA A 1 206 ? 52.375 44.605 26.976 1.00 15.62 206 ALA A O 1
ATOM 1542 N N . LEU A 1 207 ? 50.924 43.575 28.353 1.00 13.26 207 LEU A N 1
ATOM 1543 C CA . LEU A 1 207 ? 49.982 43.085 27.321 1.00 12.50 207 LEU A CA 1
ATOM 1544 C C . LEU A 1 207 ? 48.677 43.840 27.537 1.00 10.38 207 LEU A C 1
ATOM 1545 O O . LEU A 1 207 ? 48.201 44.017 28.686 1.00 12.74 207 LEU A O 1
ATOM 1550 N N . ILE A 1 208 ? 48.105 44.271 26.419 1.00 11.85 208 ILE A N 1
ATOM 1551 C CA . ILE A 1 208 ? 46.798 44.938 26.453 1.00 11.65 208 ILE A CA 1
ATOM 1552 C C . ILE A 1 208 ? 45.878 44.348 25.364 1.00 10.94 208 ILE A C 1
ATOM 1553 O O . ILE A 1 208 ? 46.312 43.723 24.358 1.00 12.21 208 ILE A O 1
ATOM 1558 N N . ASN A 1 209 ? 44.593 44.558 25.573 1.00 10.25 209 ASN A N 1
ATOM 1559 C CA . ASN A 1 209 ? 43.671 44.377 24.461 1.00 11.63 209 ASN A CA 1
ATOM 1560 C C . ASN A 1 209 ? 43.565 45.630 23.623 1.00 11.90 209 ASN A C 1
ATOM 1561 O O . ASN A 1 209 ? 43.831 46.749 24.113 1.00 11.02 209 ASN A O 1
ATOM 1566 N N . ASP A 1 210 ? 43.135 45.457 22.370 1.00 11.05 210 ASP A N 1
ATOM 1567 C CA . ASP A 1 210 ? 42.952 46.624 21.473 1.00 10.34 210 ASP A CA 1
ATOM 1568 C C . ASP A 1 210 ? 41.876 47.624 21.952 1.00 10.94 210 ASP A C 1
ATOM 1569 O O . ASP A 1 210 ? 42.029 48.807 21.722 1.00 11.21 210 ASP A O 1
ATOM 1574 N N . THR A 1 211 ? 40.862 47.115 22.658 1.00 9.31 211 THR A N 1
ATOM 1575 C CA . THR A 1 211 ? 39.872 48.073 23.217 1.00 9.71 211 THR A CA 1
ATOM 1576 C C . THR A 1 211 ? 40.443 48.912 24.311 1.00 11.06 211 THR A C 1
ATOM 1577 O O . THR A 1 211 ? 40.251 50.138 24.320 1.00 10.57 211 THR A O 1
ATOM 1581 N N . THR A 1 212 ? 41.175 48.284 25.238 1.00 10.81 212 THR A N 1
ATOM 1582 C CA . THR A 1 212 ? 41.805 49.020 26.325 1.00 8.97 212 THR A CA 1
ATOM 1583 C C . THR A 1 212 ? 42.777 50.070 25.759 1.00 9.55 212 THR A C 1
ATOM 1584 O O . THR A 1 212 ? 42.787 51.239 26.230 1.00 11.44 212 THR A O 1
ATOM 1588 N N . GLY A 1 213 ? 43.525 49.704 24.697 1.00 10.61 213 GLY A N 1
ATOM 1589 C CA . GLY A 1 213 ? 44.433 50.706 24.103 1.00 11.37 213 GLY A CA 1
ATOM 1590 C C . GLY A 1 213 ? 43.667 51.864 23.448 1.00 10.87 213 GLY A C 1
ATOM 1591 O O . GLY A 1 213 ? 44.130 52.997 23.562 1.00 10.67 213 GLY A O 1
ATOM 1592 N N . THR A 1 214 ? 42.567 51.508 22.802 1.00 11.33 214 THR A N 1
ATOM 1593 C CA . THR A 1 214 ? 41.722 52.565 22.212 1.00 10.72 214 THR A CA 1
ATOM 1594 C C . THR A 1 214 ? 41.173 53.560 23.222 1.00 10.92 214 THR A C 1
ATOM 1595 O O . THR A 1 214 ? 41.218 54.783 22.996 1.00 11.89 214 THR A O 1
ATOM 1599 N N . LEU A 1 215 ? 40.734 53.006 24.357 1.00 10.57 215 LEU A N 1
ATOM 1600 C CA . LEU A 1 215 ? 40.252 53.829 25.424 1.00 12.22 215 LEU A CA 1
ATOM 1601 C C . LEU A 1 215 ? 41.333 54.784 25.950 1.00 13.71 215 LEU A C 1
ATOM 1602 O O . LEU A 1 215 ? 41.128 56.033 26.040 1.00 12.76 215 LEU A O 1
ATOM 1607 N N . VAL A 1 216 ? 42.509 54.212 26.249 1.00 11.52 216 VAL A N 1
ATOM 1608 C CA . VAL A 1 216 ? 43.533 55.016 26.904 1.00 12.20 216 VAL A CA 1
ATOM 1609 C C . VAL A 1 216 ? 44.162 56.070 25.947 1.00 11.42 216 VAL A C 1
ATOM 1610 O O . VAL A 1 216 ? 44.363 57.230 26.258 1.00 12.62 216 VAL A O 1
ATOM 1614 N N . ALA A 1 217 ? 44.475 55.624 24.685 1.00 11.35 217 ALA A N 1
ATOM 1615 C CA . ALA A 1 217 ? 45.057 56.547 23.695 1.00 12.06 217 ALA A CA 1
ATOM 1616 C C . ALA A 1 217 ? 44.068 57.676 23.397 1.00 10.95 217 ALA A C 1
ATOM 1617 O O . ALA A 1 217 ? 44.496 58.849 23.186 1.00 12.64 217 ALA A O 1
ATOM 1619 N N . SER A 1 218 ? 42.753 57.352 23.360 1.00 12.52 218 SER A N 1
ATOM 1620 C CA . SER A 1 218 ? 41.803 58.427 22.970 1.00 12.15 218 SER A CA 1
ATOM 1621 C C . SER A 1 218 ? 41.562 59.363 24.140 1.00 11.36 218 SER A C 1
ATOM 1622 O O . SER A 1 218 ? 41.391 60.548 23.872 1.00 14.11 218 SER A O 1
ATOM 1625 N N . LEU A 1 219 ? 41.676 58.862 25.379 1.00 12.92 219 LEU A N 1
ATOM 1626 C CA . LEU A 1 219 ? 41.560 59.755 26.528 1.00 14.15 219 LEU A CA 1
ATOM 1627 C C . LEU A 1 219 ? 42.758 60.693 26.614 1.00 14.11 219 LEU A C 1
ATOM 1628 O O . LEU A 1 219 ? 42.679 61.835 27.084 1.00 16.48 219 LEU A O 1
ATOM 1633 N N . TYR A 1 220 ? 43.932 60.236 26.122 1.00 14.39 220 TYR A N 1
ATOM 1634 C CA . TYR A 1 220 ? 45.091 61.128 26.101 1.00 13.35 220 TYR A CA 1
ATOM 1635 C C . TYR A 1 220 ? 44.900 62.415 25.272 1.00 14.35 220 TYR A C 1
ATOM 1636 O O . TYR A 1 220 ? 45.485 63.408 25.579 1.00 17.77 220 TYR A O 1
ATOM 1645 N N . THR A 1 221 ? 44.029 62.359 24.213 1.00 14.68 221 THR A N 1
ATOM 1646 C CA . THR A 1 221 ? 43.814 63.597 23.464 1.00 15.74 221 THR A CA 1
ATOM 1647 C C . THR A 1 221 ? 42.420 64.150 23.551 1.00 15.72 221 THR A C 1
ATOM 1648 O O . THR A 1 221 ? 42.207 65.343 23.174 1.00 19.02 221 THR A O 1
ATOM 1652 N N . ASP A 1 222 ? 41.482 63.299 23.989 1.00 14.90 222 ASP A N 1
ATOM 1653 C CA . ASP A 1 222 ? 4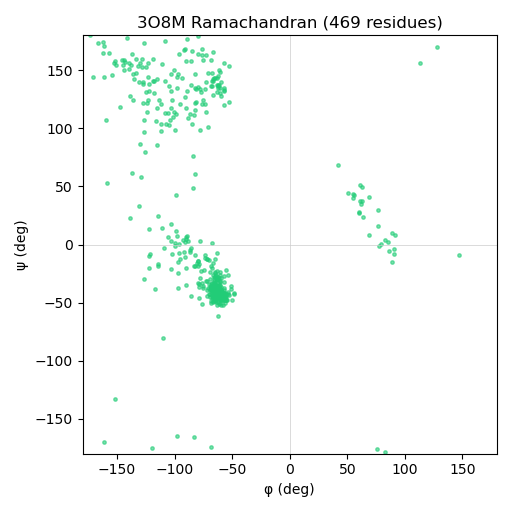0.062 63.729 24.120 1.00 16.98 222 ASP A CA 1
ATOM 1654 C C . ASP A 1 222 ? 39.597 63.405 25.542 1.00 15.78 222 ASP A C 1
ATOM 1655 O O . ASP A 1 222 ? 39.273 62.297 25.837 1.00 13.93 222 ASP A O 1
ATOM 1660 N N . PRO A 1 223 ? 39.639 64.424 26.470 1.00 10.23 223 PRO A N 1
ATOM 1661 C CA . PRO A 1 223 ? 39.236 64.101 27.855 1.00 19.03 223 PRO A CA 1
ATOM 1662 C C . PRO A 1 223 ? 37.760 63.743 28.147 1.00 17.15 223 PRO A C 1
ATOM 1663 O O . PRO A 1 223 ? 37.436 63.385 29.222 1.00 18.83 223 PRO A O 1
ATOM 1670 N N . GLN A 1 224 ? 36.928 63.713 27.111 1.00 15.71 224 GLN A N 1
ATOM 1671 C CA . GLN A 1 224 ? 35.537 63.233 27.260 1.00 15.87 224 GLN A CA 1
ATOM 1672 C C . GLN A 1 224 ? 35.347 61.798 26.846 1.00 14.26 224 GLN A C 1
ATOM 1673 O O . GLN A 1 224 ? 34.198 61.317 26.782 1.00 15.59 224 GLN A O 1
ATOM 1681 N N . THR A 1 225 ? 36.456 61.099 26.545 1.00 13.35 225 THR A N 1
ATOM 1682 C CA . THR A 1 225 ? 36.363 59.696 26.201 1.00 12.92 225 THR A CA 1
ATOM 1683 C C . THR A 1 225 ? 35.918 58.916 27.422 1.00 12.50 225 THR A C 1
ATOM 1684 O O . THR A 1 225 ? 36.642 58.958 28.467 1.00 14.66 225 THR A O 1
ATOM 1688 N N . LYS A 1 226 ? 34.872 58.084 27.276 1.00 12.42 226 LYS A N 1
ATOM 1689 C CA . LYS A 1 226 ? 34.416 57.162 28.349 1.00 12.26 226 LYS A CA 1
ATOM 1690 C C . LYS A 1 226 ? 34.414 55.708 27.920 1.00 11.42 226 LYS A C 1
ATOM 1691 O O . LYS A 1 226 ? 34.184 54.812 28.727 1.00 12.99 226 LYS A O 1
ATOM 1697 N N . MET A 1 227 ? 34.608 55.429 26.624 1.00 12.38 227 MET A N 1
ATOM 1698 C CA . MET A 1 227 ? 34.755 54.044 26.154 1.00 11.39 227 MET A CA 1
ATOM 1699 C C . MET A 1 227 ? 35.770 54.035 25.040 1.00 10.57 227 MET A C 1
ATOM 1700 O O . MET A 1 227 ? 35.885 55.038 24.284 1.00 11.88 227 MET A O 1
ATOM 1705 N N . GLY A 1 228 ? 36.392 52.843 24.816 1.00 10.45 228 GLY A N 1
ATOM 1706 C CA . GLY A 1 228 ? 37.119 52.593 23.548 1.00 10.85 228 GLY A CA 1
ATOM 1707 C C . GLY A 1 228 ? 36.513 51.310 22.930 1.00 9.04 228 GLY A C 1
ATOM 1708 O O . GLY A 1 228 ? 36.435 50.294 23.605 1.00 11.64 228 GLY A O 1
ATOM 1709 N N . ILE A 1 229 ? 36.008 51.461 21.697 1.00 10.91 229 ILE A N 1
ATOM 1710 C CA . ILE A 1 229 ? 35.340 50.339 21.046 1.00 11.29 229 ILE A CA 1
ATOM 1711 C C . ILE A 1 229 ? 35.986 50.052 19.700 1.00 10.59 229 ILE A C 1
ATOM 1712 O O . ILE A 1 229 ? 36.515 50.942 19.032 1.00 11.05 229 ILE A O 1
ATOM 1717 N N . ILE A 1 230 ? 35.879 48.785 19.304 1.00 10.09 230 ILE A N 1
ATOM 1718 C CA . ILE A 1 230 ? 36.282 48.330 17.961 1.00 11.26 230 ILE A CA 1
ATOM 1719 C C . ILE A 1 230 ? 35.075 47.805 17.267 1.00 11.05 230 ILE A C 1
ATOM 1720 O O . ILE A 1 230 ? 34.327 46.979 17.823 1.00 10.58 230 ILE A O 1
ATOM 1725 N N . ILE A 1 231 ? 34.892 48.282 16.048 1.00 10.30 231 ILE A N 1
ATOM 1726 C CA . ILE A 1 231 ? 33.811 47.749 15.184 1.00 10.77 231 ILE A CA 1
ATOM 1727 C C . ILE A 1 231 ? 34.535 47.438 13.852 1.00 11.87 231 ILE A C 1
ATOM 1728 O O . ILE A 1 231 ? 34.674 48.318 12.983 1.00 11.49 231 ILE A O 1
ATOM 1733 N N . GLY A 1 232 ? 35.101 46.229 13.784 1.00 12.79 232 GLY A N 1
ATOM 1734 C CA . GLY A 1 232 ? 35.996 45.894 12.707 1.00 12.04 232 GLY A CA 1
ATOM 1735 C C . GLY A 1 232 ? 35.948 44.440 12.466 1.00 12.75 232 GLY A C 1
ATOM 1736 O O . GLY A 1 232 ? 34.887 43.872 12.380 1.00 11.71 232 GLY A O 1
ATOM 1737 N N . THR A 1 233 ? 37.094 43.782 12.336 1.00 12.32 233 THR A N 1
ATOM 1738 C CA . THR A 1 233 ? 37.091 42.375 12.110 1.00 11.58 233 THR A CA 1
ATOM 1739 C C . THR A 1 233 ? 36.310 41.718 13.284 1.00 11.26 233 THR A C 1
ATOM 1740 O O . THR A 1 233 ? 35.544 40.760 13.042 1.00 12.26 233 THR A O 1
ATOM 1744 N N . GLY A 1 234 ? 36.499 42.282 14.493 1.00 11.29 234 GLY A N 1
ATOM 1745 C CA . GLY A 1 234 ? 35.670 41.839 15.623 1.00 11.92 234 GLY A CA 1
ATOM 1746 C C . GLY A 1 234 ? 34.890 43.000 16.146 1.00 12.84 234 GLY A C 1
ATOM 1747 O O . GLY A 1 234 ? 35.075 44.162 15.774 1.00 11.80 234 GLY A O 1
ATOM 1748 N N . VAL A 1 235 ? 34.180 42.724 17.256 1.00 10.89 235 VAL A N 1
ATOM 1749 C CA . VAL A 1 235 ? 33.359 43.782 17.917 1.00 10.46 235 VAL A CA 1
ATOM 1750 C C . VAL A 1 235 ? 33.593 43.578 19.405 1.00 11.93 235 VAL A C 1
ATOM 1751 O O . VAL A 1 235 ? 33.355 42.502 19.976 1.00 11.84 235 VAL A O 1
ATOM 1755 N N . ASN A 1 236 ? 33.977 44.664 20.085 1.00 9.35 236 ASN A N 1
ATOM 1756 C CA . ASN A 1 236 ? 34.226 44.599 21.514 1.00 10.13 236 ASN A CA 1
ATOM 1757 C C . ASN A 1 236 ? 34.318 46.047 22.052 1.00 11.22 236 ASN A C 1
ATOM 1758 O O . ASN A 1 236 ? 34.349 47.016 21.269 1.00 10.81 236 ASN A O 1
ATOM 1763 N N . GLY A 1 237 ? 34.402 46.207 23.374 1.00 10.08 237 GLY A N 1
ATOM 1764 C CA . GLY A 1 237 ? 34.523 47.523 24.009 1.00 11.20 237 GLY A CA 1
ATOM 1765 C C . GLY A 1 237 ? 35.246 47.425 25.334 1.00 10.87 237 GLY A C 1
ATOM 1766 O O . GLY A 1 237 ? 35.119 46.439 26.033 1.00 11.41 237 GLY A O 1
ATOM 1767 N N . ALA A 1 238 ? 35.812 48.568 25.700 1.00 11.02 238 ALA A N 1
ATOM 1768 C CA . ALA A 1 238 ? 36.466 48.791 26.978 1.00 10.58 238 ALA A CA 1
ATOM 1769 C C . ALA A 1 238 ? 35.982 50.036 27.636 1.00 10.87 238 ALA A C 1
ATOM 1770 O O . ALA A 1 238 ? 35.561 50.985 26.938 1.00 10.92 238 ALA A O 1
ATOM 1772 N N . TYR A 1 239 ? 36.116 50.099 28.950 1.00 11.56 239 TYR A N 1
ATOM 1773 C CA . TYR A 1 239 ? 35.710 51.309 29.662 1.00 11.31 239 TYR A CA 1
ATOM 1774 C C . TYR A 1 239 ? 36.394 51.232 31.032 1.00 10.95 239 TYR A C 1
ATOM 1775 O O . TYR A 1 239 ? 37.082 50.231 31.388 1.00 11.42 239 TYR A O 1
ATOM 1784 N N . TYR A 1 240 ? 36.257 52.313 31.839 1.00 12.10 240 TYR A N 1
ATOM 1785 C CA . TYR A 1 240 ? 36.799 52.247 33.198 1.00 13.54 240 TYR A CA 1
ATOM 1786 C C . TYR A 1 240 ? 35.677 52.001 34.180 1.00 13.59 240 TYR A C 1
ATOM 1787 O O . TYR A 1 240 ? 34.684 52.729 34.244 1.00 14.10 240 TYR A O 1
ATOM 1796 N N . ASP A 1 241 ? 35.826 50.911 34.985 1.00 13.19 241 ASP A N 1
ATOM 1797 C CA . ASP A 1 241 ? 34.993 50.769 36.130 1.00 15.66 241 ASP A CA 1
ATOM 1798 C C . ASP A 1 241 ? 35.735 51.260 37.349 1.00 13.70 241 ASP A C 1
ATOM 1799 O O . ASP A 1 241 ? 36.776 51.887 37.202 1.00 16.62 241 ASP A O 1
ATOM 1804 N N . VAL A 1 242 ? 35.229 50.916 38.553 1.00 8.00 242 VAL A N 1
ATOM 1805 C CA . VAL A 1 242 ? 35.898 51.309 39.791 1.00 15.04 242 VAL A CA 1
ATOM 1806 C C . VAL A 1 242 ? 36.167 49.991 40.536 1.00 20.46 242 VAL A C 1
ATOM 1807 O O . VAL A 1 242 ? 35.351 49.079 40.457 1.00 19.25 242 VAL A O 1
ATOM 1811 N N . VAL A 1 243 ? 37.279 49.857 41.237 1.00 17.52 243 VAL A N 1
ATOM 1812 C CA . VAL A 1 243 ? 37.580 48.594 41.907 1.00 18.38 243 VAL A CA 1
ATOM 1813 C C . VAL A 1 243 ? 36.439 48.113 42.840 1.00 20.47 243 VAL A C 1
ATOM 1814 O O . VAL A 1 243 ? 36.197 46.895 42.893 1.00 21.62 243 VAL A O 1
ATOM 1818 N N . SER A 1 244 ? 35.772 49.012 43.613 1.00 20.15 244 SER A N 1
ATOM 1819 C CA . SER A 1 244 ? 34.638 48.633 44.509 1.00 19.57 244 SER A CA 1
ATOM 1820 C C . SER A 1 244 ? 33.512 47.938 43.681 1.00 22.11 244 SER A C 1
ATOM 1821 O O . SER A 1 244 ? 32.689 47.195 44.283 1.00 27.72 244 SER A O 1
ATOM 1824 N N . GLY A 1 245 ? 33.395 48.252 42.387 1.00 22.86 245 GLY A N 1
ATOM 1825 C CA . GLY A 1 245 ? 32.313 47.713 41.519 1.00 21.78 245 GLY A CA 1
ATOM 1826 C C . GLY A 1 245 ? 32.690 46.425 40.866 1.00 19.53 245 GLY A C 1
ATOM 1827 O O . GLY A 1 245 ? 31.950 45.984 39.973 1.00 19.87 245 GLY A O 1
ATOM 1828 N N . ILE A 1 246 ? 33.849 45.849 41.238 1.00 17.80 246 ILE A N 1
ATOM 1829 C CA . ILE A 1 246 ? 34.379 44.568 40.668 1.00 18.82 246 ILE A CA 1
ATOM 1830 C C . ILE A 1 246 ? 34.450 43.448 41.705 1.00 18.65 246 ILE A C 1
ATOM 1831 O O . ILE A 1 246 ? 35.482 43.228 42.382 1.00 19.71 246 ILE A O 1
ATOM 1836 N N . GLU A 1 247 ? 33.358 42.734 41.891 1.00 18.02 247 GLU A N 1
ATOM 1837 C CA . GLU A 1 247 ? 33.214 41.852 43.009 1.00 20.28 247 GLU A CA 1
ATOM 1838 C C . GLU A 1 247 ? 34.241 40.742 42.919 1.00 16.44 247 GLU A C 1
ATOM 1839 O O . GLU A 1 247 ? 34.739 40.265 43.953 1.00 21.11 247 GLU A O 1
ATOM 1845 N N . LYS A 1 248 ? 34.503 40.279 41.700 1.00 7.03 248 LYS A N 1
ATOM 1846 C CA . LYS A 1 248 ? 35.420 39.181 41.545 1.00 18.20 248 LYS A CA 1
ATOM 1847 C C . LYS A 1 248 ? 36.884 39.510 41.959 1.00 20.52 248 LYS A C 1
ATOM 1848 O O . LYS A 1 248 ? 37.699 38.585 41.978 1.00 20.71 248 LYS A O 1
ATOM 1854 N N . LEU A 1 249 ? 37.224 40.801 42.164 1.00 20.05 249 LEU A N 1
ATOM 1855 C CA . LEU A 1 249 ? 38.605 41.212 42.653 1.00 21.08 249 LEU A CA 1
ATOM 1856 C C . LEU A 1 249 ? 38.632 41.313 44.182 1.00 21.94 249 LEU A C 1
ATOM 1857 O O . LEU A 1 249 ? 39.715 41.486 44.774 1.00 23.38 249 LEU A O 1
ATOM 1862 N N . GLU A 1 250 ? 37.484 41.175 44.868 1.00 21.19 250 GLU A N 1
ATOM 1863 C CA . GLU A 1 250 ? 37.454 41.302 46.346 1.00 22.66 250 GLU A CA 1
ATOM 1864 C C . GLU A 1 250 ? 38.439 40.260 46.916 1.00 25.51 250 GLU A C 1
ATOM 1865 O O . GLU A 1 250 ? 38.359 39.067 46.605 1.00 26.10 250 GLU A O 1
ATOM 1871 N N . GLY A 1 251 ? 39.297 40.693 47.861 1.00 14.26 251 GLY A N 1
ATOM 1872 C CA . GLY A 1 251 ? 40.290 39.819 48.539 1.00 32.80 251 GLY A CA 1
ATOM 1873 C C . GLY A 1 251 ? 41.552 39.475 47.740 1.00 31.11 251 GLY A C 1
ATOM 1874 O O . GLY A 1 251 ? 42.457 38.736 48.243 1.00 33.68 251 GLY A O 1
ATOM 1875 N N . LEU A 1 252 ? 41.597 39.981 46.505 1.00 28.19 252 LEU A N 1
ATOM 1876 C CA . LEU A 1 252 ? 42.685 39.673 45.629 1.00 24.94 252 LEU A CA 1
ATOM 1877 C C . LEU A 1 252 ? 43.579 40.826 45.390 1.00 29.61 252 LEU A C 1
ATOM 1878 O O . LEU A 1 252 ? 44.632 40.639 44.761 1.00 28.79 252 LEU A O 1
ATOM 1886 N N . LEU A 1 253 ? 43.253 42.009 45.939 1.00 27.34 253 LEU A N 1
ATOM 1887 C CA . LEU A 1 253 ? 43.986 43.209 45.486 1.00 26.93 253 LEU A CA 1
ATOM 1888 C C . LEU A 1 253 ? 45.020 43.645 46.509 1.00 28.22 253 LEU A C 1
ATOM 1889 O O . LEU A 1 253 ? 44.839 43.471 47.700 1.00 31.85 253 LEU A O 1
ATOM 1894 N N . PRO A 1 254 ? 46.143 44.198 46.015 1.00 26.00 254 PRO A N 1
ATOM 1895 C CA . PRO A 1 254 ? 47.164 44.658 46.962 1.00 29.54 254 PRO A CA 1
ATOM 1896 C C . PRO A 1 254 ? 46.719 46.003 47.483 1.00 28.63 254 PRO A C 1
ATOM 1897 O O . PRO A 1 254 ? 45.876 46.714 46.862 1.00 29.41 254 PRO A O 1
ATOM 1901 N N . GLU A 1 255 ? 47.341 46.405 48.563 1.00 37.22 255 GLU A N 1
ATOM 1902 C CA . GLU A 1 255 ? 46.831 47.531 49.312 1.00 41.02 255 GLU A CA 1
ATOM 1903 C C . GLU A 1 255 ? 46.877 48.880 48.565 1.00 41.03 255 GLU A C 1
ATOM 1904 O O . GLU A 1 255 ? 45.944 49.713 48.691 1.00 41.48 255 GLU A O 1
ATOM 1910 N N . ASP A 1 256 ? 47.936 49.103 47.788 1.00 15.70 256 ASP A N 1
ATOM 1911 C CA . ASP A 1 256 ? 47.996 50.341 46.996 1.00 35.70 256 ASP A CA 1
ATOM 1912 C C . ASP A 1 256 ? 46.927 50.558 45.927 1.00 30.75 256 ASP A C 1
ATOM 1913 O O . ASP A 1 256 ? 46.891 51.608 45.256 1.00 38.18 256 ASP A O 1
ATOM 1921 N N . ILE A 1 257 ? 46.083 49.543 45.655 1.00 16.19 257 ILE A N 1
ATOM 1922 C CA . ILE A 1 257 ? 44.986 49.689 44.724 1.00 26.93 257 ILE A CA 1
ATOM 1923 C C . ILE A 1 257 ? 43.744 49.602 45.572 1.00 32.68 257 ILE A C 1
ATOM 1924 O O . ILE A 1 257 ? 43.318 48.506 45.961 1.00 38.49 257 ILE A O 1
ATOM 1929 N N . GLY A 1 258 ? 43.207 50.772 45.911 1.00 30.43 258 GLY A N 1
ATOM 1930 C CA . GLY A 1 258 ? 42.077 50.867 46.841 1.00 29.10 258 GLY A CA 1
ATOM 1931 C C . GLY A 1 258 ? 40.723 50.789 46.156 1.00 25.10 258 GLY A C 1
ATOM 1932 O O . GLY A 1 258 ? 40.641 50.707 44.915 1.00 24.07 258 GLY A O 1
ATOM 1933 N N . PRO A 1 259 ? 39.640 50.801 46.965 1.00 26.23 259 PRO A N 1
ATOM 1934 C CA . PRO A 1 259 ? 38.258 50.603 46.458 1.00 26.23 259 PRO A CA 1
ATOM 1935 C C . PRO A 1 259 ? 37.843 51.682 45.492 1.00 21.90 259 PRO A C 1
ATOM 1936 O O . PRO A 1 259 ? 37.020 51.408 44.628 1.00 21.56 259 PRO A O 1
ATOM 1940 N N . ASP A 1 260 ? 38.409 52.891 45.633 1.00 21.83 260 ASP A N 1
ATOM 1941 C CA . ASP A 1 260 ? 38.007 53.989 44.677 1.00 21.62 260 ASP A CA 1
ATOM 1942 C C . ASP A 1 260 ? 38.855 54.102 43.387 1.00 21.41 260 ASP A C 1
ATOM 1943 O O . ASP A 1 260 ? 38.679 55.009 42.551 1.00 23.58 260 ASP A O 1
ATOM 1948 N N . SER A 1 261 ? 39.781 53.168 43.217 1.00 7.69 261 SER A N 1
ATOM 1949 C CA . SER A 1 261 ? 40.709 53.250 42.078 1.00 19.74 261 SER A CA 1
ATOM 1950 C C . SER A 1 261 ? 39.907 53.002 40.791 1.00 19.01 261 SER A C 1
ATOM 1951 O O . SER A 1 261 ? 39.138 52.011 40.683 1.00 19.84 261 SER A O 1
ATOM 1954 N N . PRO A 1 262 ? 40.131 53.784 39.722 1.00 18.81 262 PRO A N 1
ATOM 1955 C CA . PRO A 1 262 ? 39.692 53.261 38.415 1.00 17.39 262 PRO A CA 1
ATOM 1956 C C . PRO A 1 262 ? 40.311 51.898 38.056 1.00 17.58 262 PRO A C 1
ATOM 1957 O O . PRO A 1 262 ? 41.351 51.575 38.529 1.00 16.78 262 PRO A O 1
ATOM 1961 N N . MET A 1 263 ? 39.636 51.142 37.193 1.00 14.08 263 MET A N 1
ATOM 1962 C CA . MET A 1 263 ? 40.217 49.949 36.634 1.00 14.15 263 MET A CA 1
ATOM 1963 C C . MET A 1 263 ? 39.660 49.813 35.252 1.00 13.62 263 MET A C 1
ATOM 1964 O O . MET A 1 263 ? 38.412 49.609 35.074 1.00 13.24 263 MET A O 1
ATOM 1969 N N . ALA A 1 264 ? 40.526 49.844 34.227 1.00 11.30 264 ALA A N 1
ATOM 1970 C CA . ALA A 1 264 ? 40.045 49.614 32.892 1.00 11.91 264 ALA A CA 1
ATOM 1971 C C . ALA A 1 264 ? 39.567 48.152 32.737 1.00 14.31 264 ALA A C 1
ATOM 1972 O O . ALA A 1 264 ? 40.224 47.252 33.262 1.00 13.22 264 ALA A O 1
ATOM 1974 N N . ILE A 1 265 ? 38.472 47.920 32.021 1.00 11.62 265 ILE A N 1
ATOM 1975 C CA . ILE A 1 265 ? 37.898 46.541 31.785 1.00 10.64 265 ILE A CA 1
ATOM 1976 C C . ILE A 1 265 ? 37.805 46.311 30.217 1.00 10.94 265 ILE A C 1
ATOM 1977 O O . ILE A 1 265 ? 37.291 47.167 29.515 1.00 11.77 265 ILE A O 1
ATOM 1982 N N . ASN A 1 266 ? 38.437 45.224 29.754 1.00 11.59 266 ASN A N 1
ATOM 1983 C CA . ASN A 1 266 ? 38.214 44.727 28.435 1.00 11.46 266 ASN A CA 1
ATOM 1984 C C . ASN A 1 266 ? 36.951 43.824 28.531 1.00 12.15 266 ASN A C 1
ATOM 1985 O O . ASN A 1 266 ? 37.030 42.712 29.019 1.00 11.15 266 ASN A O 1
ATOM 1990 N N . CYS A 1 267 ? 35.817 44.342 28.056 1.00 10.22 267 CYS A N 1
ATOM 1991 C CA . CYS A 1 267 ? 34.604 43.539 28.315 1.00 12.00 267 CYS A CA 1
ATOM 1992 C C . CYS A 1 267 ? 34.554 42.187 27.603 1.00 11.44 267 CYS A C 1
ATOM 1993 O O . CYS A 1 267 ? 33.997 41.210 28.123 1.00 11.12 267 CYS A O 1
ATOM 1996 N N . GLU A 1 268 ? 35.187 42.125 26.445 1.00 10.25 268 GLU A N 1
ATOM 1997 C CA . GLU A 1 268 ? 35.003 40.970 25.474 1.00 10.74 268 GLU A CA 1
ATOM 1998 C C . GLU A 1 268 ? 33.530 40.712 25.211 1.00 11.16 268 GLU A C 1
ATOM 1999 O O . GLU A 1 268 ? 33.086 39.570 25.176 1.00 12.20 268 GLU A O 1
ATOM 2005 N N . TYR A 1 269 ? 32.789 41.835 24.990 1.00 8.54 269 TYR A N 1
ATOM 2006 C CA . TYR A 1 269 ? 31.353 41.695 24.790 1.00 12.50 269 TYR A CA 1
ATOM 2007 C C . TYR A 1 269 ? 30.947 41.224 23.412 1.00 10.35 269 TYR A C 1
ATOM 2008 O O . TYR A 1 269 ? 29.760 41.056 23.176 1.00 11.36 269 TYR A O 1
ATOM 2017 N N . GLY A 1 270 ? 31.941 40.930 22.554 1.00 10.24 270 GLY A N 1
ATOM 2018 C CA . GLY A 1 270 ? 31.650 40.104 21.381 1.00 10.12 270 GLY A CA 1
ATOM 2019 C C . GLY A 1 270 ? 30.976 38.772 21.772 1.00 11.06 270 GLY A C 1
ATOM 2020 O O . GLY A 1 270 ? 30.270 38.119 20.967 1.00 10.19 270 GLY A O 1
ATOM 2021 N N . SER A 1 271 ? 31.250 38.326 23.003 1.00 11.16 271 SER A N 1
ATOM 2022 C CA . SER A 1 271 ? 30.638 37.122 23.538 1.00 12.25 271 SER A CA 1
ATOM 2023 C C . SER A 1 271 ? 29.168 37.209 23.889 1.00 13.02 271 SER A C 1
ATOM 2024 O O . SER A 1 271 ? 28.530 36.174 24.155 1.00 12.27 271 SER A O 1
ATOM 2027 N N . PHE A 1 272 ? 28.571 38.427 23.936 1.00 12.51 272 PHE A N 1
ATOM 2028 C CA . PHE A 1 272 ? 27.274 38.548 24.552 1.00 12.65 272 PHE A CA 1
ATOM 2029 C C . PHE A 1 272 ? 26.211 37.631 23.920 1.00 11.89 272 PHE A C 1
ATOM 2030 O O . PHE A 1 272 ? 26.115 37.512 22.670 1.00 12.99 272 PHE A O 1
ATOM 2038 N N . ASP A 1 273 ? 25.450 36.982 24.848 1.00 13.35 273 ASP A N 1
ATOM 2039 C CA . ASP A 1 273 ? 24.243 36.204 24.500 1.00 12.74 273 ASP A CA 1
ATOM 2040 C C . ASP A 1 273 ? 24.590 34.928 23.718 1.00 13.04 273 ASP A C 1
ATOM 2041 O O . ASP A 1 273 ? 23.798 34.506 22.926 1.00 13.66 273 ASP A O 1
ATOM 2046 N N . ASN A 1 274 ? 25.660 34.249 24.116 1.00 8.76 274 ASN A N 1
ATOM 2047 C CA . ASN A 1 274 ? 25.869 32.903 23.630 1.00 16.02 274 ASN A CA 1
ATOM 2048 C C . ASN A 1 274 ? 24.740 31.983 24.097 1.00 17.93 274 ASN A C 1
ATOM 2049 O O . ASN A 1 274 ? 24.560 30.919 23.489 1.00 18.73 274 ASN A O 1
ATOM 2054 N N . GLU A 1 275 ? 24.015 32.308 25.192 1.00 16.16 275 GLU A N 1
ATOM 2055 C CA . GLU A 1 275 ? 22.817 31.537 25.622 1.00 15.72 275 GLU A CA 1
ATOM 2056 C C . GLU A 1 275 ? 21.615 31.623 24.666 1.00 15.68 275 GLU A C 1
ATOM 2057 O O . GLU A 1 275 ? 20.672 30.827 24.793 1.00 16.77 275 GLU A O 1
ATOM 2063 N N . HIS A 1 276 ? 21.631 32.617 23.748 1.00 7.94 276 HIS A N 1
ATOM 2064 C CA . HIS A 1 276 ? 20.580 32.807 22.761 1.00 16.98 276 HIS A CA 1
ATOM 2065 C C . HIS A 1 276 ? 19.234 33.080 23.426 1.00 18.63 276 HIS A C 1
ATOM 2066 O O . HIS A 1 276 ? 18.207 32.440 23.074 1.00 18.56 276 HIS A O 1
ATOM 2073 N N . LEU A 1 277 ? 19.266 34.065 24.333 1.00 16.81 277 LEU A N 1
ATOM 2074 C CA . LEU A 1 277 ? 18.033 34.456 25.021 1.00 17.95 277 LEU A CA 1
ATOM 2075 C C . LEU A 1 277 ? 17.405 35.757 24.495 1.00 17.07 277 LEU A C 1
ATOM 2076 O O . LEU A 1 277 ? 16.155 35.987 24.738 1.00 19.79 277 LEU A O 1
ATOM 2081 N N . VAL A 1 278 ? 18.173 36.606 23.821 1.00 16.42 278 VAL A N 1
ATOM 2082 C CA A VAL A 1 278 ? 17.619 37.863 23.365 0.50 16.85 278 VAL A CA 1
ATOM 2083 C CA B VAL A 1 278 ? 17.607 37.870 23.362 0.50 17.47 278 VAL A CA 1
ATOM 2084 C C . VAL A 1 278 ? 17.965 38.307 21.946 1.00 14.90 278 VAL A C 1
ATOM 2085 O O . VAL A 1 278 ? 17.135 38.953 21.308 1.00 16.33 278 VAL A O 1
ATOM 2091 N N . LEU A 1 279 ? 19.139 37.988 21.423 1.00 15.26 279 LEU A N 1
ATOM 2092 C CA . LEU A 1 279 ? 19.483 38.533 20.096 1.00 14.23 279 LEU A CA 1
ATOM 2093 C C . LEU A 1 279 ? 18.626 37.854 18.998 1.00 13.89 279 LEU A C 1
ATOM 2094 O O . LEU A 1 279 ? 18.172 36.729 19.129 1.00 15.13 279 LEU A O 1
ATOM 2099 N N . PRO A 1 280 ? 18.294 38.605 17.916 1.00 14.64 280 PRO A N 1
ATOM 2100 C CA . PRO A 1 280 ? 17.369 38.084 16.918 1.00 16.92 280 PRO A CA 1
ATOM 2101 C C . PRO A 1 280 ? 18.062 37.176 15.913 1.00 17.20 280 PRO A C 1
ATOM 2102 O O . PRO A 1 280 ? 18.120 37.483 14.715 1.00 18.05 280 PRO A O 1
ATOM 2106 N N . ARG A 1 281 ? 18.624 36.101 16.429 1.00 16.47 281 ARG A N 1
ATOM 2107 C CA . ARG A 1 281 ? 19.352 35.145 15.579 1.00 16.62 281 ARG A CA 1
ATOM 2108 C C . ARG A 1 281 ? 18.419 34.548 14.516 1.00 17.48 281 ARG A C 1
ATOM 2109 O O . ARG A 1 281 ? 17.289 34.143 14.785 1.00 19.57 281 ARG A O 1
ATOM 2121 N N . THR A 1 282 ? 18.948 34.506 13.306 1.00 14.22 282 THR A N 1
ATOM 2122 C CA . THR A 1 282 ? 18.215 33.869 12.165 1.00 15.02 282 THR A CA 1
ATOM 2123 C C . THR A 1 282 ? 18.924 32.561 11.816 1.00 17.08 282 THR A C 1
ATOM 2124 O O . THR A 1 282 ? 19.997 32.245 12.319 1.00 14.98 282 THR A O 1
ATOM 2128 N N . LYS A 1 283 ? 18.301 31.833 10.877 1.00 15.95 283 LYS A N 1
ATOM 2129 C CA . LYS A 1 283 ? 18.846 30.531 10.501 1.00 15.57 283 LYS A CA 1
ATOM 2130 C C . LYS A 1 283 ? 20.216 30.789 9.843 1.00 15.36 283 LYS A C 1
ATOM 2131 O O . LYS A 1 283 ? 21.044 29.875 9.905 1.00 15.96 283 LYS A O 1
ATOM 2137 N N . TYR A 1 284 ? 20.490 31.977 9.273 1.00 15.40 284 TYR A N 1
ATOM 2138 C CA . TYR A 1 284 ? 21.791 32.254 8.661 1.00 14.47 284 TYR A CA 1
ATOM 2139 C C . TYR A 1 284 ? 22.829 32.407 9.771 1.00 14.98 284 TYR A C 1
ATOM 2140 O O . TYR A 1 284 ? 23.999 31.935 9.620 1.00 13.35 284 TYR A O 1
ATOM 2149 N N . ASP A 1 285 ? 22.472 33.043 10.897 1.00 13.73 285 ASP A N 1
ATOM 2150 C CA . ASP A 1 285 ? 23.384 33.208 12.010 1.00 11.78 285 ASP A CA 1
ATOM 2151 C C . ASP A 1 285 ? 23.688 31.836 12.641 1.00 14.05 285 ASP A C 1
ATOM 2152 O O . ASP A 1 285 ? 24.810 31.563 13.033 1.00 13.20 285 ASP A O 1
ATOM 2157 N N . VAL A 1 286 ? 22.682 30.979 12.695 1.00 8.23 286 VAL A N 1
ATOM 2158 C CA . VAL A 1 286 ? 22.868 29.644 13.213 1.00 14.39 286 VAL A CA 1
ATOM 2159 C C . VAL A 1 286 ? 23.935 28.921 12.413 1.00 14.29 286 VAL A C 1
ATOM 2160 O O . VAL A 1 286 ? 24.851 28.275 12.994 1.00 14.96 286 VAL A O 1
ATOM 2164 N N . ILE A 1 287 ? 23.802 28.899 11.106 1.00 15.19 287 ILE A N 1
ATOM 2165 C CA . ILE A 1 287 ? 24.830 28.234 10.222 1.00 13.96 287 ILE A CA 1
ATOM 2166 C C . ILE A 1 287 ? 26.214 28.829 10.439 1.00 14.27 287 ILE A C 1
ATOM 2167 O O . ILE A 1 287 ? 27.202 28.076 10.623 1.00 15.34 287 ILE A O 1
ATOM 2172 N N . ILE A 1 288 ? 26.339 30.142 10.456 1.00 13.98 288 ILE A N 1
ATOM 2173 C CA . ILE A 1 288 ? 27.654 30.785 10.687 1.00 11.91 288 ILE A CA 1
ATOM 2174 C C . ILE A 1 288 ? 28.282 30.286 11.974 1.00 13.22 288 ILE A C 1
ATOM 2175 O O . ILE A 1 288 ? 29.496 29.891 12.012 1.00 13.24 288 ILE A O 1
ATOM 2180 N N . ASP A 1 289 ? 27.474 30.276 13.031 1.00 11.67 289 ASP A N 1
ATOM 2181 C CA . ASP A 1 289 ? 28.024 29.816 14.291 1.00 12.46 289 ASP A CA 1
ATOM 2182 C C . ASP A 1 289 ? 28.425 28.370 14.266 1.00 12.25 289 ASP A C 1
ATOM 2183 O O . ASP A 1 289 ? 29.567 27.992 14.673 1.00 12.90 289 ASP A O 1
ATOM 2188 N N . GLU A 1 290 ? 27.545 27.502 13.758 1.00 7.58 290 GLU A N 1
ATOM 2189 C CA . GLU A 1 290 ? 27.813 26.029 13.686 1.00 12.70 290 GLU A CA 1
ATOM 2190 C C . GLU A 1 290 ? 29.059 25.693 12.833 1.00 14.53 290 GLU A C 1
ATOM 2191 O O . GLU A 1 290 ? 29.746 24.618 13.092 1.00 17.23 290 GLU A O 1
ATOM 2197 N N . GLU A 1 291 ? 29.321 26.495 11.807 1.00 6.38 291 GLU A N 1
ATOM 2198 C CA . GLU A 1 291 ? 30.418 26.209 10.823 1.00 15.09 291 GLU A CA 1
ATOM 2199 C C . GLU A 1 291 ? 31.672 26.933 11.148 1.00 15.38 291 GLU A C 1
ATOM 2200 O O . GLU A 1 291 ? 32.667 26.786 10.430 1.00 18.03 291 GLU A O 1
ATOM 2206 N N . SER A 1 292 ? 31.635 27.685 12.236 1.00 7.43 292 SER A N 1
ATOM 2207 C CA . SER A 1 292 ? 32.829 28.498 12.582 1.00 13.51 292 SER A CA 1
ATOM 2208 C C . SER A 1 292 ? 33.805 27.617 13.375 1.00 14.54 292 SER A C 1
ATOM 2209 O O . SER A 1 292 ? 33.435 26.573 13.885 1.00 15.62 292 SER A O 1
ATOM 2212 N N . PRO A 1 293 ? 35.075 28.056 13.549 1.00 13.51 293 PRO A N 1
ATOM 2213 C CA . PRO A 1 293 ? 35.960 27.261 14.372 1.00 15.14 293 PRO A CA 1
ATOM 2214 C C . PRO A 1 293 ? 35.551 27.062 15.836 1.00 13.78 293 PRO A C 1
ATOM 2215 O O . PRO A 1 293 ? 35.967 26.038 16.438 1.00 14.99 293 PRO A O 1
ATOM 2219 N N . ARG A 1 294 ? 34.834 28.027 16.387 1.00 13.48 294 ARG A N 1
ATOM 2220 C CA . ARG A 1 294 ? 34.415 27.971 17.814 1.00 15.38 294 ARG A CA 1
ATOM 2221 C C . ARG A 1 294 ? 32.898 28.145 17.868 1.00 12.70 294 ARG A C 1
ATOM 2222 O O . ARG A 1 294 ? 32.360 29.167 18.243 1.00 12.90 294 ARG A O 1
ATOM 2230 N N . PRO A 1 295 ? 32.141 27.026 17.571 1.00 13.09 295 PRO A N 1
ATOM 2231 C CA . PRO A 1 295 ? 30.703 27.126 17.715 1.00 12.63 295 PRO A CA 1
ATOM 2232 C C . PRO A 1 295 ? 30.265 27.399 19.179 1.00 15.13 295 PRO A C 1
ATOM 2233 O O . PRO A 1 295 ? 30.916 26.857 20.123 1.00 15.35 295 PRO A O 1
ATOM 2237 N N . GLY A 1 296 ? 29.229 28.191 19.372 1.00 12.16 296 GLY A N 1
ATOM 2238 C CA . GLY A 1 296 ? 28.791 28.454 20.742 1.00 14.01 296 GLY A CA 1
ATOM 2239 C C . GLY A 1 296 ? 29.426 29.640 21.346 1.00 12.77 296 GLY A C 1
ATOM 2240 O O . GLY A 1 296 ? 29.114 29.984 22.464 1.00 13.21 296 GLY A O 1
ATOM 2241 N N . GLN A 1 297 ? 30.367 30.289 20.648 1.00 12.26 297 GLN A N 1
ATOM 2242 C CA . GLN A 1 297 ? 31.088 31.380 21.161 1.00 11.19 297 GLN A CA 1
ATOM 2243 C C . GLN A 1 297 ? 30.855 32.653 20.329 1.00 11.99 297 GLN A C 1
ATOM 2244 O O . GLN A 1 297 ? 30.486 32.570 19.161 1.00 12.20 297 GLN A O 1
ATOM 2250 N N . GLN A 1 298 ? 31.111 33.826 20.901 1.00 10.13 298 GLN A N 1
ATOM 2251 C CA . GLN A 1 298 ? 31.085 35.131 20.157 1.00 9.61 298 GLN A CA 1
ATOM 2252 C C . GLN A 1 298 ? 29.755 35.369 19.430 1.00 11.00 298 GLN A C 1
ATOM 2253 O O . GLN A 1 298 ? 29.753 35.926 18.333 1.00 11.40 298 GLN A O 1
ATOM 2259 N N . ALA A 1 299 ? 28.600 35.092 20.063 1.00 10.52 299 ALA A N 1
ATOM 2260 C CA . ALA A 1 299 ? 27.332 35.203 19.347 1.00 10.30 299 ALA A CA 1
ATOM 2261 C C . ALA A 1 299 ? 27.091 36.647 18.813 1.00 11.74 299 ALA A C 1
ATOM 2262 O O . ALA A 1 299 ? 26.696 36.832 17.659 1.00 11.07 299 ALA A O 1
ATOM 2264 N N . PHE A 1 300 ? 27.314 37.655 19.666 1.00 12.25 300 PHE A N 1
ATOM 2265 C CA . PHE A 1 300 ? 27.006 39.028 19.292 1.00 11.53 300 PHE A CA 1
ATOM 2266 C C . PHE A 1 300 ? 27.905 39.483 18.188 1.00 10.69 300 PHE A C 1
ATOM 2267 O O . PHE A 1 300 ? 27.450 40.086 17.200 1.00 11.69 300 PHE A O 1
ATOM 2275 N N . GLU A 1 301 ? 29.222 39.204 18.300 1.00 11.65 301 GLU A N 1
ATOM 2276 C CA . GLU A 1 301 ? 30.184 39.553 17.247 1.00 11.19 301 GLU A CA 1
ATOM 2277 C C . GLU A 1 301 ? 29.898 38.855 15.943 1.00 11.76 301 GLU A C 1
ATOM 2278 O O . GLU A 1 301 ? 30.014 39.518 14.870 1.00 10.84 301 GLU A O 1
ATOM 2284 N N . LYS A 1 302 ? 29.437 37.579 15.994 1.00 8.60 302 LYS A N 1
ATOM 2285 C CA . LYS A 1 302 ? 29.179 36.833 14.738 1.00 12.91 302 LYS A CA 1
ATOM 2286 C C . LYS A 1 302 ? 28.032 37.490 13.936 1.00 11.58 302 LYS A C 1
ATOM 2287 O O . LYS A 1 302 ? 27.928 37.350 12.710 1.00 12.80 302 LYS A O 1
ATOM 2293 N N . MET A 1 303 ? 27.095 38.166 14.630 1.00 11.19 303 MET A N 1
ATOM 2294 C CA . MET A 1 303 ? 26.007 38.855 13.953 1.00 12.79 303 MET A CA 1
ATOM 2295 C C . MET A 1 303 ? 26.386 40.250 13.369 1.00 13.34 303 MET A C 1
ATOM 2296 O O . MET A 1 303 ? 25.575 40.822 12.605 1.00 12.72 303 MET A O 1
ATOM 2301 N N . THR A 1 304 ? 27.478 40.797 13.796 1.00 10.39 304 THR A N 1
ATOM 2302 C CA . THR A 1 304 ? 27.736 42.209 13.674 1.00 12.99 304 THR A CA 1
ATOM 2303 C C . THR A 1 304 ? 29.046 42.648 13.014 1.00 11.00 304 THR A C 1
ATOM 2304 O O . THR A 1 304 ? 29.130 43.755 12.438 1.00 12.36 304 THR A O 1
ATOM 2308 N N . SER A 1 305 ? 30.120 41.825 13.139 1.00 11.88 305 SER A N 1
ATOM 2309 C CA . SER A 1 305 ? 31.426 42.331 12.797 1.00 12.32 305 SER A CA 1
ATOM 2310 C C . SER A 1 305 ? 31.794 42.048 11.324 1.00 12.65 305 SER A C 1
ATOM 2311 O O . SER A 1 305 ? 31.169 41.237 10.614 1.00 12.37 305 SER A O 1
ATOM 2314 N N . GLY A 1 306 ? 32.846 42.728 10.933 1.00 12.98 306 GLY A N 1
ATOM 2315 C CA . GLY A 1 306 ? 33.274 42.699 9.518 1.00 12.15 306 GLY A CA 1
ATOM 2316 C C . GLY A 1 306 ? 33.799 41.351 9.068 1.00 12.83 306 GLY A C 1
ATOM 2317 O O . GLY A 1 306 ? 33.724 41.065 7.846 1.00 14.63 306 GLY A O 1
ATOM 2318 N N . TYR A 1 307 ? 34.219 40.463 9.994 1.00 12.26 307 TYR A N 1
ATOM 2319 C CA . TYR A 1 307 ? 34.594 39.133 9.501 1.00 11.72 307 TYR A CA 1
ATOM 2320 C C . TYR A 1 307 ? 33.391 38.375 8.905 1.00 12.26 307 TYR A C 1
ATOM 2321 O O . TYR A 1 307 ? 33.595 37.429 8.111 1.00 12.60 307 TYR A O 1
ATOM 2330 N N . TYR A 1 308 ? 32.160 38.723 9.309 1.00 12.04 308 TYR A N 1
ATOM 2331 C CA . TYR A 1 308 ? 30.959 37.904 9.078 1.00 11.48 308 TYR A CA 1
ATOM 2332 C C . TYR A 1 308 ? 29.935 38.545 8.141 1.00 13.90 308 TYR A C 1
ATOM 2333 O O . TYR A 1 308 ? 29.070 37.797 7.630 1.00 12.51 308 TYR A O 1
ATOM 2342 N N . LEU A 1 309 ? 29.961 39.866 7.895 1.00 11.81 309 LEU A N 1
ATOM 2343 C CA . LEU A 1 309 ? 28.778 40.493 7.209 1.00 13.30 309 LEU A CA 1
ATOM 2344 C C . LEU A 1 309 ? 28.662 39.954 5.758 1.00 12.64 309 LEU A C 1
ATOM 2345 O O . LEU A 1 309 ? 27.527 39.726 5.304 1.00 12.59 309 LEU A O 1
ATOM 2350 N N . GLY A 1 310 ? 29.808 39.740 5.088 1.00 12.45 310 GLY A N 1
ATOM 2351 C CA . GLY A 1 310 ? 29.701 39.193 3.705 1.00 13.40 310 GLY A CA 1
ATOM 2352 C C . GLY A 1 310 ? 29.233 37.732 3.718 1.00 13.91 310 GLY A C 1
ATOM 2353 O O . GLY A 1 310 ? 28.489 37.270 2.828 1.00 14.10 310 GLY A O 1
ATOM 2354 N N . GLU A 1 311 ? 29.621 36.935 4.721 1.00 12.87 311 GLU A N 1
ATOM 2355 C CA . GLU A 1 311 ? 29.143 35.556 4.889 1.00 12.95 311 GLU A CA 1
ATOM 2356 C C . GLU A 1 311 ? 27.646 35.500 5.200 1.00 12.32 311 GLU A C 1
ATOM 2357 O O . GLU A 1 311 ? 26.955 34.573 4.696 1.00 13.35 311 GLU A O 1
ATOM 2363 N N . ILE A 1 312 ? 27.075 36.479 5.926 1.00 8.72 312 ILE A N 1
ATOM 2364 C CA . ILE A 1 312 ? 25.602 36.479 6.037 1.00 13.73 312 ILE A CA 1
ATOM 2365 C C . ILE A 1 312 ? 24.965 36.669 4.660 1.00 14.27 312 ILE A C 1
ATOM 2366 O O . ILE A 1 312 ? 24.026 35.939 4.303 1.00 12.76 312 ILE A O 1
ATOM 2371 N N . MET A 1 313 ? 25.498 37.589 3.859 1.00 13.81 313 MET A N 1
ATOM 2372 C CA . MET A 1 313 ? 24.901 37.777 2.525 1.00 14.47 313 MET A CA 1
ATOM 2373 C C . MET A 1 313 ? 25.050 36.529 1.682 1.00 14.11 313 MET A C 1
ATOM 2374 O O . MET A 1 313 ? 24.112 36.113 0.988 1.00 13.13 313 MET A O 1
ATOM 2379 N N . ARG A 1 314 ? 26.224 35.892 1.750 1.00 13.49 314 ARG A N 1
ATOM 2380 C CA . ARG A 1 314 ? 26.469 34.678 0.934 1.00 13.93 314 ARG A CA 1
ATOM 2381 C C . ARG A 1 314 ? 25.414 33.566 1.254 1.00 15.06 314 ARG A C 1
ATOM 2382 O O . ARG A 1 314 ? 24.815 32.943 0.370 1.00 15.49 314 ARG A O 1
ATOM 2390 N N . LEU A 1 315 ? 25.152 33.333 2.524 1.00 15.08 315 LEU A N 1
ATOM 2391 C CA . LEU A 1 315 ? 24.220 32.334 2.931 1.00 15.43 315 LEU A CA 1
ATOM 2392 C C . LEU A 1 315 ? 22.778 32.657 2.585 1.00 15.88 315 LEU A C 1
ATOM 2393 O O . LEU A 1 315 ? 22.004 31.763 2.212 1.00 15.86 315 LEU A O 1
ATOM 2398 N N . VAL A 1 316 ? 22.404 33.947 2.707 1.00 14.25 316 VAL A N 1
ATOM 2399 C CA . VAL A 1 316 ? 21.065 34.337 2.225 1.00 14.86 316 VAL A CA 1
ATOM 2400 C C . VAL A 1 316 ? 20.926 34.070 0.722 1.00 14.93 316 VAL A C 1
ATOM 2401 O O . VAL A 1 316 ? 19.900 33.542 0.243 1.00 16.42 316 VAL A O 1
ATOM 2405 N N . LEU A 1 317 ? 21.950 34.472 -0.065 1.00 15.84 317 LEU A N 1
ATOM 2406 C CA . LEU A 1 317 ? 21.913 34.294 -1.533 1.00 16.26 317 LEU A CA 1
ATOM 2407 C C . LEU A 1 317 ? 21.826 32.858 -1.932 1.00 17.32 317 LEU A C 1
ATOM 2408 O O . LEU A 1 317 ? 21.030 32.473 -2.829 1.00 17.92 317 LEU A O 1
ATOM 2413 N N . LEU A 1 318 ? 22.517 31.987 -1.209 1.00 16.95 318 LEU A N 1
ATOM 2414 C CA . LEU A 1 318 ? 22.557 30.600 -1.561 1.00 19.47 318 LEU A CA 1
ATOM 2415 C C . LEU A 1 318 ? 21.208 29.957 -1.159 1.00 18.03 318 LEU A C 1
ATOM 2416 O O . LEU A 1 318 ? 20.676 29.151 -1.885 1.00 21.09 318 LEU A O 1
ATOM 2421 N N . ASP A 1 319 ? 20.607 30.379 -0.050 1.00 19.18 319 ASP A N 1
ATOM 2422 C CA . ASP A 1 319 ? 19.213 29.990 0.236 1.00 19.72 319 ASP A CA 1
ATOM 2423 C C . ASP A 1 319 ? 18.157 30.399 -0.828 1.00 21.88 319 ASP A C 1
ATOM 2424 O O . ASP A 1 319 ? 17.280 29.627 -1.225 1.00 20.24 319 ASP A O 1
ATOM 2429 N N . LEU A 1 320 ? 18.245 31.655 -1.262 1.00 8.67 320 LEU A N 1
ATOM 2430 C CA . LEU A 1 320 ? 17.367 32.076 -2.297 1.00 20.18 320 LEU A CA 1
ATOM 2431 C C . LEU A 1 320 ? 17.596 31.289 -3.602 1.00 20.10 320 LEU A C 1
ATOM 2432 O O . LEU A 1 320 ? 16.651 31.027 -4.322 1.00 21.67 320 LEU A O 1
ATOM 2437 N N . TYR A 1 321 ? 18.840 30.938 -3.887 1.00 17.62 321 TYR A N 1
ATOM 2438 C CA . TYR A 1 321 ? 19.099 30.086 -5.075 1.00 21.78 321 TYR A CA 1
ATOM 2439 C C . TYR A 1 321 ? 18.499 28.664 -4.908 1.00 24.04 321 TYR A C 1
ATOM 2440 O O . TYR A 1 321 ? 17.810 28.172 -5.815 1.00 24.64 321 TYR A O 1
ATOM 2449 N N . ASP A 1 322 ? 18.782 28.056 -3.775 1.00 23.42 322 ASP A N 1
ATOM 2450 C CA . ASP A 1 322 ? 18.327 26.666 -3.452 1.00 22.30 322 ASP A CA 1
ATOM 2451 C C . ASP A 1 322 ? 16.813 26.564 -3.452 1.00 24.23 322 ASP A C 1
ATOM 2452 O O . ASP A 1 322 ? 16.252 25.494 -3.773 1.00 26.65 322 ASP A O 1
ATOM 2457 N N . SER A 1 323 ? 16.155 27.672 -3.072 1.00 10.20 323 SER A N 1
ATOM 2458 C CA . SER A 1 323 ? 14.658 27.760 -3.022 1.00 24.91 323 SER A CA 1
ATOM 2459 C C . SER A 1 323 ? 14.049 28.209 -4.360 1.00 25.28 323 SER A C 1
ATOM 2460 O O . SER A 1 323 ? 12.797 28.317 -4.468 1.00 31.45 323 SER A O 1
ATOM 2463 N N . GLY A 1 324 ? 14.898 28.401 -5.412 1.00 23.63 324 GLY A N 1
ATOM 2464 C CA . GLY A 1 324 ? 14.397 28.621 -6.746 1.00 22.00 324 GLY A CA 1
ATOM 2465 C C . GLY A 1 324 ? 14.161 30.057 -7.176 1.00 24.92 324 GLY A C 1
ATOM 2466 O O . GLY A 1 324 ? 13.563 30.309 -8.250 1.00 27.35 324 GLY A O 1
ATOM 2467 N N . PHE A 1 325 ? 14.597 31.003 -6.341 1.00 22.21 325 PHE A N 1
ATOM 2468 C CA . PHE A 1 325 ? 14.191 32.404 -6.622 1.00 21.77 325 PHE A CA 1
ATOM 2469 C C . PHE A 1 325 ? 15.175 33.161 -7.523 1.00 22.52 325 PHE A C 1
ATOM 2470 O O . PHE A 1 325 ? 14.734 34.083 -8.236 1.00 22.58 325 PHE A O 1
ATOM 2478 N N . ILE A 1 326 ? 16.474 32.880 -7.384 1.00 21.69 326 ILE A N 1
ATOM 2479 C CA . ILE A 1 326 ? 17.494 33.758 -8.083 1.00 19.98 326 ILE A CA 1
ATOM 2480 C C . ILE A 1 326 ? 18.569 32.884 -8.707 1.00 22.60 326 ILE A C 1
ATOM 2481 O O . ILE A 1 326 ? 18.711 31.693 -8.370 1.00 23.02 326 ILE A O 1
ATOM 2486 N N . PHE A 1 327 ? 19.331 33.485 -9.613 1.00 20.46 327 PHE A N 1
ATOM 2487 C CA . PHE A 1 327 ? 20.505 32.934 -10.276 1.00 21.70 327 PHE A CA 1
ATOM 2488 C C . PHE A 1 327 ? 20.120 31.599 -10.953 1.00 23.95 327 PHE A C 1
ATOM 2489 O O . PHE A 1 327 ? 20.899 30.659 -10.959 1.00 26.35 327 PHE A O 1
ATOM 2497 N N . LYS A 1 328 ? 18.935 31.533 -11.568 1.00 24.71 328 LYS A N 1
ATOM 2498 C CA . LYS A 1 328 ? 18.298 30.222 -11.794 1.00 30.13 328 LYS A CA 1
ATOM 2499 C C . LYS A 1 328 ? 19.074 29.405 -12.825 1.00 33.32 328 LYS A C 1
ATOM 2500 O O . LYS A 1 328 ? 19.160 28.168 -12.755 1.00 37.55 328 LYS A O 1
ATOM 2506 N N . ASP A 1 329 ? 19.598 30.116 -13.797 1.00 30.91 329 ASP A N 1
ATOM 2507 C CA . ASP A 1 329 ? 20.293 29.536 -14.927 1.00 34.59 329 ASP A CA 1
ATOM 2508 C C . ASP A 1 329 ? 21.836 29.572 -14.765 1.00 33.56 329 ASP A C 1
ATOM 2509 O O . ASP A 1 329 ? 22.558 29.299 -15.742 1.00 38.53 329 ASP A O 1
ATOM 2514 N N . GLN A 1 330 ? 22.323 29.887 -13.565 1.00 13.90 330 GLN A N 1
ATOM 2515 C CA . GLN A 1 330 ? 23.752 30.185 -13.293 1.00 26.08 330 GLN A CA 1
ATOM 2516 C C . GLN A 1 330 ? 24.492 29.005 -12.683 1.00 31.37 330 GLN A C 1
ATOM 2517 O O . GLN A 1 330 ? 23.895 28.173 -12.012 1.00 30.77 330 GLN A O 1
ATOM 2523 N N . ASP A 1 331 ? 25.789 28.912 -12.957 1.00 31.28 331 ASP A N 1
ATOM 2524 C CA . ASP A 1 331 ? 26.665 28.010 -12.201 1.00 30.70 331 ASP A CA 1
ATOM 2525 C C . ASP A 1 331 ? 27.054 28.746 -10.961 1.00 30.98 331 ASP A C 1
ATOM 2526 O O . ASP A 1 331 ? 27.750 29.772 -11.040 1.00 32.77 331 ASP A O 1
ATOM 2531 N N . ILE A 1 332 ? 26.578 28.288 -9.801 1.00 13.30 332 ILE A N 1
ATOM 2532 C CA . ILE A 1 332 ? 26.840 29.048 -8.563 1.00 24.81 332 ILE A CA 1
ATOM 2533 C C . ILE A 1 332 ? 27.936 28.440 -7.671 1.00 23.70 332 ILE A C 1
ATOM 2534 O O . ILE A 1 332 ? 28.086 28.838 -6.507 1.00 24.83 332 ILE A O 1
ATOM 2539 N N . SER A 1 333 ? 28.731 27.559 -8.269 1.00 26.28 333 SER A N 1
ATOM 2540 C CA . SER A 1 333 ? 29.788 26.843 -7.544 1.00 24.52 333 SER A CA 1
ATOM 2541 C C . SER A 1 333 ? 30.686 27.780 -6.685 1.00 27.25 333 SER A C 1
ATOM 2542 O O . SER A 1 333 ? 30.967 27.495 -5.532 1.00 27.34 333 SER A O 1
ATOM 2546 N N . LYS A 1 334 ? 31.059 28.950 -7.201 1.00 25.23 334 LYS A N 1
ATOM 2547 C CA . LYS A 1 334 ? 31.948 29.851 -6.446 1.00 26.89 334 LYS A CA 1
ATOM 2548 C C . LYS A 1 334 ? 31.276 30.432 -5.251 1.00 20.60 334 LYS A C 1
ATOM 2549 O O . LYS A 1 334 ? 31.945 30.751 -4.255 1.00 23.25 334 LYS A O 1
ATOM 2555 N N . LEU A 1 335 ? 29.936 30.504 -5.238 1.00 22.60 335 LEU A N 1
ATOM 2556 C CA . LEU A 1 335 ? 29.170 30.945 -4.123 1.00 20.99 335 LEU A CA 1
ATOM 2557 C C . LEU A 1 335 ? 29.125 29.949 -2.921 1.00 21.46 335 LEU A C 1
ATOM 2558 O O . LEU A 1 335 ? 28.719 30.349 -1.799 1.00 21.08 335 LEU A O 1
ATOM 2563 N N . LYS A 1 336 ? 29.575 28.719 -3.158 1.00 22.29 336 LYS A N 1
ATOM 2564 C CA . LYS A 1 336 ? 29.473 27.671 -2.129 1.00 25.65 336 LYS A CA 1
ATOM 2565 C C . LYS A 1 336 ? 30.668 27.682 -1.188 1.00 24.39 336 LYS A C 1
ATOM 2566 O O . LYS A 1 336 ? 30.699 26.910 -0.183 1.00 24.61 336 LYS A O 1
ATOM 2572 N N . GLU A 1 337 ? 31.664 28.510 -1.503 1.00 23.29 337 GLU A N 1
ATOM 2573 C CA . GLU A 1 337 ? 32.903 28.555 -0.695 1.00 20.14 337 GLU A CA 1
ATOM 2574 C C . GLU A 1 337 ? 32.669 29.474 0.546 1.00 21.21 337 GLU A C 1
ATOM 2575 O O . GLU A 1 337 ? 32.494 30.674 0.404 1.00 18.75 337 GLU A O 1
ATOM 2581 N N . ALA A 1 338 ? 32.732 28.906 1.754 1.00 9.02 338 ALA A N 1
ATOM 2582 C CA . ALA A 1 338 ? 32.494 29.740 2.935 1.00 17.97 338 ALA A CA 1
ATOM 2583 C C . ALA A 1 338 ? 33.558 30.853 3.046 1.00 18.57 338 ALA A C 1
ATOM 2584 O O . ALA A 1 338 ? 34.731 30.707 2.652 1.00 17.45 338 ALA A O 1
ATOM 2586 N N . TYR A 1 339 ? 33.058 32.034 3.377 1.00 15.58 339 TYR A N 1
ATOM 2587 C CA . TYR A 1 339 ? 33.875 33.279 3.502 1.00 17.38 339 TYR A CA 1
ATOM 2588 C C . TYR A 1 339 ? 34.445 33.850 2.238 1.00 17.57 339 TYR A C 1
ATOM 2589 O O . TYR A 1 339 ? 35.239 34.851 2.285 1.00 17.85 339 TYR A O 1
ATOM 2598 N N . VAL A 1 340 ? 34.043 33.303 1.087 1.00 16.98 340 VAL A N 1
ATOM 2599 C CA . VAL A 1 340 ? 34.565 33.878 -0.171 1.00 16.29 340 VAL A CA 1
ATOM 2600 C C . VAL A 1 340 ? 34.056 35.321 -0.398 1.00 17.04 340 VAL A C 1
ATOM 2601 O O . VAL A 1 340 ? 34.712 36.108 -1.061 1.00 18.79 340 VAL A O 1
ATOM 2605 N N . MET A 1 341 ? 32.894 35.671 0.167 1.00 16.55 341 MET A N 1
ATOM 2606 C CA . MET A 1 341 ? 32.367 37.068 0.075 1.00 15.98 341 MET A CA 1
ATOM 2607 C C . MET A 1 341 ? 32.714 37.763 1.406 1.00 16.86 341 MET A C 1
ATOM 2608 O O . MET A 1 341 ? 32.073 37.540 2.471 1.00 15.51 341 MET A O 1
ATOM 2613 N N . ASP A 1 342 ? 33.776 38.537 1.435 1.00 16.35 342 ASP A N 1
ATOM 2614 C CA . ASP A 1 342 ? 34.095 39.381 2.633 1.00 14.37 342 ASP A CA 1
ATOM 2615 C C . ASP A 1 342 ? 33.254 40.633 2.629 1.00 15.81 342 ASP A C 1
ATOM 2616 O O . ASP A 1 342 ? 32.435 40.804 1.713 1.00 16.67 342 ASP A O 1
ATOM 2621 N N . THR A 1 343 ? 33.407 41.491 3.642 1.00 9.63 343 THR A N 1
ATOM 2622 C CA . THR A 1 343 ? 32.498 42.641 3.802 1.00 15.00 343 THR A CA 1
ATOM 2623 C C . THR A 1 343 ? 32.734 43.656 2.730 1.00 16.24 343 THR A C 1
ATOM 2624 O O . THR A 1 343 ? 31.867 44.565 2.531 1.00 14.72 343 THR A O 1
ATOM 2628 N N . SER A 1 344 ? 33.830 43.565 1.971 1.00 16.19 344 SER A N 1
ATOM 2629 C CA . SER A 1 344 ? 33.976 44.449 0.753 1.00 16.49 344 SER A CA 1
ATOM 2630 C C . SER A 1 344 ? 32.870 44.210 -0.252 1.00 17.61 344 SER A C 1
ATOM 2631 O O . SER A 1 344 ? 32.564 45.129 -1.012 1.00 17.57 344 SER A O 1
ATOM 2634 N N . TYR A 1 345 ? 32.229 43.034 -0.318 1.00 14.31 345 TYR A N 1
ATOM 2635 C CA . TYR A 1 345 ? 31.096 42.843 -1.208 1.00 15.25 345 TYR A CA 1
ATOM 2636 C C . TYR A 1 345 ? 29.945 43.749 -0.846 1.00 14.61 345 TYR A C 1
ATOM 2637 O O . TYR A 1 345 ? 29.593 44.570 -1.696 1.00 15.89 345 TYR A O 1
ATOM 2646 N N . PRO A 1 346 ? 29.337 43.662 0.374 1.00 14.38 346 PRO A N 1
ATOM 2647 C CA . PRO A 1 346 ? 28.182 44.541 0.636 1.00 14.85 346 PRO A CA 1
ATOM 2648 C C . PRO A 1 346 ? 28.611 46.038 0.597 1.00 16.49 346 PRO A C 1
ATOM 2649 O O . PRO A 1 346 ? 27.882 46.924 0.216 1.00 15.85 346 PRO A O 1
ATOM 2653 N N . SER A 1 347 ? 29.840 46.357 0.945 1.00 14.62 347 SER A N 1
ATOM 2654 C CA . SER A 1 347 ? 30.320 47.723 0.912 1.00 15.62 347 SER A CA 1
ATOM 2655 C C . SER A 1 347 ? 30.313 48.289 -0.501 1.00 15.96 347 SER A C 1
ATOM 2656 O O . SER A 1 347 ? 29.735 49.395 -0.783 1.00 15.35 347 SER A O 1
ATOM 2661 N N . LYS A 1 348 ? 30.925 47.546 -1.418 1.00 15.96 348 LYS A N 1
ATOM 2662 C CA . LYS A 1 348 ? 30.885 47.980 -2.831 1.00 14.87 348 LYS A CA 1
ATOM 2663 C C . LYS A 1 348 ? 29.454 48.050 -3.406 1.00 15.19 348 LYS A C 1
ATOM 2664 O O . LYS A 1 348 ? 29.155 48.895 -4.264 1.00 17.65 348 LYS A O 1
ATOM 2670 N N . ILE A 1 349 ? 28.576 47.127 -2.965 1.00 15.93 349 ILE A N 1
ATOM 2671 C CA . ILE A 1 349 ? 27.227 47.122 -3.430 1.00 16.69 349 ILE A CA 1
ATOM 2672 C C . ILE A 1 349 ? 26.474 48.366 -2.926 1.00 14.68 349 ILE A C 1
ATOM 2673 O O . ILE A 1 349 ? 25.753 49.042 -3.738 1.00 15.70 349 ILE A O 1
ATOM 2678 N N . GLU A 1 350 ? 26.603 48.697 -1.630 1.00 17.04 350 GLU A N 1
ATOM 2679 C CA . GLU A 1 350 ? 26.009 49.967 -1.169 1.00 15.47 350 GLU A CA 1
ATOM 2680 C C . GLU A 1 350 ? 26.647 51.207 -1.805 1.00 18.93 350 GLU A C 1
ATOM 2681 O O . GLU A 1 350 ? 25.983 52.199 -1.895 1.00 18.93 350 GLU A O 1
ATOM 2687 N N . ASP A 1 351 ? 27.883 51.145 -2.207 1.00 8.93 351 ASP A N 1
ATOM 2688 C CA . ASP A 1 351 ? 28.532 52.314 -2.818 1.00 18.18 351 ASP A CA 1
ATOM 2689 C C . ASP A 1 351 ? 28.147 52.491 -4.315 1.00 18.40 351 ASP A C 1
ATOM 2690 O O . ASP A 1 351 ? 28.357 53.591 -4.903 1.00 18.31 351 ASP A O 1
ATOM 2695 N N . ASP A 1 352 ? 27.622 51.417 -4.956 1.00 8.25 352 ASP A N 1
ATOM 2696 C CA . ASP A 1 352 ? 27.393 51.461 -6.392 1.00 16.09 352 ASP A CA 1
ATOM 2697 C C . ASP A 1 352 ? 26.463 52.673 -6.721 1.00 16.69 352 ASP A C 1
ATOM 2698 O O . ASP A 1 352 ? 25.387 52.753 -6.150 1.00 18.12 352 ASP A O 1
ATOM 2703 N N . PRO A 1 353 ? 26.925 53.603 -7.517 1.00 4.82 353 PRO A N 1
ATOM 2704 C CA . PRO A 1 353 ? 26.115 54.798 -7.758 1.00 17.04 353 PRO A CA 1
ATOM 2705 C C . PRO A 1 353 ? 25.184 54.684 -8.974 1.00 17.94 353 PRO A C 1
ATOM 2706 O O . PRO A 1 353 ? 24.527 55.645 -9.346 1.00 20.31 353 PRO A O 1
ATOM 2710 N N . PHE A 1 354 ? 25.167 53.506 -9.654 1.00 15.46 354 PHE A N 1
ATOM 2711 C CA . PHE A 1 354 ? 24.310 53.336 -10.806 1.00 17.31 354 PHE A CA 1
ATOM 2712 C C . PHE A 1 354 ? 22.883 52.903 -10.481 1.00 17.73 354 PHE A C 1
ATOM 2713 O O . PHE A 1 354 ? 22.699 51.969 -9.720 1.00 17.26 354 PHE A O 1
ATOM 2721 N N . GLU A 1 355 ? 21.925 53.519 -11.171 1.00 17.86 355 GLU A N 1
ATOM 2722 C CA . GLU A 1 355 ? 20.487 53.157 -11.086 1.00 19.31 355 GLU A CA 1
ATOM 2723 C C . GLU A 1 355 ? 20.218 51.637 -11.215 1.00 17.82 355 GLU A C 1
ATOM 2724 O O . GLU A 1 355 ? 19.471 51.058 -10.427 1.00 19.87 355 GLU A O 1
ATOM 2730 N N . ASN A 1 356 ? 20.903 50.995 -12.130 1.00 4.69 356 ASN A N 1
ATOM 2731 C CA . ASN A 1 356 ? 20.679 49.567 -12.445 1.00 17.90 356 ASN A CA 1
ATOM 2732 C C . ASN A 1 356 ? 21.880 48.732 -11.986 1.00 18.16 356 ASN A C 1
ATOM 2733 O O . ASN A 1 356 ? 22.055 47.614 -12.405 1.00 17.20 356 ASN A O 1
ATOM 2738 N N . LEU A 1 357 ? 22.714 49.367 -11.151 1.00 15.84 357 LEU A N 1
ATOM 2739 C CA . LEU A 1 357 ? 23.742 48.695 -10.329 1.00 14.13 357 LEU A CA 1
ATOM 2740 C C . LEU A 1 357 ? 24.781 48.002 -11.249 1.00 16.23 357 LEU A C 1
ATOM 274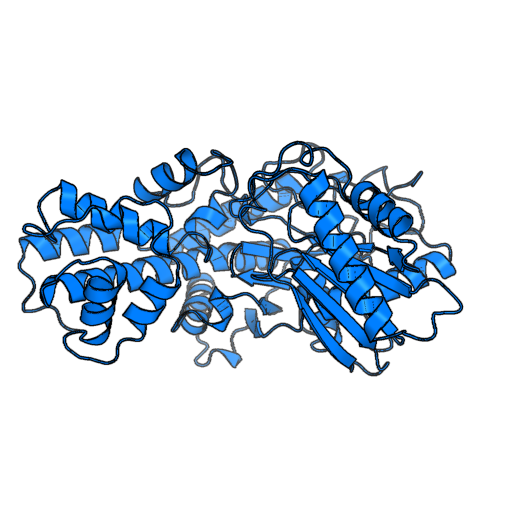1 O O . LEU A 1 357 ? 25.163 46.792 -11.034 1.00 17.57 357 LEU A O 1
ATOM 2746 N N . GLU A 1 358 ? 25.278 48.780 -12.217 1.00 16.76 358 GLU A N 1
ATOM 2747 C CA . GLU A 1 358 ? 26.354 48.259 -13.095 1.00 18.06 358 GLU A CA 1
ATOM 2748 C C . GLU A 1 358 ? 27.621 47.778 -12.266 1.00 18.77 358 GLU A C 1
ATOM 2749 O O . GLU A 1 358 ? 28.271 46.794 -12.655 1.00 20.19 358 GLU A O 1
ATOM 2755 N N . ASP A 1 359 ? 28.025 48.525 -11.239 1.00 7.28 359 ASP A N 1
ATOM 2756 C CA . ASP A 1 359 ? 29.190 48.090 -10.456 1.00 17.91 359 ASP A CA 1
ATOM 2757 C C . ASP A 1 359 ? 28.965 46.736 -9.828 1.00 16.78 359 ASP A C 1
ATOM 2758 O O . ASP A 1 359 ? 29.862 45.896 -9.894 1.00 18.82 359 ASP A O 1
ATOM 2763 N N . THR A 1 360 ? 27.751 46.489 -9.331 1.00 6.60 360 THR A N 1
ATOM 2764 C CA . THR A 1 360 ? 27.404 45.203 -8.729 1.00 16.08 360 THR A CA 1
ATOM 2765 C C . THR A 1 360 ? 27.402 44.085 -9.770 1.00 17.42 360 THR A C 1
ATOM 2766 O O . THR A 1 360 ? 27.855 42.963 -9.509 1.00 16.79 360 THR A O 1
ATOM 2770 N N . ASP A 1 361 ? 26.955 44.419 -10.949 1.00 16.70 361 ASP A N 1
ATOM 2771 C CA . ASP A 1 361 ? 26.948 43.468 -12.056 1.00 18.85 361 ASP A CA 1
ATOM 2772 C C . ASP A 1 361 ? 28.379 43.023 -12.303 1.00 20.31 361 ASP A C 1
ATOM 2773 O O . ASP A 1 361 ? 28.677 41.800 -12.401 1.00 19.15 361 ASP A O 1
ATOM 2778 N N . ASP A 1 362 ? 29.260 44.001 -12.462 1.00 6.88 362 ASP A N 1
ATOM 2779 C CA . ASP A 1 362 ? 30.679 43.658 -12.681 1.00 19.69 362 ASP A CA 1
ATOM 2780 C C . ASP A 1 362 ? 31.311 42.866 -11.549 1.00 19.46 362 ASP A C 1
ATOM 2781 O O . ASP A 1 362 ? 32.065 41.893 -11.829 1.00 23.09 362 ASP A O 1
ATOM 2786 N N . LEU A 1 363 ? 30.958 43.185 -10.337 1.00 7.98 363 LEU A N 1
ATOM 2787 C CA . LEU A 1 363 ? 31.519 42.460 -9.177 1.00 18.89 363 LEU A CA 1
ATOM 2788 C C . LEU A 1 363 ? 31.093 40.981 -9.204 1.00 19.31 363 LEU A C 1
ATOM 2789 O O . LEU A 1 363 ? 31.941 40.057 -9.005 1.00 20.16 363 LEU A O 1
ATOM 2794 N N . PHE A 1 364 ? 29.797 40.710 -9.381 1.00 18.02 364 PHE A N 1
ATOM 2795 C CA . PHE A 1 364 ? 29.358 39.315 -9.364 1.00 18.30 364 PHE A CA 1
ATOM 2796 C C . PHE A 1 364 ? 29.906 38.573 -10.614 1.00 22.10 364 PHE A C 1
ATOM 2797 O O . PHE A 1 364 ? 30.333 37.410 -10.496 1.00 21.33 364 PHE A O 1
ATOM 2805 N N . LYS A 1 365 ? 29.955 39.218 -11.765 1.00 20.13 365 LYS A N 1
ATOM 2806 C CA . LYS A 1 365 ? 30.433 38.497 -12.945 1.00 22.68 365 LYS A CA 1
ATOM 2807 C C . LYS A 1 365 ? 31.931 38.177 -12.847 1.00 22.75 365 LYS A C 1
ATOM 2808 O O . LYS A 1 365 ? 32.360 37.015 -13.057 1.00 26.69 365 LYS A O 1
ATOM 2818 N N . THR A 1 366 ? 32.731 39.184 -12.499 1.00 24.24 366 THR A N 1
ATOM 2819 C CA . THR A 1 366 ? 34.185 39.057 -12.430 1.00 22.84 366 THR A CA 1
ATOM 2820 C C . THR A 1 366 ? 34.641 38.135 -11.301 1.00 23.23 366 THR A C 1
ATOM 2821 O O . THR A 1 366 ? 35.510 37.282 -11.524 1.00 26.77 366 THR A O 1
ATOM 2825 N N . ASN A 1 367 ? 34.052 38.265 -10.107 1.00 20.77 367 ASN A N 1
ATOM 2826 C CA . ASN A 1 367 ? 34.623 37.559 -8.985 1.00 22.56 367 ASN A CA 1
ATOM 2827 C C . ASN A 1 367 ? 33.956 36.247 -8.686 1.00 24.66 367 ASN A C 1
ATOM 2828 O O . ASN A 1 367 ? 34.587 35.353 -8.088 1.00 29.69 367 ASN A O 1
ATOM 2833 N N . LEU A 1 368 ? 32.708 36.097 -9.084 1.00 24.03 368 LEU A N 1
ATOM 2834 C CA . LEU A 1 368 ? 31.951 34.882 -8.759 1.00 23.28 368 LEU A CA 1
ATOM 2835 C C . LEU A 1 368 ? 31.460 34.157 -10.013 1.00 26.09 368 LEU A C 1
ATOM 2836 O O . LEU A 1 368 ? 30.862 33.130 -9.924 1.00 26.19 368 LEU A O 1
ATOM 2841 N N . ASN A 1 369 ? 31.610 34.753 -11.200 1.00 23.55 369 ASN A N 1
ATOM 2842 C CA . ASN A 1 369 ? 31.100 34.088 -12.413 1.00 25.83 369 ASN A CA 1
ATOM 2843 C C . ASN A 1 369 ? 29.562 33.912 -12.386 1.00 28.55 369 ASN A C 1
ATOM 2844 O O . ASN A 1 369 ? 29.016 32.952 -12.938 1.00 27.42 369 ASN A O 1
ATOM 2849 N N . ILE A 1 370 ? 28.877 34.902 -11.861 1.00 21.01 370 ILE A N 1
ATOM 2850 C CA . ILE A 1 370 ? 27.452 34.845 -11.724 1.00 20.85 370 ILE A CA 1
ATOM 2851 C C . ILE A 1 370 ? 26.888 36.099 -12.458 1.00 22.86 370 ILE A C 1
ATOM 2852 O O . ILE A 1 370 ? 27.143 37.244 -12.075 1.00 23.38 370 ILE A O 1
ATOM 2857 N N . GLU A 1 371 ? 26.154 35.853 -13.553 1.00 22.40 371 GLU A N 1
ATOM 2858 C CA . GLU A 1 371 ? 25.291 36.836 -14.262 1.00 21.85 371 GLU A CA 1
ATOM 2859 C C . GLU A 1 371 ? 24.006 37.134 -13.480 1.00 22.05 371 GLU A C 1
ATOM 2860 O O . GLU A 1 371 ? 23.405 36.231 -12.821 1.00 23.03 371 GLU A O 1
ATOM 2866 N N . THR A 1 372 ? 23.680 38.405 -13.359 1.00 8.10 372 THR A N 1
ATOM 2867 C CA . THR A 1 372 ? 22.533 38.801 -12.524 1.00 19.43 372 THR A CA 1
ATOM 2868 C C . THR A 1 372 ? 21.588 39.595 -13.415 1.00 20.39 372 THR A C 1
ATOM 2869 O O . THR A 1 372 ? 22.017 40.187 -14.432 1.00 20.34 372 THR A O 1
ATOM 2873 N N . THR A 1 373 ? 20.301 39.615 -13.028 1.00 20.40 373 THR A N 1
ATOM 2874 C CA . THR A 1 373 ? 19.344 40.555 -13.657 1.00 19.84 373 THR A CA 1
ATOM 2875 C C . THR A 1 373 ? 19.336 41.858 -12.826 1.00 18.59 373 THR A C 1
ATOM 2876 O O . THR A 1 373 ? 19.849 41.913 -11.684 1.00 18.00 373 THR A O 1
ATOM 2880 N N . VAL A 1 374 ? 18.719 42.903 -13.379 1.00 19.10 374 VAL A N 1
ATOM 2881 C CA . VAL A 1 374 ? 18.576 44.174 -12.692 1.00 19.17 374 VAL A CA 1
ATOM 2882 C C . VAL A 1 374 ? 17.795 43.919 -11.407 1.00 19.46 374 VAL A C 1
ATOM 2883 O O . VAL A 1 374 ? 18.162 44.381 -10.367 1.00 18.10 374 VAL A O 1
ATOM 2887 N N . VAL A 1 375 ? 16.669 43.167 -11.545 1.00 19.64 375 VAL A N 1
ATOM 2888 C CA . VAL A 1 375 ? 15.901 42.901 -10.326 1.00 19.37 375 VAL A CA 1
ATOM 2889 C C . VAL A 1 375 ? 16.692 42.147 -9.260 1.00 17.30 375 VAL A C 1
ATOM 2890 O O . VAL A 1 375 ? 16.549 42.428 -8.054 1.00 17.76 375 VAL A O 1
ATOM 2894 N N . GLU A 1 376 ? 17.521 41.193 -9.668 1.00 17.48 376 GLU A N 1
ATOM 2895 C CA . GLU A 1 376 ? 18.325 40.451 -8.666 1.00 16.24 376 GLU A CA 1
ATOM 2896 C C . GLU A 1 376 ? 19.317 41.451 -7.994 1.00 17.58 376 GLU A C 1
ATOM 2897 O O . GLU A 1 376 ? 19.531 41.382 -6.783 1.00 15.40 376 GLU A O 1
ATOM 2903 N N . ARG A 1 377 ? 19.923 42.361 -8.747 1.00 7.99 377 ARG A N 1
ATOM 2904 C CA . ARG A 1 377 ? 20.877 43.326 -8.116 1.00 16.78 377 ARG A CA 1
ATOM 2905 C C . ARG A 1 377 ? 20.136 44.258 -7.147 1.00 16.32 377 ARG A C 1
ATOM 2906 O O . ARG A 1 377 ? 20.684 44.550 -6.091 1.00 14.37 377 ARG A O 1
ATOM 2914 N N . LYS A 1 378 ? 18.860 44.608 -7.440 1.00 16.44 378 LYS A N 1
ATOM 2915 C CA . LYS A 1 378 ? 18.103 45.443 -6.435 1.00 16.36 378 LYS A CA 1
ATOM 2916 C C . LYS A 1 378 ? 17.874 44.658 -5.142 1.00 16.95 378 LYS A C 1
ATOM 2917 O O . LYS A 1 378 ? 17.929 45.193 -4.045 1.00 16.45 378 LYS A O 1
ATOM 2923 N N . LEU A 1 379 ? 17.571 43.342 -5.303 1.00 15.81 379 LEU A N 1
ATOM 2924 C CA . LEU A 1 379 ? 17.444 42.462 -4.155 1.00 15.92 379 LEU A CA 1
ATOM 2925 C C . LEU A 1 379 ? 18.765 42.383 -3.340 1.00 16.41 379 LEU A C 1
ATOM 2926 O O . LEU A 1 379 ? 18.748 42.421 -2.097 1.00 16.08 379 LEU A O 1
ATOM 2931 N N . ILE A 1 380 ? 19.884 42.212 -4.023 1.00 14.39 380 ILE A N 1
ATOM 2932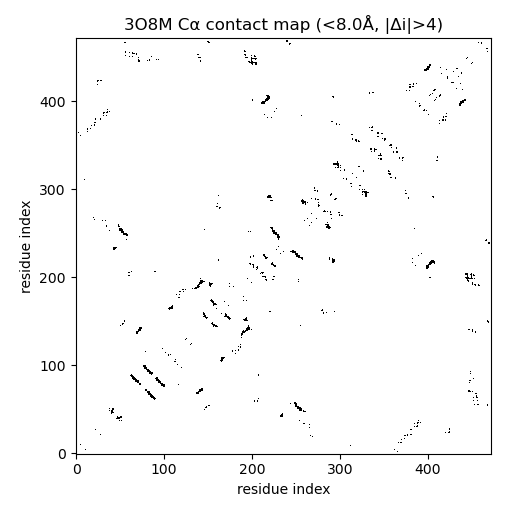 C CA . ILE A 1 380 ? 21.178 42.106 -3.405 1.00 15.12 380 ILE A CA 1
ATOM 2933 C C . ILE A 1 380 ? 21.512 43.409 -2.633 1.00 15.76 380 ILE A C 1
ATOM 2934 O O . ILE A 1 380 ? 22.024 43.366 -1.538 1.00 15.27 380 ILE A O 1
ATOM 2939 N N . ARG A 1 381 ? 21.193 44.540 -3.242 1.00 14.94 381 ARG A N 1
ATOM 2940 C CA . ARG A 1 381 ? 21.464 45.841 -2.623 1.00 14.42 381 ARG A CA 1
ATOM 2941 C C . ARG A 1 381 ? 20.595 45.975 -1.372 1.00 15.76 381 ARG A C 1
ATOM 2942 O O . ARG A 1 381 ? 21.086 46.403 -0.328 1.00 17.61 381 ARG A O 1
ATOM 2956 N N . LYS A 1 382 ? 19.306 45.622 -1.457 1.00 15.04 382 LYS A N 1
ATOM 2957 C CA . LYS A 1 382 ? 18.459 45.642 -0.271 1.00 14.84 382 LYS A CA 1
ATOM 2958 C C . LYS A 1 382 ? 19.035 44.766 0.903 1.00 15.21 382 LYS A C 1
ATOM 2959 O O . LYS A 1 382 ? 19.008 45.111 2.132 1.00 15.69 382 LYS A O 1
ATOM 2965 N N . LEU A 1 383 ? 19.532 43.571 0.512 1.00 14.75 383 LEU A N 1
ATOM 2966 C CA . LEU A 1 383 ? 20.136 42.634 1.454 1.00 13.43 383 LEU A CA 1
ATOM 2967 C C . LEU A 1 383 ? 21.345 43.209 2.093 1.00 14.03 383 LEU A C 1
ATOM 2968 O O . LEU A 1 383 ? 21.395 43.182 3.326 1.00 14.91 383 LEU A O 1
ATOM 2973 N N . ALA A 1 384 ? 22.206 43.867 1.332 1.00 14.89 384 ALA A N 1
ATOM 2974 C CA . ALA A 1 384 ? 23.389 44.492 1.936 1.00 12.90 384 ALA A CA 1
ATOM 2975 C C . ALA A 1 384 ? 22.915 45.537 2.940 1.00 14.26 384 ALA A C 1
ATOM 2976 O O . ALA A 1 384 ? 23.426 45.619 4.038 1.00 15.61 384 ALA A O 1
ATOM 2978 N N . GLU A 1 385 ? 21.919 46.319 2.564 1.00 13.46 385 GLU A N 1
ATOM 2979 C CA . GLU A 1 385 ? 21.456 47.450 3.438 1.00 13.08 385 GLU A CA 1
ATOM 2980 C C . GLU A 1 385 ? 20.900 46.841 4.721 1.00 12.96 385 GLU A C 1
ATOM 2981 O O . GLU A 1 385 ? 21.185 47.367 5.840 1.00 14.42 385 GLU A O 1
ATOM 2987 N N . LEU A 1 386 ? 20.058 45.795 4.618 1.00 9.12 386 LEU A N 1
ATOM 2988 C CA . LEU A 1 386 ? 19.491 45.161 5.820 1.00 15.88 386 LEU A CA 1
ATOM 2989 C C . LEU A 1 386 ? 20.496 44.642 6.783 1.00 14.03 386 LEU A C 1
ATOM 2990 O O . LEU A 1 386 ? 20.356 44.823 8.025 1.00 14.78 386 LEU A O 1
ATOM 2995 N N . VAL A 1 387 ? 21.477 43.897 6.260 1.00 12.79 387 VAL A N 1
ATOM 2996 C CA . VAL A 1 387 ? 22.553 43.371 7.080 1.00 13.09 387 VAL A CA 1
ATOM 2997 C C . VAL A 1 387 ? 23.402 44.410 7.799 1.00 13.79 387 VAL A C 1
ATOM 2998 O O . VAL A 1 387 ? 23.687 44.306 8.993 1.00 13.02 387 VAL A O 1
ATOM 3002 N N . GLY A 1 388 ? 23.720 45.499 7.079 1.00 12.39 388 GLY A N 1
ATOM 3003 C CA . GLY A 1 388 ? 24.537 46.642 7.679 1.00 14.26 388 GLY A CA 1
ATOM 3004 C C . GLY A 1 388 ? 23.754 47.388 8.697 1.00 14.48 388 GLY A C 1
ATOM 3005 O O . GLY A 1 388 ? 24.278 47.749 9.723 1.00 13.46 388 GLY A O 1
ATOM 3006 N N . THR A 1 389 ? 22.503 47.636 8.399 1.00 12.48 389 THR A N 1
ATOM 3007 C CA . THR A 1 389 ? 21.675 48.346 9.370 1.00 12.85 389 THR A CA 1
ATOM 3008 C C . THR A 1 389 ? 21.486 47.489 10.633 1.00 12.71 389 THR A C 1
ATOM 3009 O O . THR A 1 389 ? 21.591 48.096 11.741 1.00 13.63 389 THR A O 1
ATOM 3013 N N . ARG A 1 390 ? 21.201 46.179 10.518 1.00 12.03 390 ARG A N 1
ATOM 3014 C CA . ARG A 1 390 ? 21.136 45.344 11.685 1.00 11.65 390 ARG A CA 1
ATOM 3015 C C . ARG A 1 390 ? 22.438 45.429 12.435 1.00 12.99 390 ARG A C 1
ATOM 3016 O O . ARG A 1 390 ? 22.437 45.488 13.672 1.00 13.22 390 ARG A O 1
ATOM 3024 N N . ALA A 1 391 ? 23.562 45.334 11.769 1.00 13.12 391 ALA A N 1
ATOM 3025 C CA . ALA A 1 391 ? 24.832 45.342 12.496 1.00 10.86 391 ALA A CA 1
ATOM 3026 C C . ALA A 1 391 ? 25.030 46.607 13.330 1.00 13.18 391 ALA A C 1
ATOM 3027 O O . ALA A 1 391 ? 25.337 46.543 14.512 1.00 13.48 391 ALA A O 1
ATOM 3029 N N . ALA A 1 392 ? 24.710 47.767 12.726 1.00 12.62 392 ALA A N 1
ATOM 3030 C CA . ALA A 1 392 ? 24.812 49.001 13.476 1.00 12.46 392 ALA A CA 1
ATOM 3031 C C . ALA A 1 392 ? 23.880 49.080 14.698 1.00 13.30 392 ALA A C 1
ATOM 3032 O O . ALA A 1 392 ? 24.331 49.454 15.778 1.00 12.36 392 ALA A O 1
ATOM 3034 N N . ARG A 1 393 ? 22.625 48.694 14.528 1.00 11.95 393 ARG A N 1
ATOM 3035 C CA . ARG A 1 393 ? 21.648 48.770 15.587 1.00 12.48 393 ARG A CA 1
ATOM 3036 C C . ARG A 1 393 ? 21.923 47.800 16.694 1.00 13.16 393 ARG A C 1
ATOM 3037 O O . ARG A 1 393 ? 21.755 48.173 17.849 1.00 14.25 393 ARG A O 1
ATOM 3045 N N . LEU A 1 394 ? 22.372 46.579 16.379 1.00 13.11 394 LEU A N 1
ATOM 3046 C CA . LEU A 1 394 ? 22.770 45.671 17.449 1.00 13.31 394 LEU A CA 1
ATOM 3047 C C . LEU A 1 394 ? 24.069 46.184 18.115 1.00 13.05 394 LEU A C 1
ATOM 3048 O O . LEU A 1 394 ? 24.178 46.163 19.342 1.00 11.86 394 LEU A O 1
ATOM 3053 N N . THR A 1 395 ? 25.068 46.650 17.358 1.00 11.56 395 THR A N 1
ATOM 3054 C CA . THR A 1 395 ? 26.395 46.916 17.929 1.00 11.90 395 THR A CA 1
ATOM 3055 C C . THR A 1 395 ? 26.315 48.062 18.946 1.00 12.98 395 THR A C 1
ATOM 3056 O O . THR A 1 395 ? 26.945 48.029 19.980 1.00 11.66 395 THR A O 1
ATOM 3060 N N . VAL A 1 396 ? 25.494 49.048 18.697 1.00 11.39 396 VAL A N 1
ATOM 3061 C CA . VAL A 1 396 ? 25.454 50.168 19.678 1.00 11.03 396 VAL A CA 1
ATOM 3062 C C . VAL A 1 396 ? 24.737 49.774 20.973 1.00 11.79 396 VAL A C 1
ATOM 3063 O O . VAL A 1 396 ? 24.846 50.523 21.948 1.00 11.45 396 VAL A O 1
ATOM 3067 N N . CYS A 1 397 ? 24.101 48.609 21.020 1.00 11.48 397 CYS A N 1
ATOM 3068 C CA . CYS A 1 397 ? 23.555 48.156 22.309 1.00 12.56 397 CYS A CA 1
ATOM 3069 C C . CYS A 1 397 ? 24.681 47.920 23.320 1.00 12.40 397 CYS A C 1
ATOM 3070 O O . CYS A 1 397 ? 24.387 48.078 24.519 1.00 12.62 397 CYS A O 1
ATOM 3073 N N . GLY A 1 398 ? 25.903 47.617 22.888 1.00 11.88 398 GLY A N 1
ATOM 3074 C CA . GLY A 1 398 ? 26.979 47.484 23.903 1.00 11.42 398 GLY A CA 1
ATOM 3075 C C . GLY A 1 398 ? 27.382 48.813 24.510 1.00 11.45 398 GLY A C 1
ATOM 3076 O O . GLY A 1 398 ? 27.643 48.927 25.727 1.00 13.47 398 GLY A O 1
ATOM 3077 N N . VAL A 1 399 ? 27.385 49.827 23.631 1.00 10.28 399 VAL A N 1
ATOM 3078 C CA . VAL A 1 399 ? 27.649 51.192 24.123 1.00 11.05 399 VAL A CA 1
ATOM 3079 C C . VAL A 1 399 ? 26.545 51.668 25.061 1.00 13.40 399 VAL A C 1
ATOM 3080 O O . VAL A 1 399 ? 26.814 52.210 26.140 1.00 12.40 399 VAL A O 1
ATOM 3084 N N . SER A 1 400 ? 25.284 51.504 24.627 1.00 11.69 400 SER A N 1
ATOM 3085 C CA . SER A 1 400 ? 24.178 51.941 25.492 1.00 12.10 400 SER A CA 1
ATOM 3086 C C . SER A 1 400 ? 24.187 51.205 26.847 1.00 13.31 400 SER A C 1
ATOM 3087 O O . SER A 1 400 ? 23.959 51.832 27.896 1.00 13.52 400 SER A O 1
ATOM 3090 N N . ALA A 1 401 ? 24.504 49.908 26.824 1.00 12.35 401 ALA A N 1
ATOM 3091 C CA . ALA A 1 401 ? 24.522 49.082 28.017 1.00 12.54 401 ALA A CA 1
ATOM 3092 C C . ALA A 1 401 ? 25.639 49.603 29.017 1.00 12.26 401 ALA A C 1
ATOM 3093 O O . ALA A 1 401 ? 25.358 49.770 30.209 1.00 13.25 401 ALA A O 1
ATOM 3095 N N . ILE A 1 402 ? 26.853 49.845 28.507 1.00 11.97 402 ILE A N 1
ATOM 3096 C CA . ILE A 1 402 ? 27.918 50.293 29.418 1.00 15.05 402 ILE A CA 1
ATOM 3097 C C . ILE A 1 402 ? 27.585 51.710 30.007 1.00 13.09 402 ILE A C 1
ATOM 3098 O O . ILE A 1 402 ? 27.736 51.939 31.165 1.00 14.18 402 ILE A O 1
ATOM 3103 N N . CYS A 1 403 ? 27.126 52.588 29.111 1.00 12.86 403 CYS A N 1
ATOM 3104 C CA . CYS A 1 403 ? 26.763 53.945 29.536 1.00 13.42 403 CYS A CA 1
ATOM 3105 C C . CYS A 1 403 ? 25.628 53.900 30.543 1.00 14.03 403 CYS A C 1
ATOM 3106 O O . CYS A 1 403 ? 25.723 54.526 31.624 1.00 14.21 403 CYS A O 1
ATOM 3109 N N . ASP A 1 404 ? 24.561 53.119 30.297 1.00 13.81 404 ASP A N 1
ATOM 3110 C CA . ASP A 1 404 ? 23.498 53.034 31.321 1.00 13.92 404 ASP A CA 1
ATOM 3111 C C . ASP A 1 404 ? 23.984 52.403 32.631 1.00 13.98 404 ASP A C 1
ATOM 3112 O O . ASP A 1 404 ? 23.678 52.938 33.706 1.00 17.06 404 ASP A O 1
ATOM 3117 N N . LYS A 1 405 ? 24.793 51.339 32.520 1.00 8.10 405 LYS A N 1
ATOM 3118 C CA . LYS A 1 405 ? 25.290 50.644 33.721 1.00 14.83 405 LYS A CA 1
ATOM 3119 C C . LYS A 1 405 ? 26.108 51.634 34.595 1.00 14.52 405 LYS A C 1
ATOM 3120 O O . LYS A 1 405 ? 25.948 51.663 35.802 1.00 18.07 405 LYS A O 1
ATOM 3126 N N . ARG A 1 406 ? 26.998 52.373 33.932 1.00 14.42 406 ARG A N 1
ATOM 3127 C CA . ARG A 1 406 ? 27.881 53.283 34.703 1.00 14.29 406 ARG A CA 1
ATOM 3128 C C . ARG A 1 406 ? 27.257 54.651 34.970 1.00 17.35 406 ARG A C 1
ATOM 3129 O O . ARG A 1 406 ? 27.903 55.480 35.635 1.00 18.52 406 ARG A O 1
ATOM 3137 N N . GLY A 1 407 ? 26.066 54.909 34.461 1.00 17.23 407 GLY A N 1
ATOM 3138 C CA . GLY A 1 407 ? 25.441 56.250 34.716 1.00 17.55 407 GLY A CA 1
ATOM 3139 C C . GLY A 1 407 ? 26.032 57.384 33.850 1.00 15.50 407 GLY A C 1
ATOM 3140 O O . GLY A 1 407 ? 25.994 58.512 34.304 1.00 20.55 407 GLY A O 1
ATOM 3141 N N . TYR A 1 408 ? 26.515 57.104 32.647 1.00 15.96 408 TYR A N 1
ATOM 3142 C CA . TYR A 1 408 ? 26.955 58.139 31.699 1.00 14.95 408 TYR A CA 1
ATOM 3143 C C . TYR A 1 408 ? 25.739 58.573 30.864 1.00 14.00 408 TYR A C 1
ATOM 3144 O O . TYR A 1 408 ? 25.258 57.780 30.026 1.00 15.40 408 TYR A O 1
ATOM 3153 N N . LYS A 1 409 ? 25.241 59.787 31.099 1.00 15.92 409 LYS A N 1
ATOM 3154 C CA . LYS A 1 409 ? 24.242 60.408 30.216 1.00 15.24 409 LYS A CA 1
ATOM 3155 C C . LYS A 1 409 ? 24.886 61.082 29.002 1.00 15.08 409 LYS A C 1
ATOM 3156 O O . LYS A 1 409 ? 24.241 61.236 27.999 1.00 16.75 409 LYS A O 1
ATOM 3162 N N . THR A 1 410 ? 26.184 61.357 29.080 1.00 14.04 410 THR A N 1
ATOM 3163 C CA . THR A 1 410 ? 27.010 61.985 28.008 1.00 14.84 410 THR A CA 1
ATOM 3164 C C . THR A 1 410 ? 28.313 61.218 27.924 1.00 15.92 410 THR A C 1
ATOM 3165 O O . THR A 1 410 ? 28.798 60.688 28.970 1.00 16.14 410 THR A O 1
ATOM 3169 N N . ALA A 1 411 ? 28.856 61.117 26.716 1.00 13.22 411 ALA A N 1
ATOM 3170 C CA . ALA A 1 411 ? 30.127 60.402 26.563 1.00 15.19 411 ALA A CA 1
ATOM 3171 C C . ALA A 1 411 ? 30.631 60.641 25.128 1.00 13.87 411 ALA A C 1
ATOM 3172 O O . ALA A 1 411 ? 29.830 60.673 24.195 1.00 13.88 411 ALA A O 1
ATOM 3174 N N . HIS A 1 412 ? 31.956 60.758 24.989 1.00 13.58 412 HIS A N 1
ATOM 3175 C CA . HIS A 1 412 ? 32.579 60.433 23.734 1.00 13.62 412 HIS A CA 1
ATOM 3176 C C . HIS A 1 412 ? 32.973 58.992 23.765 1.00 12.77 412 HIS A C 1
ATOM 3177 O O . HIS A 1 412 ? 33.610 58.498 24.698 1.00 13.49 412 HIS A O 1
ATOM 3184 N N . ILE A 1 413 ? 32.529 58.308 22.768 1.00 11.60 413 ILE A N 1
ATOM 3185 C CA . ILE A 1 413 ? 32.812 56.837 22.607 1.00 11.13 413 ILE A CA 1
ATOM 3186 C C . ILE A 1 413 ? 33.865 56.709 21.500 1.00 13.74 413 ILE A C 1
ATOM 3187 O O . ILE A 1 413 ? 33.559 56.884 20.303 1.00 11.57 413 ILE A O 1
ATOM 3192 N N . ALA A 1 414 ? 35.143 56.474 21.842 1.00 10.67 414 ALA A N 1
ATOM 3193 C CA . ALA A 1 414 ? 36.168 56.442 20.820 1.00 10.15 414 ALA A CA 1
ATOM 3194 C C . ALA A 1 414 ? 36.086 55.143 20.072 1.00 11.49 414 ALA A C 1
ATOM 3195 O O . ALA A 1 414 ? 36.233 54.074 20.626 1.00 12.40 414 ALA A O 1
ATOM 3197 N N . ALA A 1 415 ? 35.869 55.280 18.780 1.00 10.51 415 ALA A N 1
ATOM 3198 C CA . ALA A 1 415 ? 35.653 54.117 17.930 1.00 10.81 415 ALA A CA 1
ATOM 3199 C C . ALA A 1 415 ? 36.670 53.946 16.839 1.00 11.21 415 ALA A C 1
ATOM 3200 O O . ALA A 1 415 ? 37.138 54.905 16.193 1.00 11.92 415 ALA A O 1
ATOM 3202 N N . ASP A 1 416 ? 37.044 52.673 16.604 1.00 11.16 416 ASP A N 1
ATOM 3203 C CA . ASP A 1 416 ? 37.939 52.346 15.517 1.00 9.91 416 ASP A CA 1
ATOM 3204 C C . ASP A 1 416 ? 37.502 51.030 14.852 1.00 11.92 416 ASP A C 1
ATOM 3205 O O . ASP A 1 416 ? 36.541 50.407 15.360 1.00 11.70 416 ASP A O 1
ATOM 3210 N N . GLY A 1 417 ? 38.193 50.644 13.826 1.00 7.60 417 GLY A N 1
ATOM 3211 C CA . GLY A 1 417 ? 37.889 49.378 13.120 1.00 11.95 417 GLY A CA 1
ATOM 3212 C C . GLY A 1 417 ? 37.382 49.542 11.711 1.00 15.01 417 GLY A C 1
ATOM 3213 O O . GLY A 1 417 ? 36.842 50.636 11.372 1.00 14.29 417 GLY A O 1
ATOM 3214 N N . SER A 1 418 ? 37.550 48.498 10.886 1.00 13.55 418 SER A N 1
ATOM 3215 C CA . SER A 1 418 ? 37.279 48.631 9.468 1.00 15.53 418 SER A CA 1
ATOM 3216 C C . SER A 1 418 ? 35.824 48.962 9.156 1.00 14.92 418 SER A C 1
ATOM 3217 O O . SER A 1 418 ? 35.525 49.632 8.121 1.00 15.80 418 SER A O 1
ATOM 3220 N N . VAL A 1 419 ? 34.854 48.476 9.975 1.00 13.23 419 VAL A N 1
ATOM 3221 C CA . VAL A 1 419 ? 33.400 48.742 9.723 1.00 14.26 419 VAL A CA 1
ATOM 3222 C C . VAL A 1 419 ? 33.055 50.173 10.125 1.00 14.71 419 VAL A C 1
ATOM 3223 O O . VAL A 1 419 ? 32.499 50.954 9.235 1.00 13.03 419 VAL A O 1
ATOM 3227 N N . PHE A 1 420 ? 33.413 50.615 11.341 1.00 13.22 420 PHE A N 1
ATOM 3228 C CA . PHE A 1 420 ? 33.152 52.014 11.674 1.00 13.93 420 PHE A CA 1
ATOM 3229 C C . PHE A 1 420 ? 33.813 52.944 10.614 1.00 13.87 420 PHE A C 1
ATOM 3230 O O . PHE A 1 420 ? 33.208 53.930 10.206 1.00 14.67 420 PHE A O 1
ATOM 3238 N N . ASN A 1 421 ? 35.063 52.680 10.232 1.00 12.15 421 ASN A N 1
ATOM 3239 C CA . ASN A 1 421 ? 35.833 53.638 9.411 1.00 14.67 421 ASN A CA 1
ATOM 3240 C C . ASN A 1 421 ? 35.456 53.596 7.959 1.00 19.74 421 ASN A C 1
ATOM 3241 O O . ASN A 1 421 ? 35.609 54.589 7.288 1.00 18.74 421 ASN A O 1
ATOM 3246 N N . ARG A 1 422 ? 35.095 52.447 7.412 1.00 16.59 422 ARG A N 1
ATOM 3247 C CA . ARG A 1 422 ? 35.005 52.224 5.948 1.00 16.53 422 ARG A CA 1
ATOM 3248 C C . ARG A 1 422 ? 33.623 51.766 5.481 1.00 17.32 422 ARG A C 1
ATOM 3249 O O . ARG A 1 422 ? 33.334 51.937 4.283 1.00 20.08 422 ARG A O 1
ATOM 3257 N N . TYR A 1 423 ? 32.751 51.227 6.325 1.00 15.63 423 TYR A N 1
ATOM 3258 C CA . TYR A 1 423 ? 31.474 50.676 5.788 1.00 16.61 423 TYR A CA 1
ATOM 3259 C C . TYR A 1 423 ? 30.533 51.854 5.426 1.00 16.57 423 TYR A C 1
ATOM 3260 O O . TYR A 1 423 ? 30.330 52.713 6.294 1.00 15.34 423 TYR A O 1
ATOM 3269 N N . PRO A 1 424 ? 30.057 51.936 4.198 1.00 16.09 424 PRO A N 1
ATOM 3270 C CA . PRO A 1 424 ? 29.266 53.083 3.705 1.00 17.12 424 PRO A CA 1
ATOM 3271 C C . PRO A 1 424 ? 28.112 53.369 4.617 1.00 19.50 424 PRO A C 1
ATOM 3272 O O . PRO A 1 424 ? 27.290 52.533 4.857 1.00 18.62 424 PRO A O 1
ATOM 3276 N N . GLY A 1 425 ? 28.023 54.593 5.160 1.00 16.43 425 GLY A N 1
ATOM 3277 C CA . GLY A 1 425 ? 26.868 55.028 5.920 1.00 16.70 425 GLY A CA 1
ATOM 3278 C C . GLY A 1 425 ? 26.771 54.573 7.347 1.00 16.66 425 GLY A C 1
ATOM 3279 O O . GLY A 1 425 ? 25.813 54.854 8.003 1.00 17.37 425 GLY A O 1
ATOM 3280 N N . TYR A 1 426 ? 27.773 53.822 7.785 1.00 16.13 426 TYR A N 1
ATOM 3281 C CA . TYR A 1 426 ? 27.679 53.108 9.036 1.00 13.77 426 TYR A CA 1
ATOM 3282 C C . TYR A 1 426 ? 27.645 54.104 10.192 1.00 14.09 426 TYR A C 1
ATOM 3283 O O . TYR A 1 426 ? 26.875 53.899 11.096 1.00 14.22 426 TYR A O 1
ATOM 3292 N N . LYS A 1 427 ? 28.447 55.162 10.178 1.00 13.69 427 LYS A N 1
ATOM 3293 C CA . LYS A 1 427 ? 28.508 56.082 11.330 1.00 14.83 427 LYS A CA 1
ATOM 3294 C C . LYS A 1 427 ? 27.137 56.745 11.492 1.00 15.80 427 LYS A C 1
ATOM 3295 O O . LYS A 1 427 ? 26.684 56.961 12.586 1.00 14.79 427 LYS A O 1
ATOM 3301 N N . GLU A 1 428 ? 26.494 57.143 10.385 1.00 15.50 428 GLU A N 1
ATOM 3302 C CA . GLU A 1 428 ? 25.176 57.702 10.460 1.00 15.83 428 GLU A CA 1
ATOM 3303 C C . GLU A 1 428 ? 24.141 56.751 11.038 1.00 16.43 428 GLU A C 1
ATOM 3304 O O . GLU A 1 428 ? 23.306 57.165 11.867 1.00 17.13 428 GLU A O 1
ATOM 3310 N N . LYS A 1 429 ? 24.170 55.466 10.635 1.00 8.48 429 LYS A N 1
ATOM 3311 C CA . LYS A 1 429 ? 23.206 54.513 11.199 1.00 15.71 429 LYS A CA 1
ATOM 3312 C C . LYS A 1 429 ? 23.443 54.265 12.672 1.00 13.83 429 LYS A C 1
ATOM 3313 O O . LYS A 1 429 ? 22.497 54.067 13.448 1.00 15.33 429 LYS A O 1
ATOM 3319 N N . ALA A 1 430 ? 24.727 54.187 13.086 1.00 13.90 430 ALA A N 1
ATOM 3320 C CA . ALA A 1 430 ? 25.016 53.965 14.507 1.00 13.38 430 ALA A CA 1
ATOM 3321 C C . ALA A 1 430 ? 24.557 55.142 15.306 1.00 12.10 430 ALA A C 1
ATOM 3322 O O . ALA A 1 430 ? 23.932 54.985 16.373 1.00 13.16 430 ALA A O 1
ATOM 3324 N N . ALA A 1 431 ? 24.763 56.373 14.812 1.00 14.54 431 ALA A N 1
ATOM 3325 C CA . ALA A 1 431 ? 24.294 57.545 15.573 1.00 14.18 431 ALA A CA 1
ATOM 3326 C C . ALA A 1 431 ? 22.749 57.619 15.633 1.00 14.89 431 ALA A C 1
ATOM 3327 O O . ALA A 1 431 ? 22.183 57.995 16.624 1.00 13.55 431 ALA A O 1
ATOM 3329 N N . GLN A 1 432 ? 22.083 57.288 14.560 1.00 14.56 432 GLN A N 1
ATOM 3330 C CA . GLN A 1 432 ? 20.614 57.198 14.514 1.00 14.64 432 GLN A CA 1
ATOM 3331 C C . GLN A 1 432 ? 20.080 56.160 15.481 1.00 14.32 432 GLN A C 1
ATOM 3332 O O . GLN A 1 432 ? 19.101 56.341 16.088 1.00 15.32 432 GLN A O 1
ATOM 3338 N N . ALA A 1 433 ? 20.797 54.996 15.625 1.00 15.50 433 ALA A N 1
ATOM 3339 C CA . ALA A 1 433 ? 20.331 53.935 16.493 1.00 14.88 433 ALA A CA 1
ATOM 3340 C C . ALA A 1 433 ? 20.437 54.406 17.939 1.00 14.15 433 ALA A C 1
ATOM 3341 O O . ALA A 1 433 ? 19.508 54.172 18.715 1.00 14.36 433 ALA A O 1
ATOM 3343 N N . LEU A 1 434 ? 21.516 55.140 18.298 1.00 12.24 434 LEU A N 1
ATOM 3344 C CA . LEU A 1 434 ? 21.562 55.680 19.678 1.00 12.80 434 LEU A CA 1
ATOM 3345 C C . LEU A 1 434 ? 20.495 56.719 19.865 1.00 15.41 434 LEU A C 1
ATOM 3346 O O . LEU A 1 434 ? 19.886 56.796 20.930 1.00 15.81 434 LEU A O 1
ATOM 3351 N N . LYS A 1 435 ? 20.297 57.624 18.894 1.00 14.06 435 LYS A N 1
ATOM 3352 C CA . LYS A 1 435 ? 19.185 58.599 18.937 1.00 15.39 435 LYS A CA 1
ATOM 3353 C C . LYS A 1 435 ? 17.849 57.894 19.157 1.00 15.92 435 LYS A C 1
ATOM 3354 O O . LYS A 1 435 ? 17.011 58.384 19.955 1.00 16.24 435 LYS A O 1
ATOM 3360 N N . ASP A 1 436 ? 17.636 56.787 18.467 1.00 15.03 436 ASP A N 1
ATOM 3361 C CA . ASP A 1 436 ? 16.395 56.035 18.636 1.00 16.81 436 ASP A CA 1
ATOM 3362 C C . ASP A 1 436 ? 16.275 55.379 19.995 1.00 15.16 436 ASP A C 1
ATOM 3363 O O . ASP A 1 436 ? 15.162 55.389 20.565 1.00 18.03 436 ASP A O 1
ATOM 3368 N N . ILE A 1 437 ? 17.351 54.849 20.560 1.00 8.23 437 ILE A N 1
ATOM 3369 C CA . ILE A 1 437 ? 17.327 54.280 21.962 1.00 14.57 437 ILE A CA 1
ATOM 3370 C C . ILE A 1 437 ? 16.910 55.310 22.989 1.00 16.74 437 ILE A C 1
ATOM 3371 O O . ILE A 1 437 ? 16.010 55.064 23.801 1.00 16.56 437 ILE A O 1
ATOM 3376 N N . TYR A 1 438 ? 17.509 56.503 22.891 1.00 15.25 438 TYR A N 1
ATOM 3377 C CA . TYR A 1 438 ? 17.311 57.512 23.911 1.00 15.12 438 TYR A CA 1
ATOM 3378 C C . TYR A 1 438 ? 16.220 58.535 23.590 1.00 18.84 438 TYR A C 1
ATOM 3379 O O . TYR A 1 438 ? 15.879 59.358 24.507 1.00 18.97 438 TYR A O 1
ATOM 3388 N N . ASN A 1 439 ? 15.656 58.523 22.362 1.00 15.96 439 ASN A N 1
ATOM 3389 C CA . ASN A 1 439 ? 14.601 59.456 21.973 1.00 18.83 439 ASN A CA 1
ATOM 3390 C C . ASN A 1 439 ? 15.061 60.935 22.027 1.00 19.43 439 ASN A C 1
ATOM 3391 O O . ASN A 1 439 ? 14.293 61.812 22.345 1.00 20.17 439 ASN A O 1
ATOM 3399 N N . TRP A 1 440 ? 16.315 61.191 21.700 1.00 19.96 440 TRP A N 1
ATOM 3400 C CA . TRP A 1 440 ? 16.765 62.605 21.616 1.00 17.84 440 TRP A CA 1
ATOM 3401 C C . TRP A 1 440 ? 16.121 63.327 20.458 1.00 17.27 440 TRP A C 1
ATOM 3402 O O . TRP A 1 440 ? 15.763 62.664 19.406 1.00 19.12 440 TRP A O 1
ATOM 3413 N N . ASP A 1 441 ? 16.102 64.633 20.535 1.00 18.59 441 ASP A N 1
ATOM 3414 C CA . ASP A 1 441 ? 15.598 65.578 19.500 1.00 19.14 441 ASP A CA 1
ATOM 3415 C C . ASP A 1 441 ? 16.676 66.188 18.673 1.00 20.92 441 ASP A C 1
ATOM 3416 O O . ASP A 1 441 ? 16.417 66.997 17.797 1.00 23.79 441 ASP A O 1
ATOM 3421 N N . VAL A 1 442 ? 17.911 65.821 19.000 1.00 11.13 442 VAL A N 1
ATOM 3422 C CA . VAL A 1 442 ? 19.071 66.514 18.488 1.00 23.37 442 VAL A CA 1
ATOM 3423 C C . VAL A 1 442 ? 19.047 66.381 16.943 1.00 24.57 442 VAL A C 1
ATOM 3424 O O . VAL A 1 442 ? 18.531 65.375 16.408 1.00 26.40 442 VAL A O 1
ATOM 3428 N N . GLU A 1 443 ? 19.554 67.385 16.226 1.00 25.82 443 GLU A N 1
ATOM 3429 C CA . GLU A 1 443 ? 19.523 67.261 14.785 1.00 28.52 443 GLU A CA 1
ATOM 3430 C C . GLU A 1 443 ? 20.789 66.760 14.143 1.00 32.76 443 GLU A C 1
ATOM 3431 O O . GLU A 1 443 ? 20.673 65.913 13.302 1.00 32.10 443 GLU A O 1
ATOM 3437 N N . LYS A 1 444 ? 21.971 67.145 14.639 1.00 11.12 444 LYS A N 1
ATOM 3438 C CA . LYS A 1 444 ? 23.259 66.852 14.022 1.00 22.32 444 LYS A CA 1
ATOM 3439 C C . LYS A 1 444 ? 23.979 65.836 14.839 1.00 23.00 444 LYS A C 1
ATOM 3440 O O . LYS A 1 444 ? 23.952 65.890 16.129 1.00 22.14 444 LYS A O 1
ATOM 3446 N N . MET A 1 445 ? 24.642 64.906 14.145 1.00 22.76 445 MET A N 1
ATOM 3447 C CA . MET A 1 445 ? 25.409 63.825 14.813 1.00 20.70 445 MET A CA 1
ATOM 3448 C C . MET A 1 445 ? 26.415 64.305 15.896 1.00 19.67 445 MET A C 1
ATOM 3449 O O . MET A 1 445 ? 26.575 63.733 16.955 1.00 19.44 445 MET A O 1
ATOM 3454 N N . GLU A 1 446 ? 27.007 65.461 15.626 1.00 21.16 446 GLU A N 1
ATOM 3455 C CA . GLU A 1 446 ? 28.133 65.983 16.454 1.00 20.87 446 GLU A CA 1
ATOM 3456 C C . GLU A 1 446 ? 27.524 66.466 17.780 1.00 18.04 446 GLU A C 1
ATOM 3457 O O . GLU A 1 446 ? 28.286 66.781 18.679 1.00 22.31 446 GLU A O 1
ATOM 3463 N N . ASP A 1 447 ? 26.198 66.583 17.901 1.00 9.00 447 ASP A N 1
ATOM 3464 C CA . ASP A 1 447 ? 25.537 67.099 19.136 1.00 19.52 447 ASP A CA 1
ATOM 3465 C C . ASP A 1 447 ? 24.916 65.938 19.964 1.00 18.91 447 ASP A C 1
ATOM 3466 O O . ASP A 1 447 ? 24.234 66.227 20.938 1.00 18.04 447 ASP A O 1
ATOM 3471 N N . HIS A 1 448 ? 25.084 64.684 19.542 1.00 8.66 448 HIS A N 1
ATOM 3472 C CA . HIS A 1 448 ? 24.501 63.600 20.316 1.00 17.16 448 HIS A CA 1
ATOM 3473 C C . HIS A 1 448 ? 25.108 63.561 21.695 1.00 15.01 448 HIS A C 1
ATOM 3474 O O . HIS A 1 448 ? 26.375 63.453 21.802 1.00 15.25 448 HIS A O 1
ATOM 3481 N N . PRO A 1 449 ? 24.313 63.388 22.754 1.00 15.43 449 PRO A N 1
ATOM 3482 C CA . PRO A 1 449 ? 24.955 63.358 24.108 1.00 15.10 449 PRO A CA 1
ATOM 3483 C C . PRO A 1 449 ? 25.937 62.142 24.268 1.00 14.98 449 PRO A C 1
ATOM 3484 O O . PRO A 1 449 ? 27.032 62.365 24.863 1.00 14.25 449 PRO A O 1
ATOM 3488 N N . ILE A 1 450 ? 25.571 60.972 23.767 1.00 13.55 450 ILE A N 1
ATOM 3489 C CA . ILE A 1 450 ? 26.493 59.826 23.675 1.00 12.49 450 ILE A CA 1
ATOM 3490 C C . ILE A 1 450 ? 26.790 59.684 22.191 1.00 14.12 450 ILE A C 1
ATOM 3491 O O . ILE A 1 450 ? 25.870 59.401 21.390 1.00 13.96 450 ILE A O 1
ATOM 3496 N N . GLN A 1 451 ? 28.049 59.940 21.805 1.00 13.47 451 GLN A N 1
ATOM 3497 C CA . GLN A 1 451 ? 28.388 59.953 20.362 1.00 13.51 451 GLN A CA 1
ATOM 3498 C C . GLN A 1 451 ? 29.720 59.189 20.092 1.00 14.44 451 GLN A C 1
ATOM 3499 O O . GLN A 1 451 ? 30.685 59.345 20.859 1.00 13.01 451 GLN A O 1
ATOM 3505 N N . LEU A 1 452 ? 29.779 58.480 18.999 1.00 11.86 452 LEU A N 1
ATOM 3506 C CA . LEU A 1 452 ? 30.990 57.789 18.540 1.00 12.00 452 LEU A CA 1
ATOM 3507 C C . LEU A 1 452 ? 31.824 58.838 17.845 1.00 14.12 452 LEU A C 1
ATOM 3508 O O . LEU A 1 452 ? 31.360 59.646 17.007 1.00 13.07 452 LEU A O 1
ATOM 3513 N N . VAL A 1 453 ? 33.120 58.833 18.195 1.00 13.29 453 VAL A N 1
ATOM 3514 C CA . VAL A 1 453 ? 34.078 59.751 17.581 1.00 12.47 453 VAL A CA 1
ATOM 3515 C C . VAL A 1 453 ? 35.284 58.959 17.150 1.00 12.76 453 VAL A C 1
ATOM 3516 O O . VAL A 1 453 ? 35.539 57.914 17.707 1.00 14.15 453 VAL A O 1
ATOM 3520 N N . ALA A 1 454 ? 35.986 59.440 16.156 1.00 11.84 454 ALA A N 1
ATOM 3521 C CA . ALA A 1 454 ? 37.167 58.678 15.697 1.00 13.79 454 ALA A CA 1
ATOM 3522 C C . ALA A 1 454 ? 38.181 58.562 16.861 1.00 13.89 454 ALA A C 1
ATOM 3523 O O . ALA A 1 454 ? 38.662 59.573 17.398 1.00 13.47 454 ALA A O 1
ATOM 3525 N N . ALA A 1 455 ? 38.616 57.324 17.080 1.00 11.92 455 ALA A N 1
ATOM 3526 C CA . ALA A 1 455 ? 39.630 57.069 18.128 1.00 13.65 455 ALA A CA 1
ATOM 3527 C C . ALA A 1 455 ? 41.041 57.500 17.653 1.00 11.95 455 ALA A C 1
ATOM 3528 O O . ALA A 1 455 ? 41.384 57.562 16.497 1.00 14.78 455 ALA A O 1
ATOM 3530 N N . GLU A 1 456 ? 41.884 57.623 18.682 1.00 13.48 456 GLU A N 1
ATOM 3531 C CA . GLU A 1 456 ? 43.326 57.565 18.475 1.00 12.28 456 GLU A CA 1
ATOM 3532 C C . GLU A 1 456 ? 43.724 56.080 18.258 1.00 12.86 456 GLU A C 1
ATOM 3533 O O . GLU A 1 456 ? 42.937 55.124 18.540 1.00 14.21 456 GLU A O 1
ATOM 3539 N N . ASP A 1 457 ? 44.966 55.861 17.807 1.00 10.26 457 ASP A N 1
ATOM 3540 C CA . ASP A 1 457 ? 45.445 54.450 17.526 1.00 14.63 457 ASP A CA 1
ATOM 3541 C C . ASP A 1 457 ? 45.658 53.649 18.810 1.00 12.60 457 ASP A C 1
ATOM 3542 O O . ASP A 1 457 ? 46.728 53.785 19.469 1.00 13.88 457 ASP A O 1
ATOM 3547 N N . GLY A 1 458 ? 44.721 52.812 19.119 1.00 9.58 458 GLY A N 1
ATOM 3548 C CA . GLY A 1 458 ? 44.776 52.159 20.410 1.00 12.25 458 GLY A CA 1
ATOM 3549 C C . GLY A 1 458 ? 45.801 51.056 20.439 1.00 12.03 458 GLY A C 1
ATOM 3550 O O . GLY A 1 458 ? 46.459 50.855 21.510 1.00 14.13 458 GLY A O 1
ATOM 3551 N N . SER A 1 459 ? 46.011 50.361 19.300 1.00 13.72 459 SER A N 1
ATOM 3552 C CA . SER A 1 459 ? 46.929 49.206 19.359 1.00 12.95 459 SER A CA 1
ATOM 3553 C C . SER A 1 459 ? 48.403 49.628 19.310 1.00 13.86 459 SER A C 1
ATOM 3554 O O . SER A 1 459 ? 49.334 48.833 19.539 1.00 13.41 459 SER A O 1
ATOM 3557 N N . GLY A 1 460 ? 48.674 50.887 18.929 1.00 12.69 460 GLY A N 1
ATOM 3558 C CA . GLY A 1 460 ? 49.995 51.446 18.772 1.00 14.78 460 GLY A CA 1
ATOM 3559 C C . GLY A 1 460 ? 50.228 52.464 19.881 1.00 15.25 460 GLY A C 1
ATOM 3560 O O . GLY A 1 460 ? 50.905 52.184 20.879 1.00 13.69 460 GLY A O 1
ATOM 3561 N N . VAL A 1 461 ? 49.699 53.680 19.723 1.00 14.65 461 VAL A N 1
ATOM 3562 C CA . VAL A 1 461 ? 49.856 54.772 20.726 1.00 13.35 461 VAL A CA 1
ATOM 3563 C C . VAL A 1 461 ? 49.285 54.274 22.093 1.00 14.10 461 VAL A C 1
ATOM 3564 O O . VAL A 1 461 ? 49.936 54.549 23.117 1.00 13.82 461 VAL A O 1
ATOM 3568 N N . GLY A 1 462 ? 48.142 53.569 22.124 1.00 11.44 462 GLY A N 1
ATOM 3569 C CA . GLY A 1 462 ? 47.566 53.133 23.433 1.00 12.55 462 GLY A CA 1
ATOM 3570 C C . GLY A 1 462 ? 48.480 52.135 24.111 1.00 12.04 462 GLY A C 1
ATOM 3571 O O . GLY A 1 462 ? 48.686 52.265 25.324 1.00 12.71 462 GLY A O 1
ATOM 3572 N N . ALA A 1 463 ? 49.070 51.199 23.386 1.00 13.34 463 ALA A N 1
ATOM 3573 C CA . ALA A 1 463 ? 49.984 50.237 24.054 1.00 12.36 463 ALA A CA 1
ATOM 3574 C C . ALA A 1 463 ? 51.205 50.991 24.558 1.00 14.07 463 ALA A C 1
ATOM 3575 O O . ALA A 1 463 ? 51.744 50.634 25.617 1.00 13.20 463 ALA A O 1
ATOM 3577 N N . ALA A 1 464 ? 51.704 51.961 23.784 1.00 12.70 464 ALA A N 1
ATOM 3578 C CA . ALA A 1 464 ? 52.796 52.727 24.303 1.00 14.50 464 ALA A CA 1
ATOM 3579 C C . ALA A 1 464 ? 52.442 53.532 25.564 1.00 15.08 464 ALA A C 1
ATOM 3580 O O . ALA A 1 464 ? 53.279 53.613 26.540 1.00 13.22 464 ALA A O 1
ATOM 3582 N N . ILE A 1 465 ? 51.290 54.231 25.620 1.00 13.42 465 ILE A N 1
ATOM 3583 C CA . ILE A 1 465 ? 50.944 54.936 26.873 1.00 13.83 465 ILE A CA 1
ATOM 3584 C C . ILE A 1 465 ? 50.783 53.961 28.029 1.00 13.33 465 ILE A C 1
ATOM 3585 O O . ILE A 1 465 ? 51.231 54.317 29.156 1.00 13.62 465 ILE A O 1
ATOM 3590 N N . ILE A 1 466 ? 50.209 52.803 27.787 1.00 11.69 466 ILE A N 1
ATOM 3591 C CA . ILE A 1 466 ? 50.013 51.853 28.906 1.00 12.15 466 ILE A CA 1
ATOM 3592 C C . ILE A 1 466 ? 51.355 51.323 29.340 1.00 13.91 466 ILE A C 1
ATOM 3593 O O . ILE A 1 466 ? 51.575 51.219 30.559 1.00 15.05 466 ILE A O 1
ATOM 3598 N N . ALA A 1 467 ? 52.287 51.087 28.437 1.00 13.19 467 ALA A N 1
ATOM 3599 C CA . ALA A 1 467 ? 53.658 50.703 28.807 1.00 14.64 467 ALA A CA 1
ATOM 3600 C C . ALA A 1 467 ? 54.283 51.819 29.666 1.00 14.25 467 ALA A C 1
ATOM 3601 O O . ALA A 1 467 ? 54.952 51.547 30.688 1.00 17.10 467 ALA A O 1
ATOM 3603 N N . CYS A 1 468 ? 54.076 53.088 29.301 1.00 15.94 468 CYS A N 1
ATOM 3604 C CA . CYS A 1 468 ? 54.618 54.185 30.009 1.00 16.44 468 CYS A CA 1
ATOM 3605 C C . CYS A 1 468 ? 54.046 54.291 31.446 1.00 17.12 468 CYS A C 1
ATOM 3606 O O . CYS A 1 468 ? 54.835 54.405 32.428 1.00 16.86 468 CYS A O 1
ATOM 3609 N N . LEU A 1 469 ? 52.722 54.170 31.579 1.00 15.14 469 LEU A N 1
ATOM 3610 C CA . LEU A 1 469 ? 52.051 54.264 32.881 1.00 15.14 469 LEU A CA 1
ATOM 3611 C C . LEU A 1 469 ? 52.514 53.083 33.754 1.00 16.88 469 LEU A C 1
ATOM 3612 O O . LEU A 1 469 ? 52.805 53.259 34.971 1.00 18.12 469 LEU A O 1
ATOM 3617 N N . THR A 1 470 ? 52.676 51.911 33.133 1.00 14.75 470 THR A N 1
ATOM 3618 C CA . THR A 1 470 ? 53.078 50.686 33.862 1.00 16.65 470 THR A CA 1
ATOM 3619 C C . THR A 1 470 ? 54.522 50.823 34.399 1.00 18.69 470 THR A C 1
ATOM 3620 O O . THR A 1 470 ? 54.826 50.549 35.616 1.00 18.13 470 THR A O 1
ATOM 3624 N N . GLN A 1 471 ? 55.394 51.307 33.544 1.00 16.73 471 GLN A N 1
ATOM 3625 C CA . GLN A 1 471 ? 56.791 51.484 33.963 1.00 19.74 471 GLN A CA 1
ATOM 3626 C C . GLN A 1 471 ? 56.882 52.487 35.099 1.00 19.45 471 GLN A C 1
ATOM 3627 O O . GLN A 1 471 ? 57.727 52.323 36.023 1.00 22.18 471 GLN A O 1
ATOM 3633 N N . LYS A 1 472 ? 56.109 53.550 35.072 1.00 19.92 472 LYS A N 1
ATOM 3634 C CA . LYS A 1 472 ? 56.087 54.550 36.136 1.00 20.99 472 LYS A CA 1
ATOM 3635 C C . LYS A 1 472 ? 55.588 53.965 37.488 1.00 18.94 472 LYS A C 1
ATOM 3636 O O . LYS A 1 472 ? 56.219 54.259 38.526 1.00 23.48 472 LYS A O 1
ATOM 3642 N N . ARG A 1 473 ? 54.510 53.124 37.397 1.00 19.59 473 ARG A N 1
ATOM 3643 C CA . ARG A 1 473 ? 54.055 52.367 38.560 1.00 20.60 473 ARG A CA 1
ATOM 3644 C C . ARG A 1 473 ? 55.131 51.494 39.114 1.00 20.51 473 ARG A C 1
ATOM 3645 O O . ARG A 1 473 ? 55.422 51.552 40.356 1.00 22.97 473 ARG A O 1
ATOM 3653 N N . LEU A 1 474 ? 55.831 50.716 38.265 1.00 19.98 474 LEU A N 1
ATOM 3654 C CA . LEU A 1 474 ? 56.829 49.793 38.781 1.00 21.68 474 LEU A CA 1
ATOM 3655 C C . LEU A 1 474 ? 58.036 50.553 39.397 1.00 23.63 474 LEU A C 1
ATOM 3656 O O . LEU A 1 474 ? 58.549 50.131 40.428 1.00 26.49 474 LEU A O 1
ATOM 3661 N N . ALA A 1 475 ? 58.424 51.688 38.818 1.00 25.62 475 ALA A N 1
ATOM 3662 C CA . ALA A 1 475 ? 59.523 52.544 39.358 1.00 27.56 475 ALA A CA 1
ATOM 3663 C C . ALA A 1 475 ? 59.146 53.157 40.730 1.00 28.83 475 ALA A C 1
ATOM 3664 O O . ALA A 1 475 ? 60.055 53.435 41.571 1.00 29.76 475 ALA A O 1
ATOM 3666 N N . ALA A 1 476 ? 57.848 53.348 40.938 1.00 27.14 476 ALA A N 1
ATOM 3667 C CA . ALA A 1 476 ? 57.266 53.847 42.163 1.00 26.98 476 ALA A CA 1
ATOM 3668 C C . ALA A 1 476 ? 56.970 52.737 43.197 1.00 31.60 476 ALA A C 1
ATOM 3669 O O . ALA A 1 476 ? 56.624 53.054 44.312 1.00 33.76 476 ALA A O 1
ATOM 3671 N N . GLY A 1 477 ? 57.177 51.470 42.820 1.00 26.64 477 GLY A N 1
ATOM 3672 C CA . GLY A 1 477 ? 56.931 50.291 43.700 1.00 28.42 477 GLY A CA 1
ATOM 3673 C C . GLY A 1 477 ? 55.414 49.968 43.798 1.00 30.18 477 GLY A C 1
ATOM 3674 O O . GLY A 1 477 ? 55.036 49.265 44.738 1.00 33.14 477 GLY A O 1
ATOM 3675 N N . LYS A 1 478 ? 54.553 50.494 42.893 1.00 24.78 478 LYS A N 1
ATOM 3676 C CA . LYS A 1 478 ? 53.081 50.339 42.980 1.00 23.94 478 LYS A CA 1
ATOM 3677 C C . LYS A 1 478 ? 52.713 49.078 42.211 1.00 26.70 478 LYS A C 1
ATOM 3678 O O . LYS A 1 478 ? 53.459 48.656 41.325 1.00 29.16 478 LYS A O 1
ATOM 3684 N N . SER A 1 479 ? 51.555 48.494 42.513 1.00 22.50 479 SER A N 1
ATOM 3685 C CA . SER A 1 479 ? 51.166 47.233 41.913 1.00 25.95 479 SER A CA 1
ATOM 3686 C C . SER A 1 479 ? 50.559 47.340 40.547 1.00 20.65 479 SER A C 1
ATOM 3687 O O . SER A 1 479 ? 49.807 48.282 40.225 1.00 23.75 479 SER A O 1
ATOM 3690 N N . VAL A 1 480 ? 50.813 46.316 39.715 1.00 24.33 480 VAL A N 1
ATOM 3691 C CA . VAL A 1 480 ? 50.147 46.145 38.418 1.00 21.85 480 VAL A CA 1
ATOM 3692 C C . VAL A 1 480 ? 49.587 44.728 38.222 1.00 19.53 480 VAL A C 1
ATOM 3693 O O . VAL A 1 480 ? 49.516 44.220 37.116 1.00 20.41 480 VAL A O 1
ATOM 3697 N N . GLY A 1 481 ? 49.149 44.121 39.303 1.00 19.44 481 GLY A N 1
ATOM 3698 C CA . GLY A 1 481 ? 48.540 42.772 39.238 1.00 19.44 481 GLY A CA 1
ATOM 3699 C C . GLY A 1 481 ? 48.002 42.399 40.595 1.00 22.94 481 GLY A C 1
ATOM 3700 O O . GLY A 1 481 ? 48.120 43.188 41.570 1.00 25.32 481 GLY A O 1
ATOM 3701 N N . ILE A 1 482 ? 47.415 41.207 40.708 1.00 21.43 482 ILE A N 1
ATOM 3702 C CA . ILE A 1 482 ? 46.831 40.808 42.025 1.00 22.12 482 ILE A CA 1
ATOM 3703 C C . ILE A 1 482 ? 47.875 40.626 43.066 1.00 26.14 482 ILE A C 1
ATOM 3704 O O . ILE A 1 482 ? 49.096 40.531 42.781 1.00 24.97 482 ILE A O 1
ATOM 3709 N N . LYS A 1 483 ? 47.429 40.558 44.318 1.00 26.66 483 LYS A N 1
ATOM 3710 C CA . LYS A 1 483 ? 48.449 40.391 45.348 1.00 29.13 483 LYS A CA 1
ATOM 3711 C C . LYS A 1 483 ? 49.171 39.028 45.211 1.00 28.38 483 LYS A C 1
ATOM 3712 O O . LYS A 1 483 ? 48.556 38.038 44.767 1.00 34.08 483 LYS A O 1
ATOM 3718 N N . GLY A 1 484 ? 50.476 39.034 45.486 1.00 30.23 484 GLY A N 1
ATOM 3719 C CA . GLY A 1 484 ? 51.368 37.892 45.258 1.00 36.81 484 GLY A CA 1
ATOM 3720 C C . GLY A 1 484 ? 51.979 37.750 43.860 1.00 37.42 484 GLY A C 1
ATOM 3721 O O . GLY A 1 484 ? 52.832 36.883 43.634 1.00 39.21 484 GLY A O 1
ATOM 3722 N N . GLU A 1 485 ? 51.554 38.625 42.946 1.00 35.85 485 GLU A N 1
ATOM 3723 C CA . GLU A 1 485 ? 52.163 38.809 41.606 1.00 42.78 485 GLU A CA 1
ATOM 3724 C C . GLU A 1 485 ? 53.319 39.809 41.628 1.00 43.94 485 GLU A C 1
ATOM 3725 O O . GLU A 1 485 ? 53.450 40.610 42.561 1.00 48.28 485 GLU A O 1
#

Nearest PDB structures (foldseek):
  3o5b-assembly1_A  TM=9.157E-01  e=3.160E-79  Kluyveromyces lactis
  4jax-assembly9_F  TM=9.388E-01  e=7.998E-76  Kluyveromyces lactis NRRL Y-1140
  3b8a-assembly1_X  TM=9.829E-01  e=1.040E-67  Saccharomyces cerevisiae
  1ig8-assembly1_A  TM=9.147E-01  e=1.747E-67  Saccharomyces cerevisiae
  4qs7-assembly1_A  TM=9.012E-01  e=2.741E-39  Arabidopsis thaliana